Protein AF-A0A2P8WHC8-F1 (afdb_monomer_lite)

pLDDT: mean 81.76, std 17.65, range [22.22, 97.0]

Radius of gyration: 35.94 Å; chains: 1; bounding box: 85×83×105 Å

Foldseek 3Di:
DDDDDDDDDDDDDDPDDDDDDDDDDDPPDPCPVPDDPPPPPPPPDPPPPPPDDDPVLVVVLVQLCVVQPPDPLSNCCSVQQVVLLCQFQPPFWPWDDPLCVQQQPPPVQVVCVVVVHHGDDRVVIDTDTLSQLLLLLVQLLVVLLVVLLLAPFLSVVQDDPLLNLLLSLLLNCLPLLRTQCVSQPPRDVVSNVLSVDSVRDPLPDAVVVVLVSSVSVCVSSVSLCSNPVPHSVVCSLQSLLSVQLSQLLDDDPSHDPPCPVRVGDGPGDPSSSVLSSLSSVLSSCSSHQDQFQVSQPPPVNQVSSCRRNVNFKGKWKKFFQDQLPPLQVLLQVLVVVQQQVQQPDPSDRQWDWRFDDSGITMIIGTPPRDDGDLLCSLVSSLVSLLVQLLVLCLVPVFQWDADPQAIDGDPCVLLNDDLLSVLLSLLVSLCVHLPPVDWACLQVLLVVVVVLCVVVLAPPVDRSDFDRDSQLNSQLRSLCCSQCPSVVVVLVLQVVLQVVQVVVCVVPVPDDHQDHDDPCLHSLNLLCVLCVVLVNNVCVVVLVSVVCSQVSCVVVVHDDDPSNHRSSSSSSSRVSCVVVVPDPDCSVVSSVSSVSSCVVCVVVSVRGPRDSLSVLSSVSSSPGMDTPPPPPPVDVVNVVVVVVVLVVLVVQCPDPDDSHDAAAQQPRDPADKDWDDQSLAQEALQPSDPDDDDPDPDRIGIHGPVSSSSRNCCVSPVDPDSDTYPRNVVVVDDDDDDDPSGDRND

Sequence (746 aa):
MDRPNQSGNPEQLSLLDTQNEDSEFEELDDSWLEGDFGLDEESDRTVEPVARELLTLKLLREAIQAQNPGDAVMQDFAEIVLPNLLKYTVGVTAKGGKFFAEYLDRVVNPQRIAVGKDPIRRDNAADQSLNTHLLNGLFPANLIERRLQTLDTTVRRQVKERERRLLVSGFILHDFEKFDYDLIPRMPEEFRAIRRDPEGDIRKRSIEEHREIITVLVETLELDHFICPATPDDWQQYLDDLLFLAYNAQRRNDTNLNLSEDGLNPVLRDRTLRCLADLTCLADRLASIVKHPQDAENSGLNDIIHGLSDGQLRFTYHAISENRGVLTNVVNNALMDAYESLNIDPENPHYTTLLYLPTGAIYLASRDAPQISSDSLPNRVVDGIKALCAGQLSLRQTGFGRDGKGMKYADYYNLFFDDPGLMQVALDATLRIVNPNKGSVATKRSENLMAFQQRGVLSGDYDFSFSDDIRIDQLAEFGDLMNRKIWGERVNQLETVIKERAKERKKQKDLPELSEIKPEVLPENIIHKVAEFWQLSEYSPQIREIQRINEKLKELKLKGNTGGVPYEWYFLAAKFLEKNPGIEDLRETCSNVMAYVTQLTQPVVAQYPVADGWDDVREWVGKVVMLPGQTQETSTAEQVDVFLKELAYYKAAKKPGRGRQMICSISHSPYSVNEQMESAVLFTPQVYTNKQHLGGSNAKRNISSIAGIEMMLRQILMNQTQAVGKRFEDGKYRYLYFYPTYYFTP

Secondary structure (DSSP, 8-state):
--------PPP------------------SGGG---------------------HHHHHHHHHHHHHSTT-HHHHHIIIIIHHHHHHHHTT-EEESTHHIIIIIIIIIHHHHHHTTPPPPPSTT---EEHHHHHHHHHHHHHHHHHHHHHSSSHHHHH--HHHHHHHHHHHHTTTGGGS-GGG-TTS-HHHHHHHHSTT--GGGS-HHHHHHHHHHHHHHTTHHHHH-TT-GGGGGGGHHHHHHHHHTT-SSSS----TTTTT---SS-HHHHHHHHHHHHHHHHHHHH-SSGGGGG-HHHHHHHHHHTTT-EEEEEEEES---THHHHHHHHHHHHHHHTT---SSS-SEEEEEEETTEEEEEEETTPPPP-GGGHHHHHHHHHHHHHHHHHHHH-TT-EEETTEEE--GGGGGT--HHHHHHHHHHHHHHHT-TTSPP-HHHHHHHHHHHHHTTSS-TTS-------HHHHHHHHHHHIIIIIIIHHHHHHHHHHHHHHHHHHHH-TTSPPPPPPPGGGSHHHHHHHHHHHTT-GGGHHHHHHHHTHHHHHHHTT-S---TT--HHHHHHHHHHHHH-TT----HHHHHHHHHHHHHHHHHHHTTS----S-HHHHHHHHHHEE-TT------HHHHHHHHHHHHHHHHHHT--STTPPP--TTT--SS-EEEPPGGG-SS-TTS--S---TT------EEEHHHHHHHHHIIIII--SS--THHHHTTT--------SS----

Structure (mmCIF, N/CA/C/O backbone):
data_AF-A0A2P8WHC8-F1
#
_entry.id   AF-A0A2P8WHC8-F1
#
loop_
_atom_site.group_PDB
_atom_site.id
_atom_site.type_symbol
_atom_site.label_atom_id
_atom_site.label_alt_id
_atom_site.label_comp_id
_atom_site.label_asym_id
_atom_site.label_entity_id
_atom_site.label_seq_id
_atom_site.pdbx_PDB_ins_code
_atom_site.Cartn_x
_atom_site.Cartn_y
_atom_site.Cartn_z
_atom_site.occupancy
_atom_site.B_iso_or_equiv
_atom_site.auth_seq_id
_atom_site.auth_comp_id
_atom_site.auth_asym_id
_atom_site.auth_atom_id
_atom_site.pdbx_PDB_model_num
ATOM 1 N N . MET A 1 1 ? -38.580 59.812 -26.777 1.00 31.58 1 MET A N 1
ATOM 2 C CA . MET A 1 1 ? -38.584 60.113 -25.332 1.00 31.58 1 MET A CA 1
ATOM 3 C C . MET A 1 1 ? -37.296 59.574 -24.752 1.00 31.58 1 MET A C 1
ATOM 5 O O . MET A 1 1 ? -36.873 58.496 -25.149 1.00 31.58 1 MET A O 1
ATOM 9 N N . ASP A 1 2 ? -36.659 60.414 -23.955 1.00 26.58 2 ASP A N 1
ATOM 10 C CA . ASP A 1 2 ? -35.243 60.464 -23.593 1.00 26.58 2 ASP A CA 1
ATOM 11 C C . ASP A 1 2 ? -34.618 59.220 -22.946 1.00 26.58 2 ASP A C 1
ATOM 13 O O . ASP A 1 2 ? -35.272 58.435 -22.261 1.00 26.58 2 ASP A O 1
ATOM 17 N N . ARG A 1 3 ? -33.297 59.096 -23.141 1.00 22.22 3 ARG A N 1
ATOM 18 C CA . ARG A 1 3 ? -32.399 58.210 -22.387 1.00 22.22 3 ARG A CA 1
ATOM 19 C C . ARG A 1 3 ? -32.207 58.729 -20.954 1.00 22.22 3 ARG A C 1
ATOM 21 O O . ARG A 1 3 ? -31.956 59.923 -20.795 1.00 22.22 3 ARG A O 1
ATOM 28 N N . PRO A 1 4 ? -32.105 57.837 -19.957 1.00 27.88 4 PRO A N 1
ATOM 29 C CA . PRO A 1 4 ? -31.284 58.070 -18.780 1.00 27.88 4 PRO A CA 1
ATOM 30 C C . PRO A 1 4 ? -29.994 57.232 -18.824 1.00 27.88 4 PRO A C 1
ATOM 32 O O . PRO A 1 4 ? -29.999 56.048 -19.158 1.00 27.88 4 PRO A O 1
ATOM 35 N N . ASN A 1 5 ? -28.889 57.892 -18.476 1.00 29.89 5 ASN A N 1
ATOM 36 C CA . ASN A 1 5 ? -27.562 57.331 -18.227 1.00 29.89 5 ASN A CA 1
ATOM 37 C C . ASN A 1 5 ? -27.591 56.235 -17.152 1.00 29.89 5 ASN A C 1
ATOM 39 O O . ASN A 1 5 ? -28.041 56.496 -16.038 1.00 29.89 5 ASN A O 1
ATOM 43 N N . GLN A 1 6 ? -26.981 55.082 -17.436 1.00 29.30 6 GLN A N 1
ATOM 44 C CA . GLN A 1 6 ? -26.391 54.215 -16.414 1.00 29.30 6 GLN A CA 1
ATOM 45 C C . GLN A 1 6 ? -25.038 53.700 -16.913 1.00 29.30 6 GLN A C 1
ATOM 47 O O . GLN A 1 6 ? -24.946 52.783 -17.723 1.00 29.30 6 GLN A O 1
ATOM 52 N N . SER A 1 7 ? -23.985 54.358 -16.438 1.00 28.75 7 SER A N 1
ATOM 53 C CA . SER A 1 7 ? -22.627 53.832 -16.362 1.00 28.75 7 SER A CA 1
ATOM 54 C C . SER A 1 7 ? -22.546 52.851 -15.191 1.00 28.75 7 SER A C 1
ATOM 56 O O . SER A 1 7 ? -22.913 53.214 -14.073 1.00 28.75 7 SER A O 1
ATOM 58 N N . GLY A 1 8 ? -22.054 51.639 -15.432 1.00 27.14 8 GLY A N 1
ATOM 59 C CA . GLY A 1 8 ? -21.804 50.648 -14.385 1.00 27.14 8 GLY A CA 1
ATOM 60 C C . GLY A 1 8 ? -21.585 49.262 -14.976 1.00 27.14 8 GLY A C 1
ATOM 61 O O . GLY A 1 8 ? -22.505 48.451 -15.005 1.00 27.14 8 GLY A O 1
ATOM 62 N N . ASN A 1 9 ? -20.381 49.017 -15.492 1.00 26.45 9 ASN A N 1
ATOM 63 C CA . ASN A 1 9 ? -19.923 47.685 -15.885 1.00 26.45 9 ASN A CA 1
ATOM 64 C C . ASN A 1 9 ? -19.482 46.931 -14.609 1.00 26.45 9 ASN A C 1
ATOM 66 O O . ASN A 1 9 ? -18.840 47.553 -13.763 1.00 26.45 9 ASN A O 1
ATOM 70 N N . PRO A 1 10 ? -19.811 45.638 -14.432 1.00 27.33 10 PRO A N 1
ATOM 71 C CA . PRO A 1 10 ? -19.396 44.869 -13.261 1.00 27.33 10 PRO A CA 1
ATOM 72 C C . PRO A 1 10 ? -17.891 44.573 -13.320 1.00 27.33 10 PRO A C 1
ATOM 74 O O . PRO A 1 10 ? -17.422 43.878 -14.219 1.00 27.33 10 PRO A O 1
ATOM 77 N N . GLU A 1 11 ? -17.141 45.114 -12.359 1.00 26.19 11 GLU A N 1
ATOM 78 C CA . GLU A 1 11 ? -15.704 44.883 -12.207 1.00 26.19 11 GLU A CA 1
ATOM 79 C C . GLU A 1 11 ? -15.412 43.440 -11.778 1.00 26.19 11 GLU A C 1
ATOM 81 O O . GLU A 1 11 ? -15.830 42.957 -10.724 1.00 26.19 11 GLU A O 1
ATOM 86 N N . GLN A 1 12 ? -14.657 42.761 -12.633 1.00 25.56 12 GLN A N 1
ATOM 87 C CA . GLN A 1 12 ? -13.939 41.532 -12.354 1.00 25.56 12 GLN A CA 1
ATOM 88 C C . GLN A 1 12 ? -12.603 41.949 -11.715 1.00 25.56 12 GLN A C 1
ATOM 90 O O . GLN A 1 12 ? -11.813 42.641 -12.351 1.00 25.56 12 GLN A O 1
ATOM 95 N N . LEU A 1 13 ? -12.377 41.593 -10.447 1.00 25.06 13 LEU A N 1
ATOM 96 C CA . LEU A 1 13 ? -11.159 41.942 -9.702 1.00 25.06 13 LEU A CA 1
ATOM 97 C C . LEU A 1 13 ? -9.919 41.298 -10.355 1.00 25.06 13 LEU A C 1
ATOM 99 O O . LEU A 1 13 ? -9.639 40.117 -10.149 1.00 25.06 13 LEU A O 1
ATOM 103 N N . SER A 1 14 ? -9.199 42.095 -11.148 1.00 27.19 14 SER A N 1
ATOM 104 C CA . SER A 1 14 ? -7.822 41.859 -11.592 1.00 27.19 14 SER A CA 1
ATOM 105 C C . SER A 1 14 ? -6.886 42.116 -10.410 1.00 27.19 14 SER A C 1
ATOM 107 O O . SER A 1 14 ? -6.878 43.207 -9.849 1.00 27.19 14 SER A O 1
ATOM 109 N N . LEU A 1 15 ? -6.132 41.098 -9.999 1.00 27.14 15 LEU A N 1
ATOM 110 C CA . LEU A 1 15 ? -5.290 41.109 -8.798 1.00 27.14 15 LEU A CA 1
ATOM 111 C C . LEU A 1 15 ? -3.799 41.295 -9.136 1.00 27.14 15 LEU A C 1
ATOM 113 O O . LEU A 1 15 ? -2.951 40.793 -8.405 1.00 27.14 15 LEU A O 1
ATOM 117 N N . LEU A 1 16 ? -3.472 41.958 -10.257 1.00 29.47 16 LEU A N 1
ATOM 118 C CA . LEU A 1 16 ? -2.089 42.077 -10.752 1.00 29.47 16 LEU A CA 1
ATOM 119 C C . LEU A 1 16 ? -1.718 43.430 -11.404 1.00 29.47 16 LEU A C 1
ATOM 121 O O . LEU A 1 16 ? -0.785 43.463 -12.196 1.00 29.47 16 LEU A O 1
ATOM 125 N N . ASP A 1 17 ? -2.357 44.548 -11.042 1.00 26.02 17 ASP A N 1
ATOM 126 C CA . ASP A 1 17 ? -1.877 45.882 -11.451 1.00 26.02 17 ASP A CA 1
ATOM 127 C C . ASP A 1 17 ? -1.295 46.652 -10.254 1.00 26.02 17 ASP A C 1
ATOM 129 O O . ASP A 1 17 ? -1.992 47.374 -9.543 1.00 26.02 17 ASP A O 1
ATOM 133 N N . THR A 1 18 ? 0.009 46.490 -10.018 1.00 27.86 18 THR A N 1
ATOM 134 C CA . THR A 1 18 ? 0.802 47.361 -9.137 1.00 27.86 18 THR A CA 1
ATOM 135 C C . THR A 1 18 ? 1.371 48.524 -9.949 1.00 27.86 18 THR A C 1
ATOM 137 O O . THR A 1 18 ? 2.319 48.338 -10.713 1.00 27.86 18 THR A O 1
ATOM 140 N N . GLN A 1 19 ? 0.814 49.726 -9.771 1.00 24.41 19 GLN A N 1
ATOM 141 C CA . GLN A 1 19 ? 1.501 50.983 -10.084 1.00 24.41 19 GLN A CA 1
ATOM 142 C C . GLN A 1 19 ? 1.972 51.641 -8.783 1.00 24.41 19 GLN A C 1
ATOM 144 O O . GLN A 1 19 ? 1.237 51.705 -7.801 1.00 24.41 19 GLN A O 1
ATOM 149 N N . ASN A 1 20 ? 3.234 52.059 -8.828 1.00 26.52 20 ASN A N 1
ATOM 150 C CA . ASN A 1 20 ? 4.067 52.632 -7.776 1.00 26.52 20 ASN A CA 1
ATOM 151 C C . ASN A 1 20 ? 3.431 53.819 -7.046 1.00 26.52 20 ASN A C 1
ATOM 153 O O . ASN A 1 20 ? 3.036 54.768 -7.716 1.00 26.52 20 ASN A O 1
ATOM 157 N N . GLU A 1 21 ? 3.520 53.839 -5.714 1.00 23.52 21 GLU A N 1
ATOM 158 C CA . GLU A 1 21 ? 3.851 55.055 -4.959 1.00 23.52 21 GLU A CA 1
ATOM 159 C C . GLU A 1 21 ? 4.785 54.693 -3.791 1.00 23.52 21 GLU A C 1
ATOM 161 O O . GLU A 1 21 ? 4.626 53.666 -3.131 1.00 23.52 21 GLU A O 1
ATOM 166 N N . ASP A 1 22 ? 5.811 55.524 -3.634 1.00 25.78 22 ASP A N 1
ATOM 167 C CA . ASP A 1 22 ? 7.023 55.335 -2.844 1.00 25.78 22 ASP A CA 1
ATOM 168 C C . ASP A 1 22 ? 6.795 55.262 -1.324 1.00 25.78 22 ASP A C 1
ATOM 170 O O . ASP A 1 22 ? 6.164 56.141 -0.735 1.00 25.78 22 ASP A O 1
ATOM 174 N N . SER A 1 23 ? 7.439 54.297 -0.660 1.00 24.48 23 SER A N 1
ATOM 175 C CA . SER A 1 23 ? 7.864 54.448 0.738 1.00 24.48 23 SER A CA 1
ATOM 176 C C . SER A 1 23 ? 9.067 53.548 1.047 1.00 24.48 23 SER A C 1
ATOM 178 O O . SER A 1 23 ? 8.936 52.328 1.066 1.00 24.48 23 SER A O 1
ATOM 180 N N . GLU A 1 24 ? 10.219 54.192 1.249 1.00 24.94 24 GLU A N 1
ATOM 181 C CA . GLU A 1 24 ? 11.387 53.780 2.049 1.00 24.94 24 GLU A CA 1
ATOM 182 C C . GLU A 1 24 ? 11.770 52.284 2.039 1.00 24.94 24 GLU A C 1
ATOM 184 O O . GLU A 1 24 ? 11.311 51.483 2.848 1.00 24.94 24 GLU A O 1
ATOM 189 N N . PHE A 1 25 ? 12.705 51.934 1.148 1.00 23.25 25 PHE A N 1
ATOM 190 C CA . PHE A 1 25 ? 13.502 50.711 1.248 1.00 23.25 25 PHE A CA 1
ATOM 191 C C . PHE A 1 25 ? 14.500 50.838 2.413 1.00 23.25 25 PHE A C 1
ATOM 193 O O . PHE A 1 25 ? 15.525 51.506 2.279 1.00 23.25 25 PHE A O 1
ATOM 200 N N . GLU A 1 26 ? 14.220 50.179 3.537 1.00 27.08 26 GLU A N 1
ATOM 201 C CA . GLU A 1 26 ? 15.273 49.710 4.442 1.00 27.08 26 GLU A CA 1
ATOM 202 C C . GLU A 1 26 ? 15.925 48.468 3.812 1.00 27.08 26 GLU A C 1
ATOM 204 O O . GLU A 1 26 ? 15.243 47.514 3.432 1.00 27.08 26 GLU A O 1
ATOM 209 N N . GLU A 1 27 ? 17.250 48.509 3.654 1.00 26.69 27 GLU A N 1
ATOM 210 C CA . GLU A 1 27 ? 18.075 47.369 3.248 1.00 26.69 27 GLU A CA 1
ATOM 211 C C . GLU A 1 27 ? 17.829 46.195 4.210 1.00 26.69 27 GLU A C 1
ATOM 213 O O . GLU A 1 27 ? 18.159 46.260 5.394 1.00 26.69 27 GLU A O 1
ATOM 218 N N . LEU A 1 28 ? 17.214 45.124 3.702 1.00 27.25 28 LEU A N 1
ATOM 219 C CA . LEU A 1 28 ? 17.053 43.868 4.428 1.00 27.25 28 LEU A CA 1
ATOM 220 C C . LEU A 1 28 ? 18.423 43.200 4.574 1.00 27.25 28 LEU A C 1
ATOM 222 O O . LEU A 1 28 ? 18.990 42.684 3.617 1.00 27.25 28 LEU A O 1
ATOM 226 N N . ASP A 1 29 ? 18.919 43.258 5.803 1.00 28.95 29 ASP A N 1
ATOM 227 C CA . ASP A 1 29 ? 20.081 42.566 6.344 1.00 28.95 29 ASP A CA 1
ATOM 228 C C . ASP A 1 29 ? 19.960 41.036 6.164 1.00 28.95 29 ASP A C 1
ATOM 230 O O . ASP A 1 29 ? 19.059 40.395 6.714 1.00 28.95 29 ASP A O 1
ATOM 234 N N . ASP A 1 30 ? 20.892 40.451 5.403 1.00 31.91 30 ASP A N 1
ATOM 235 C CA . ASP A 1 30 ? 21.039 39.014 5.104 1.00 31.91 30 ASP A CA 1
ATOM 236 C C . ASP A 1 30 ? 21.484 38.166 6.328 1.00 31.91 30 ASP A C 1
ATOM 238 O O . ASP A 1 30 ? 21.956 37.035 6.195 1.00 31.91 30 ASP A O 1
ATOM 242 N N . SER A 1 31 ? 21.291 38.663 7.554 1.00 29.62 31 SER A N 1
ATOM 243 C CA . SER A 1 31 ? 21.704 38.007 8.806 1.00 29.62 31 SER A CA 1
ATOM 244 C C . SER A 1 31 ? 20.845 36.802 9.230 1.00 29.62 31 SER A C 1
ATOM 246 O O . SER A 1 31 ? 21.176 36.111 10.191 1.00 29.62 31 SER A O 1
ATOM 248 N N . TRP A 1 32 ? 19.774 36.462 8.500 1.00 31.55 32 TRP A N 1
ATOM 249 C CA . TRP A 1 32 ? 18.924 35.292 8.800 1.00 31.55 32 TRP A CA 1
ATOM 250 C C . TRP A 1 32 ? 19.459 33.949 8.272 1.00 31.55 32 TRP A C 1
ATOM 252 O O . TRP A 1 32 ? 18.872 32.904 8.565 1.00 31.55 32 TRP A O 1
ATOM 262 N N . LEU A 1 33 ? 20.569 33.949 7.524 1.00 30.17 33 LEU A N 1
ATOM 263 C CA . LEU A 1 33 ? 21.291 32.727 7.138 1.00 30.17 33 LEU A CA 1
ATOM 264 C C . LEU A 1 33 ? 22.334 32.280 8.181 1.00 30.17 33 LEU A C 1
ATOM 266 O O . LEU A 1 33 ? 22.864 31.177 8.063 1.00 30.17 33 LEU A O 1
ATOM 270 N N . GLU A 1 34 ? 22.567 33.071 9.232 1.00 32.25 34 GLU A N 1
ATOM 271 C CA . GLU A 1 34 ? 23.481 32.750 10.336 1.00 32.25 34 GLU A CA 1
ATOM 272 C C . GLU A 1 34 ? 22.714 32.633 11.665 1.00 32.25 34 GLU A C 1
ATOM 274 O O . GLU A 1 34 ? 22.866 33.417 12.596 1.00 32.25 34 GLU A O 1
ATOM 279 N N . GLY A 1 35 ? 21.834 31.633 11.743 1.00 27.14 35 GLY A N 1
ATOM 280 C CA . GLY A 1 35 ? 21.147 31.237 12.973 1.00 27.14 35 GLY A CA 1
ATOM 281 C C . GLY A 1 35 ? 21.731 29.945 13.536 1.00 27.14 35 GLY A C 1
ATOM 282 O O . GLY A 1 35 ? 21.333 28.857 13.125 1.00 27.14 35 GLY A O 1
ATOM 283 N N . ASP A 1 36 ? 22.663 30.102 14.468 1.00 25.69 36 ASP A N 1
ATOM 284 C CA . ASP A 1 36 ? 23.305 29.089 15.307 1.00 25.69 36 ASP A CA 1
ATOM 285 C C . ASP A 1 36 ? 22.309 28.044 15.869 1.00 25.69 36 ASP A C 1
ATOM 287 O O . ASP A 1 36 ? 21.447 28.333 16.707 1.00 25.69 36 ASP A O 1
ATOM 291 N N . PHE A 1 37 ? 22.398 26.807 15.370 1.00 31.28 37 PHE A N 1
ATOM 292 C CA . PHE A 1 37 ? 21.719 25.653 15.954 1.00 31.28 37 PHE A CA 1
ATOM 293 C C . PHE A 1 37 ? 22.510 25.235 17.190 1.00 31.28 37 PHE A C 1
ATOM 295 O O . PHE A 1 37 ? 23.487 24.509 17.051 1.00 31.28 37 PHE A O 1
ATOM 302 N N . GLY A 1 38 ? 22.059 25.655 18.375 1.00 33.44 38 GLY A N 1
ATOM 303 C CA . GLY A 1 38 ? 22.654 25.305 19.668 1.00 33.44 38 GLY A CA 1
ATOM 304 C C . GLY A 1 38 ? 22.844 23.797 19.884 1.00 33.44 38 GLY A C 1
ATOM 305 O O . GLY A 1 38 ? 22.011 23.126 20.496 1.00 33.44 38 GLY A O 1
ATOM 306 N N . LEU A 1 39 ? 23.974 23.295 19.394 1.00 32.28 39 LEU A N 1
ATOM 307 C CA . LEU A 1 39 ? 24.562 21.981 19.617 1.00 32.28 39 LEU A CA 1
ATOM 308 C C . LEU A 1 39 ? 26.000 22.178 20.116 1.00 32.28 39 LEU A C 1
ATOM 310 O O . LEU A 1 39 ? 26.928 21.557 19.613 1.00 32.28 39 LEU A O 1
ATOM 314 N N . ASP A 1 40 ? 26.177 23.027 21.126 1.00 29.67 40 ASP A N 1
ATOM 315 C CA . ASP A 1 40 ? 27.429 23.110 21.877 1.00 29.67 40 ASP A CA 1
ATOM 316 C C . ASP A 1 40 ? 27.386 22.135 23.061 1.00 29.67 40 ASP A C 1
ATOM 318 O O . ASP A 1 40 ? 27.203 22.505 24.220 1.00 29.67 40 ASP A O 1
ATOM 322 N N . GLU A 1 41 ? 27.568 20.852 22.756 1.00 31.59 41 GLU A N 1
ATOM 323 C CA . GLU A 1 41 ? 28.388 19.997 23.613 1.00 31.59 41 GLU A CA 1
ATOM 324 C C . GLU A 1 41 ? 29.622 19.617 22.788 1.00 31.59 41 GLU A C 1
ATOM 326 O O . GLU A 1 41 ? 29.527 18.860 21.821 1.00 31.59 41 GLU A O 1
ATOM 331 N N . GLU A 1 42 ? 30.778 20.181 23.155 1.00 32.69 42 GLU A N 1
ATOM 332 C CA . GLU A 1 42 ? 32.091 19.867 22.584 1.00 32.69 42 GLU A CA 1
ATOM 333 C C . GLU A 1 42 ? 32.420 18.376 22.780 1.00 32.69 42 GLU A C 1
ATOM 335 O O . GLU A 1 42 ? 33.065 17.951 23.739 1.00 32.69 42 GLU A O 1
ATOM 340 N N . SER A 1 43 ? 31.963 17.550 21.845 1.00 32.78 43 SER A N 1
ATOM 341 C CA . SER A 1 43 ? 32.468 16.201 21.636 1.00 32.78 43 SER A CA 1
ATOM 342 C C . SER A 1 43 ? 33.675 16.302 20.706 1.00 32.78 43 SER A C 1
ATOM 344 O O . SER A 1 43 ? 33.517 16.395 19.488 1.00 32.78 43 SER A O 1
ATOM 346 N N . ASP A 1 44 ? 34.875 16.228 21.283 1.00 35.22 44 ASP A N 1
ATOM 347 C CA . ASP A 1 44 ? 36.170 16.129 20.597 1.00 35.22 44 ASP A CA 1
ATOM 348 C C . ASP A 1 44 ? 36.317 14.782 19.855 1.00 35.22 44 ASP A C 1
ATOM 350 O O . ASP A 1 44 ? 37.060 13.870 20.226 1.00 35.22 44 ASP A O 1
ATOM 354 N N . ARG A 1 45 ? 35.505 14.612 18.811 1.00 34.31 45 ARG A N 1
ATOM 355 C CA . ARG A 1 45 ? 35.597 13.532 17.836 1.00 34.31 45 ARG A CA 1
ATOM 356 C C . ARG A 1 45 ? 35.607 14.166 16.461 1.00 34.31 45 ARG A C 1
ATOM 358 O O . ARG A 1 45 ? 34.561 14.407 15.865 1.00 34.31 45 ARG A O 1
ATOM 365 N N . THR A 1 46 ? 36.808 14.383 15.943 1.00 39.81 46 THR A N 1
ATOM 366 C CA . THR A 1 46 ? 37.079 14.456 14.509 1.00 39.81 46 THR A CA 1
ATOM 367 C C . THR A 1 46 ? 36.596 13.161 13.853 1.00 39.81 46 THR A C 1
ATOM 369 O O . THR A 1 46 ? 37.338 12.200 13.667 1.00 39.81 46 THR A O 1
ATOM 372 N N . VAL A 1 47 ? 35.301 13.100 13.546 1.00 42.50 47 VAL A N 1
ATOM 373 C CA . VAL A 1 47 ? 34.754 12.100 12.636 1.00 42.50 47 VAL A CA 1
ATOM 374 C C . VAL A 1 47 ? 35.223 12.531 11.255 1.00 42.50 47 VAL A C 1
ATOM 376 O O . VAL A 1 47 ? 34.763 13.550 10.738 1.00 42.50 47 VAL A O 1
ATOM 379 N N . GLU A 1 48 ? 36.180 11.797 10.681 1.00 37.44 48 GLU A N 1
ATOM 380 C CA . GLU A 1 48 ? 36.508 11.949 9.265 1.00 37.44 48 GLU A CA 1
ATOM 381 C C . GLU A 1 48 ? 35.205 11.952 8.454 1.00 37.44 48 GLU A C 1
ATOM 383 O O . GLU A 1 48 ? 34.315 11.144 8.748 1.00 37.44 48 GLU A O 1
ATOM 388 N N . PRO A 1 49 ? 35.038 12.850 7.467 1.00 44.06 49 PRO A N 1
ATOM 389 C CA . PRO A 1 49 ? 33.829 12.880 6.666 1.00 44.06 49 PRO A CA 1
ATOM 390 C C . PRO A 1 49 ? 33.762 11.581 5.863 1.00 44.06 49 PRO A C 1
ATOM 392 O O . PRO A 1 49 ? 34.336 11.469 4.784 1.00 44.06 49 PRO A O 1
ATOM 395 N N . VAL A 1 50 ? 33.058 10.585 6.409 1.00 51.09 50 VAL A N 1
ATOM 396 C CA . VAL A 1 50 ? 32.661 9.377 5.689 1.00 51.09 50 VAL A CA 1
ATOM 397 C C . VAL A 1 50 ? 32.029 9.865 4.395 1.00 51.09 50 VAL A C 1
ATOM 399 O O . VAL A 1 50 ? 31.090 10.665 4.451 1.00 51.09 50 VAL A O 1
ATOM 402 N N . ALA A 1 51 ? 32.584 9.454 3.250 1.00 54.06 51 ALA A N 1
ATOM 403 C CA . ALA A 1 51 ? 32.081 9.827 1.936 1.00 54.06 51 ALA A CA 1
ATOM 404 C C . ALA A 1 51 ? 30.560 9.625 1.927 1.00 54.06 51 ALA A C 1
ATOM 406 O O . ALA A 1 51 ? 30.071 8.500 2.031 1.00 54.06 51 ALA A O 1
ATOM 407 N N . ARG A 1 52 ? 29.806 10.730 1.927 1.00 67.44 52 ARG A N 1
ATOM 408 C CA . ARG A 1 52 ? 28.349 10.679 2.042 1.00 67.44 52 ARG A CA 1
ATOM 409 C C . ARG A 1 52 ? 27.809 10.159 0.714 1.00 67.44 52 ARG A C 1
ATOM 411 O O . ARG A 1 52 ? 27.733 10.908 -0.254 1.00 67.44 52 ARG A O 1
ATOM 418 N N . GLU A 1 53 ? 27.481 8.871 0.663 1.00 76.69 53 GLU A N 1
ATOM 419 C CA . GLU A 1 53 ? 26.783 8.274 -0.474 1.00 76.69 53 GLU A CA 1
ATOM 420 C C . GLU A 1 53 ? 25.412 8.945 -0.641 1.00 76.69 53 GLU A C 1
ATOM 422 O O . GLU A 1 53 ? 24.714 9.235 0.337 1.00 76.69 53 GLU A O 1
ATOM 427 N N . LEU A 1 54 ? 25.019 9.212 -1.889 1.00 81.25 54 LEU A N 1
ATOM 428 C CA . LEU A 1 54 ? 23.696 9.749 -2.189 1.00 81.25 54 LEU A CA 1
ATOM 429 C C . LEU A 1 54 ? 22.628 8.752 -1.725 1.00 81.25 54 LEU A C 1
ATOM 431 O O . LEU A 1 54 ? 22.617 7.606 -2.171 1.00 81.25 54 LEU A O 1
ATOM 435 N N . LEU A 1 55 ? 21.683 9.204 -0.892 1.00 82.12 55 LEU A N 1
ATOM 436 C CA . LEU A 1 55 ? 20.600 8.357 -0.375 1.00 82.12 55 LEU A CA 1
ATOM 437 C C . LEU A 1 55 ? 19.848 7.628 -1.502 1.00 82.12 55 LEU A C 1
ATOM 439 O O . LEU A 1 55 ? 19.540 6.450 -1.370 1.00 82.12 55 LEU A O 1
ATOM 443 N N . THR A 1 56 ? 19.605 8.302 -2.628 1.00 81.19 56 THR A N 1
ATOM 444 C CA . THR A 1 56 ? 18.956 7.709 -3.807 1.00 81.19 56 THR A CA 1
ATOM 445 C C . THR A 1 56 ? 19.756 6.551 -4.402 1.00 81.19 56 THR A C 1
ATOM 447 O O . THR A 1 56 ? 19.162 5.548 -4.778 1.00 81.19 56 THR A O 1
ATOM 450 N N . LEU A 1 57 ? 21.088 6.666 -4.471 1.00 87.56 57 LEU A N 1
ATOM 451 C CA . LEU A 1 57 ? 21.948 5.594 -4.978 1.00 87.56 57 LEU A CA 1
ATOM 452 C C . LEU A 1 57 ? 21.880 4.378 -4.052 1.00 87.56 57 LEU A C 1
ATOM 454 O O . LEU A 1 57 ? 21.642 3.269 -4.522 1.00 87.56 57 LEU A O 1
ATOM 458 N N . LYS A 1 58 ? 21.998 4.607 -2.739 1.00 88.44 58 LYS A N 1
ATOM 459 C CA . LYS A 1 58 ? 21.885 3.552 -1.730 1.00 88.44 58 LYS A CA 1
ATOM 460 C C . LYS A 1 58 ? 20.542 2.820 -1.814 1.00 88.44 58 LYS A C 1
ATOM 462 O O . LYS A 1 58 ? 20.515 1.598 -1.911 1.00 88.44 58 LYS A O 1
ATOM 467 N N . LEU A 1 59 ? 19.433 3.563 -1.828 1.00 86.94 59 LEU A N 1
ATOM 468 C CA . LEU A 1 59 ? 18.087 2.984 -1.895 1.00 86.94 59 LEU A CA 1
ATOM 469 C C . LEU A 1 59 ? 17.847 2.215 -3.202 1.00 86.94 59 LEU A C 1
ATOM 471 O O . LEU A 1 59 ? 17.237 1.151 -3.171 1.00 86.94 59 LEU A O 1
ATOM 475 N N . LEU A 1 60 ? 18.334 2.720 -4.343 1.00 88.12 60 LEU A N 1
ATOM 476 C CA . LEU A 1 60 ? 18.223 2.009 -5.620 1.00 88.12 60 LEU A CA 1
ATOM 477 C C . LEU A 1 60 ? 19.055 0.724 -5.629 1.00 88.12 60 LEU A C 1
ATOM 479 O O . LEU A 1 60 ? 18.554 -0.298 -6.081 1.00 88.12 60 LEU A O 1
ATOM 483 N N . ARG A 1 61 ? 20.287 0.744 -5.105 1.00 90.88 61 ARG A N 1
ATOM 484 C CA . ARG A 1 61 ? 21.125 -0.460 -4.983 1.00 90.88 61 ARG A CA 1
ATOM 485 C C . ARG A 1 61 ? 20.453 -1.526 -4.124 1.00 90.88 61 ARG A C 1
ATOM 487 O O . ARG A 1 61 ? 20.324 -2.664 -4.568 1.00 90.88 61 ARG A O 1
ATOM 494 N N . GLU A 1 62 ? 19.967 -1.145 -2.943 1.00 90.25 62 GLU A N 1
ATOM 495 C CA . GLU A 1 62 ? 19.241 -2.050 -2.044 1.00 90.25 62 GLU A CA 1
ATOM 496 C C . GLU A 1 62 ? 17.996 -2.640 -2.727 1.00 90.25 62 GLU A C 1
ATOM 498 O O . GLU A 1 62 ? 17.761 -3.846 -2.650 1.00 90.25 62 GLU A O 1
ATOM 503 N N . ALA A 1 63 ? 17.231 -1.819 -3.451 1.00 89.38 63 ALA A N 1
ATOM 504 C CA . ALA A 1 63 ? 16.031 -2.271 -4.146 1.00 89.38 63 ALA A CA 1
ATOM 505 C C . ALA A 1 63 ? 16.339 -3.212 -5.328 1.00 89.38 63 ALA A C 1
ATOM 507 O O . ALA A 1 63 ? 15.714 -4.266 -5.438 1.00 89.38 63 ALA A O 1
ATOM 508 N N . ILE A 1 64 ? 17.342 -2.894 -6.160 1.00 90.88 64 ILE A N 1
ATOM 509 C CA . ILE A 1 64 ? 17.775 -3.754 -7.276 1.00 90.88 64 ILE A CA 1
ATOM 510 C C . ILE A 1 64 ? 18.234 -5.117 -6.751 1.00 90.88 64 ILE A C 1
ATOM 512 O O . ILE A 1 64 ? 17.846 -6.149 -7.303 1.00 90.88 64 ILE A O 1
ATOM 516 N N . GLN A 1 65 ? 19.035 -5.134 -5.681 1.00 90.50 65 GLN A N 1
ATOM 517 C CA . GLN A 1 65 ? 19.528 -6.369 -5.069 1.00 90.50 65 GLN A CA 1
ATOM 518 C C . GLN A 1 65 ? 18.387 -7.209 -4.478 1.00 90.50 65 GLN A C 1
ATOM 520 O O . GLN A 1 65 ? 18.372 -8.427 -4.657 1.00 90.50 65 GLN A O 1
ATOM 525 N N . ALA A 1 66 ? 17.420 -6.572 -3.809 1.00 90.12 66 ALA A N 1
ATOM 526 C CA . ALA A 1 66 ? 16.270 -7.255 -3.224 1.00 90.12 66 ALA A CA 1
ATOM 527 C C . ALA A 1 66 ? 15.350 -7.882 -4.287 1.00 90.12 66 ALA A C 1
ATOM 529 O O . ALA A 1 66 ? 14.909 -9.018 -4.113 1.00 90.12 66 ALA A O 1
ATOM 530 N N . GLN A 1 67 ? 15.091 -7.179 -5.396 1.00 87.38 67 GLN A N 1
ATOM 531 C CA . GLN A 1 67 ? 14.216 -7.667 -6.469 1.00 87.38 67 GLN A CA 1
ATOM 532 C C . GLN A 1 67 ? 14.903 -8.693 -7.390 1.00 87.38 67 GLN A C 1
ATOM 534 O O . GLN A 1 67 ? 14.251 -9.549 -8.004 1.00 87.38 67 GLN A O 1
ATOM 539 N N . ASN A 1 68 ? 16.234 -8.647 -7.489 1.00 89.00 68 ASN A N 1
ATOM 540 C CA . ASN A 1 68 ? 17.014 -9.490 -8.394 1.00 89.00 68 ASN A CA 1
ATOM 541 C C . ASN A 1 68 ? 18.023 -10.375 -7.632 1.00 89.00 68 ASN A C 1
ATOM 543 O O . ASN A 1 68 ? 19.233 -10.285 -7.862 1.00 89.00 68 ASN A O 1
ATOM 547 N N . PRO A 1 69 ? 17.554 -11.265 -6.731 1.00 88.62 69 PRO A N 1
ATOM 548 C CA . PRO A 1 69 ? 18.445 -12.109 -5.947 1.00 88.62 69 PRO A CA 1
ATOM 549 C C . PRO A 1 69 ? 19.194 -13.096 -6.852 1.00 88.62 69 PRO A C 1
ATOM 551 O O . PRO A 1 69 ? 18.586 -13.831 -7.631 1.00 88.62 69 PRO A O 1
ATOM 554 N N . GLY A 1 70 ? 20.525 -13.120 -6.731 1.00 87.12 70 GLY A N 1
ATOM 555 C CA . GLY A 1 70 ? 21.399 -14.005 -7.511 1.00 87.12 70 GLY A CA 1
ATOM 556 C C . GLY A 1 70 ? 21.614 -13.585 -8.970 1.00 87.12 70 GLY A C 1
ATOM 557 O O . GLY A 1 70 ? 22.152 -14.367 -9.750 1.00 87.12 70 GLY A O 1
ATOM 558 N N . ASP A 1 71 ? 21.204 -12.375 -9.351 1.00 92.38 71 ASP A N 1
ATOM 559 C CA . ASP A 1 71 ? 21.360 -11.853 -10.704 1.00 92.38 71 ASP A CA 1
ATOM 560 C C . ASP A 1 71 ? 22.654 -11.040 -10.855 1.00 92.38 71 ASP A C 1
ATOM 562 O O . ASP A 1 71 ? 22.699 -9.851 -10.537 1.00 92.38 71 ASP A O 1
ATOM 566 N N . ALA A 1 72 ? 23.704 -11.680 -11.375 1.00 93.19 72 ALA A N 1
ATOM 567 C CA . ALA A 1 72 ? 25.013 -11.048 -11.544 1.00 93.19 72 ALA A CA 1
ATOM 568 C C . ALA A 1 72 ? 24.977 -9.803 -12.451 1.00 93.19 72 ALA A C 1
ATOM 570 O O . ALA A 1 72 ? 25.679 -8.833 -12.186 1.00 93.19 72 ALA A O 1
ATOM 571 N N . VAL A 1 73 ? 24.133 -9.785 -13.491 1.00 95.56 73 VAL A N 1
ATOM 572 C CA . VAL A 1 73 ? 24.060 -8.638 -14.414 1.00 95.56 73 VAL A CA 1
ATOM 573 C C . VAL A 1 73 ? 23.455 -7.428 -13.709 1.00 95.56 73 VAL A C 1
ATOM 575 O O . VAL A 1 73 ? 23.971 -6.323 -13.836 1.00 95.56 73 VAL A O 1
ATOM 578 N N . MET A 1 74 ? 22.381 -7.614 -12.938 1.00 95.81 74 MET A N 1
ATOM 579 C CA . MET A 1 74 ? 21.761 -6.497 -12.217 1.00 95.81 74 MET A CA 1
ATOM 580 C C . MET A 1 74 ? 22.597 -6.025 -11.024 1.00 95.81 74 MET A C 1
ATOM 582 O O . MET A 1 74 ? 22.585 -4.833 -10.715 1.00 95.81 74 MET A O 1
ATOM 586 N N . GLN A 1 75 ? 23.351 -6.926 -10.388 1.00 94.62 75 GLN A N 1
ATOM 587 C CA . GLN A 1 75 ? 24.338 -6.568 -9.366 1.00 94.62 75 GLN A CA 1
ATOM 588 C C . GLN A 1 75 ? 25.449 -5.694 -9.955 1.00 94.62 75 GLN A C 1
ATOM 590 O O . GLN A 1 75 ? 25.677 -4.591 -9.462 1.00 94.62 75 GLN A O 1
ATOM 595 N N . ASP A 1 76 ? 26.064 -6.128 -11.057 1.00 95.94 76 ASP A N 1
ATOM 596 C CA . ASP A 1 76 ? 27.106 -5.354 -11.734 1.00 95.94 76 ASP A CA 1
ATOM 597 C C . ASP A 1 76 ? 26.566 -4.014 -12.246 1.00 95.94 76 ASP A C 1
ATOM 599 O O . ASP A 1 76 ? 27.232 -2.990 -12.120 1.00 95.94 76 ASP A O 1
ATOM 603 N N . PHE A 1 77 ? 25.333 -3.976 -12.763 1.00 96.38 77 PHE A N 1
ATOM 604 C CA . PHE A 1 77 ? 24.694 -2.722 -13.164 1.00 96.38 77 PHE A CA 1
ATOM 605 C C . PHE A 1 77 ? 24.567 -1.751 -11.979 1.00 96.38 77 PHE A C 1
ATOM 607 O O . PHE A 1 77 ? 24.904 -0.575 -12.111 1.00 96.38 77 PHE A O 1
ATOM 614 N N . ALA A 1 78 ? 24.102 -2.228 -10.821 1.00 94.81 78 ALA A N 1
ATOM 615 C CA . ALA A 1 78 ? 23.908 -1.406 -9.628 1.00 94.81 78 ALA A CA 1
ATOM 616 C C . ALA A 1 78 ? 25.234 -0.893 -9.035 1.00 94.81 78 ALA A C 1
ATOM 618 O O . ALA A 1 78 ? 25.285 0.218 -8.492 1.00 94.81 78 ALA A O 1
ATOM 619 N N . GLU A 1 79 ? 26.303 -1.683 -9.138 1.00 94.44 79 GLU A N 1
ATOM 620 C CA . GLU A 1 79 ? 27.610 -1.327 -8.589 1.00 94.44 79 GLU A CA 1
ATOM 621 C C . GLU A 1 79 ? 28.443 -0.457 -9.534 1.00 94.44 79 GLU A C 1
ATOM 623 O O . GLU A 1 79 ? 28.977 0.556 -9.084 1.00 94.44 79 GLU A O 1
ATOM 628 N N . ILE A 1 80 ? 28.504 -0.811 -10.820 1.00 95.06 80 ILE A N 1
ATOM 629 C CA . ILE A 1 80 ? 29.409 -0.221 -11.820 1.00 95.06 80 ILE A CA 1
ATOM 630 C C . ILE A 1 80 ? 28.723 0.925 -12.577 1.00 95.06 80 ILE A C 1
ATOM 632 O O . ILE A 1 80 ? 29.195 2.062 -12.610 1.00 95.06 80 ILE A O 1
ATOM 636 N N . VAL A 1 81 ? 27.561 0.643 -13.169 1.00 96.06 81 VAL A N 1
ATOM 637 C CA . VAL A 1 81 ? 26.940 1.536 -14.160 1.00 96.06 81 VAL A CA 1
ATOM 638 C C . VAL A 1 81 ? 26.069 2.599 -13.499 1.00 96.06 81 VAL A C 1
ATOM 640 O O . VAL A 1 81 ? 26.143 3.778 -13.846 1.00 96.06 81 VAL A O 1
ATOM 643 N N . LEU A 1 82 ? 25.239 2.210 -12.529 1.00 94.50 82 LEU A N 1
ATOM 644 C CA . LEU A 1 82 ? 24.252 3.085 -11.900 1.00 94.50 82 LEU A CA 1
ATOM 645 C C . LEU A 1 82 ? 24.862 4.360 -11.278 1.00 94.50 82 LEU A C 1
ATOM 647 O O . LEU A 1 82 ? 24.302 5.431 -11.520 1.00 94.50 82 LEU A O 1
ATOM 651 N N . PRO A 1 83 ? 25.987 4.330 -10.531 1.00 93.81 83 PRO A N 1
ATOM 652 C CA . PRO A 1 83 ? 26.569 5.549 -9.961 1.00 93.81 83 PRO A CA 1
ATOM 653 C C . PRO A 1 83 ? 26.970 6.566 -11.033 1.00 93.81 83 PRO A C 1
ATOM 655 O O . PRO A 1 83 ? 26.675 7.759 -10.906 1.00 93.81 83 PRO A O 1
ATOM 658 N N . ASN A 1 84 ? 27.599 6.084 -12.107 1.00 93.88 84 ASN A N 1
ATOM 659 C CA . ASN A 1 84 ? 28.039 6.910 -13.224 1.00 93.88 84 ASN A CA 1
ATOM 660 C C . ASN A 1 84 ? 26.842 7.409 -14.042 1.00 93.88 84 ASN A C 1
ATOM 662 O O . ASN A 1 84 ? 26.758 8.596 -14.360 1.00 93.88 84 ASN A O 1
ATOM 666 N N . LEU A 1 85 ? 25.849 6.551 -14.284 1.00 93.12 85 LEU A N 1
ATOM 667 C CA . LEU A 1 85 ? 24.605 6.930 -14.944 1.00 93.12 85 LEU A CA 1
ATOM 668 C C . LEU A 1 85 ? 23.899 8.068 -14.200 1.00 93.12 85 LEU A C 1
ATOM 670 O O . LEU A 1 85 ? 23.554 9.076 -14.817 1.00 93.12 85 LEU A O 1
ATOM 674 N N . LEU A 1 86 ? 23.721 7.949 -12.879 1.00 90.81 86 LEU A N 1
ATOM 675 C CA . LEU A 1 86 ? 23.109 9.004 -12.067 1.00 90.81 86 LEU A CA 1
ATOM 676 C C . LEU A 1 86 ? 23.921 10.299 -12.156 1.00 90.81 86 LEU A C 1
ATOM 678 O O . LEU A 1 86 ? 23.350 11.360 -12.387 1.00 90.81 86 LEU A O 1
ATOM 682 N N . LYS A 1 87 ? 25.248 10.221 -12.036 1.00 89.88 87 LYS A N 1
ATOM 683 C CA . LYS A 1 87 ? 26.140 11.385 -12.105 1.00 89.88 87 LYS A CA 1
ATOM 684 C C . LYS A 1 87 ? 26.010 12.161 -13.421 1.00 89.88 87 LYS A C 1
ATOM 686 O O . LYS A 1 87 ? 25.944 13.387 -13.383 1.00 89.88 87 LYS A O 1
ATOM 691 N N . TYR A 1 88 ? 25.959 11.469 -14.560 1.00 90.75 88 TYR A N 1
ATOM 692 C CA . TYR A 1 88 ? 26.003 12.094 -15.891 1.00 90.75 88 TYR A CA 1
ATOM 693 C C . TYR A 1 88 ? 24.626 12.368 -16.519 1.00 90.75 88 TYR A C 1
ATOM 695 O O . TYR A 1 88 ? 24.552 12.968 -17.589 1.00 90.75 88 TYR A O 1
ATOM 703 N N . THR A 1 89 ? 23.528 11.973 -15.865 1.00 87.69 89 THR A N 1
ATOM 704 C CA . THR A 1 89 ? 22.156 12.224 -16.356 1.00 87.69 89 THR A CA 1
ATOM 705 C C . THR A 1 89 ? 21.330 13.154 -15.458 1.00 87.69 89 THR A C 1
ATOM 707 O O . THR A 1 89 ? 20.182 13.477 -15.784 1.00 87.69 89 THR A O 1
ATOM 710 N N . VAL A 1 90 ? 21.891 13.633 -14.341 1.00 82.44 90 VAL A N 1
ATOM 711 C CA . VAL A 1 90 ? 21.242 14.623 -13.464 1.00 82.44 90 VAL A CA 1
ATOM 712 C C . VAL A 1 90 ? 20.968 15.921 -14.226 1.00 82.44 90 VAL A C 1
ATOM 714 O O . VAL A 1 90 ? 21.852 16.498 -14.846 1.00 82.44 90 VAL A O 1
ATOM 717 N N . GLY A 1 91 ? 19.721 16.397 -14.165 1.00 78.69 91 GLY A N 1
ATOM 718 C CA . GLY A 1 91 ? 19.305 17.646 -14.818 1.00 78.69 91 GLY A CA 1
ATOM 719 C C . GLY A 1 91 ? 19.131 17.554 -16.340 1.00 78.69 91 GLY A C 1
ATOM 720 O O . GLY A 1 91 ? 18.793 18.558 -16.970 1.00 78.69 91 GLY A O 1
ATOM 721 N N . VAL A 1 92 ? 19.311 16.366 -16.926 1.00 84.94 92 VAL A N 1
ATOM 722 C CA . VAL A 1 92 ? 19.141 16.113 -18.361 1.00 84.94 92 VAL A CA 1
ATOM 723 C C . VAL A 1 92 ? 17.699 15.695 -18.654 1.00 84.94 92 VAL A C 1
ATOM 725 O O . VAL A 1 92 ? 17.127 14.848 -17.964 1.00 84.94 92 VAL A O 1
ATOM 728 N N . THR A 1 93 ? 17.086 16.279 -19.683 1.00 83.31 93 THR A N 1
ATOM 729 C CA . THR A 1 93 ? 15.700 15.995 -20.087 1.00 83.31 93 THR A CA 1
ATOM 730 C C . THR A 1 93 ? 15.668 14.976 -21.225 1.00 83.31 93 THR A C 1
ATOM 732 O O . THR A 1 93 ? 16.232 15.239 -22.284 1.00 83.31 93 THR A O 1
ATOM 735 N N . ALA A 1 94 ? 14.969 13.849 -21.051 1.00 80.56 94 ALA A N 1
ATOM 736 C CA . ALA A 1 94 ? 14.690 12.910 -22.146 1.00 80.56 94 ALA A CA 1
ATOM 737 C C . ALA A 1 94 ? 13.481 13.335 -22.981 1.00 80.56 94 ALA A C 1
ATOM 739 O O . ALA A 1 94 ? 13.459 13.143 -24.201 1.00 80.56 94 ALA A O 1
ATOM 740 N N . LYS A 1 95 ? 12.461 13.881 -22.311 1.00 76.62 95 LYS A N 1
ATOM 741 C CA . LYS A 1 95 ? 11.249 14.419 -22.925 1.00 76.62 95 LYS A CA 1
ATOM 742 C C . LYS A 1 95 ? 10.870 15.723 -22.250 1.00 76.62 95 LYS A C 1
ATOM 744 O O . LYS A 1 95 ? 10.977 15.861 -21.035 1.00 76.62 95 LYS A O 1
ATOM 749 N N . GLY A 1 96 ? 10.413 16.661 -23.063 1.00 74.12 96 GLY A N 1
ATOM 750 C CA . GLY A 1 96 ? 10.017 17.982 -22.613 1.00 74.12 96 GLY A CA 1
ATOM 751 C C . GLY A 1 96 ? 11.127 18.812 -21.968 1.00 74.12 96 GLY A C 1
ATOM 752 O O . GLY A 1 96 ? 12.300 18.663 -22.302 1.00 74.12 96 GLY A O 1
ATOM 753 N N . GLY A 1 97 ? 10.747 19.760 -21.116 1.00 75.38 97 GLY A N 1
ATOM 754 C CA . GLY A 1 97 ? 11.660 20.672 -20.430 1.00 75.38 97 GLY A CA 1
ATOM 755 C C . GLY A 1 97 ? 12.485 21.546 -21.381 1.00 75.38 97 GLY A C 1
ATOM 756 O O . GLY A 1 97 ? 11.921 22.326 -22.155 1.00 75.38 97 GLY A O 1
ATOM 757 N N . LYS A 1 98 ? 13.822 21.422 -21.315 1.00 70.38 98 LYS A N 1
ATOM 758 C CA . LYS A 1 98 ? 14.782 22.240 -22.083 1.00 70.38 98 LYS A CA 1
ATOM 759 C C . LYS A 1 98 ? 14.550 22.160 -23.590 1.00 70.38 98 LYS A C 1
ATOM 761 O O . LYS A 1 98 ? 14.641 23.180 -24.257 1.00 70.38 98 LYS A O 1
ATOM 766 N N . PHE A 1 99 ? 14.142 21.003 -24.115 1.00 72.62 99 PHE A N 1
ATOM 767 C CA . PHE A 1 99 ? 13.825 20.858 -25.540 1.00 72.62 99 PHE A CA 1
ATOM 768 C C . PHE A 1 99 ? 12.730 21.832 -26.010 1.00 72.62 99 PHE A C 1
ATOM 770 O O . PHE A 1 99 ? 12.850 22.427 -27.081 1.00 72.62 99 PHE A O 1
ATOM 777 N N . PHE A 1 100 ? 11.681 22.045 -25.203 1.00 74.25 100 PHE A N 1
ATOM 778 C CA . PHE A 1 100 ? 10.651 23.032 -25.539 1.00 74.25 100 PHE A CA 1
ATOM 779 C C . PHE A 1 100 ? 11.220 24.449 -25.522 1.00 74.25 100 PHE A C 1
ATOM 781 O O . PHE A 1 100 ? 11.061 25.187 -26.490 1.00 74.25 100 PHE A O 1
ATOM 788 N N . ALA A 1 101 ? 11.922 24.793 -24.442 1.00 73.25 101 ALA A N 1
ATOM 789 C CA . ALA A 1 101 ? 12.429 26.141 -24.219 1.00 73.25 101 ALA A CA 1
ATOM 790 C C . ALA A 1 101 ? 13.548 26.553 -25.194 1.00 73.25 101 ALA A C 1
ATOM 792 O O . ALA A 1 101 ? 13.666 27.731 -25.527 1.00 73.25 101 ALA A O 1
ATOM 793 N N . GLU A 1 102 ? 14.389 25.612 -25.628 1.00 74.75 102 GLU A N 1
ATOM 794 C CA . GLU A 1 102 ? 15.587 25.894 -26.425 1.00 74.75 102 GLU A CA 1
ATOM 795 C C . GLU A 1 102 ? 15.382 25.623 -27.913 1.00 74.75 102 GLU A C 1
ATOM 797 O O . GLU A 1 102 ? 15.786 26.450 -28.723 1.00 74.75 102 GLU A O 1
ATOM 802 N N . TYR A 1 103 ? 14.718 24.528 -28.293 1.00 74.38 103 TYR A N 1
ATOM 803 C CA . TYR A 1 103 ? 14.522 24.190 -29.704 1.00 74.38 103 TYR A CA 1
ATOM 804 C C . TYR A 1 103 ? 13.167 24.658 -30.233 1.00 74.38 103 TYR A C 1
ATOM 806 O O . TYR A 1 103 ? 13.092 25.406 -31.210 1.00 74.38 103 TYR A O 1
ATOM 814 N N . LEU A 1 104 ? 12.068 24.260 -29.585 1.00 75.62 104 LEU A N 1
ATOM 815 C CA . LEU A 1 104 ? 10.739 24.613 -30.090 1.00 75.62 104 LEU A CA 1
ATOM 816 C C . LEU A 1 104 ? 10.479 26.119 -30.011 1.00 75.62 104 LEU A C 1
ATOM 818 O O . LEU A 1 104 ? 10.039 26.692 -31.001 1.00 75.62 104 LEU A O 1
ATOM 822 N N . ASP A 1 105 ? 10.790 26.771 -28.893 1.00 80.62 105 ASP A N 1
ATOM 823 C CA . ASP A 1 105 ? 10.477 28.190 -28.699 1.00 80.62 105 ASP A CA 1
ATOM 824 C C . ASP A 1 105 ? 11.457 29.144 -29.393 1.00 80.62 105 ASP A C 1
ATOM 826 O O . ASP A 1 105 ? 11.040 30.216 -29.832 1.00 80.62 105 ASP A O 1
ATOM 830 N N . ARG A 1 106 ? 12.738 28.774 -29.538 1.00 80.81 106 ARG A N 1
ATOM 831 C CA . ARG A 1 106 ? 13.748 29.656 -30.162 1.00 80.81 106 ARG A CA 1
ATOM 832 C C . ARG A 1 106 ? 13.988 29.383 -31.642 1.00 80.81 106 ARG A C 1
ATOM 834 O O . ARG A 1 106 ? 14.398 30.303 -32.341 1.00 80.81 106 ARG A O 1
ATOM 841 N N . VAL A 1 107 ? 13.717 28.168 -32.124 1.00 78.50 107 VAL A N 1
ATOM 842 C CA . VAL A 1 107 ? 13.966 27.781 -33.523 1.00 78.50 107 VAL A CA 1
ATOM 843 C C . VAL A 1 107 ? 12.650 27.540 -34.259 1.00 78.50 107 VAL A C 1
ATOM 845 O O . VAL A 1 107 ? 12.298 28.274 -35.184 1.00 78.50 107 VAL A O 1
ATOM 848 N N . VAL A 1 108 ? 11.874 26.541 -33.834 1.00 80.19 108 VAL A N 1
ATOM 849 C CA . VAL A 1 108 ? 10.741 26.032 -34.627 1.00 80.19 108 VAL A CA 1
ATOM 850 C C . VAL A 1 108 ? 9.548 26.990 -34.633 1.00 80.19 108 VAL A C 1
ATOM 852 O O . VAL A 1 108 ? 8.974 27.260 -35.688 1.00 80.19 108 VAL A O 1
ATOM 855 N N . ASN A 1 109 ? 9.143 27.513 -33.477 1.00 83.88 109 ASN A N 1
ATOM 856 C CA . ASN A 1 109 ? 7.988 28.399 -33.347 1.00 83.88 109 ASN A CA 1
ATOM 857 C C . ASN A 1 109 ? 8.198 29.729 -34.094 1.00 83.88 109 ASN A C 1
ATOM 859 O O . ASN A 1 109 ? 7.303 30.097 -34.859 1.00 83.88 109 ASN A O 1
ATOM 863 N N . PRO A 1 110 ? 9.364 30.401 -34.006 1.00 84.38 110 PRO A N 1
ATOM 864 C CA . PRO A 1 110 ? 9.661 31.569 -34.834 1.00 84.38 110 PRO A CA 1
ATOM 865 C C . PRO A 1 110 ? 9.572 31.283 -36.338 1.00 84.38 110 PRO A C 1
ATOM 867 O O . PRO A 1 110 ? 8.943 32.049 -37.070 1.00 84.38 110 PRO A O 1
ATOM 870 N N . GLN A 1 111 ? 10.114 30.150 -36.804 1.00 85.69 111 GLN A N 1
ATOM 871 C CA . GLN A 1 111 ? 10.019 29.743 -38.212 1.00 85.69 111 GLN A CA 1
ATOM 872 C C . GLN A 1 111 ? 8.568 29.476 -38.638 1.00 85.69 111 GLN A C 1
ATOM 874 O O . GLN A 1 111 ? 8.146 29.884 -39.717 1.00 85.69 111 GLN A O 1
ATOM 879 N N . ARG A 1 112 ? 7.765 28.823 -37.792 1.00 85.25 112 ARG A N 1
ATOM 880 C CA . ARG A 1 112 ? 6.346 28.559 -38.078 1.00 85.25 112 ARG A CA 1
ATOM 881 C C . ARG A 1 112 ? 5.530 29.843 -38.162 1.00 85.25 112 ARG A C 1
ATOM 883 O O . ARG A 1 112 ? 4.775 29.996 -39.120 1.00 85.25 112 ARG A O 1
ATOM 890 N N . ILE A 1 113 ? 5.740 30.767 -37.224 1.00 87.38 113 ILE A N 1
ATOM 891 C CA . ILE A 1 113 ? 5.092 32.084 -37.207 1.00 87.38 113 ILE A CA 1
ATOM 892 C C . ILE A 1 113 ? 5.460 32.869 -38.473 1.00 87.38 113 ILE A C 1
ATOM 894 O O . ILE A 1 113 ? 4.581 33.446 -39.110 1.00 87.38 113 ILE A O 1
ATOM 898 N N . ALA A 1 114 ? 6.727 32.821 -38.898 1.00 86.94 114 ALA A N 1
ATOM 899 C CA . ALA A 1 114 ? 7.184 33.477 -40.125 1.00 86.94 114 ALA A CA 1
ATOM 900 C C . ALA A 1 114 ? 6.500 32.937 -41.399 1.00 86.94 114 ALA A C 1
ATOM 902 O O . ALA A 1 114 ? 6.302 33.688 -42.352 1.00 86.94 114 ALA A O 1
ATOM 903 N N . VAL A 1 115 ? 6.092 31.661 -41.415 1.00 89.31 115 VAL A N 1
ATOM 904 C CA . VAL A 1 115 ? 5.350 31.029 -42.528 1.00 89.31 115 VAL A CA 1
ATOM 905 C C . VAL A 1 115 ? 3.827 31.033 -42.276 1.00 89.31 115 VAL A C 1
ATOM 907 O O . VAL A 1 115 ? 3.074 30.321 -42.937 1.00 89.31 115 VAL A O 1
ATOM 910 N N . GLY A 1 116 ? 3.346 31.834 -41.316 1.00 85.44 116 GLY A N 1
ATOM 911 C CA . GLY A 1 116 ? 1.919 32.005 -41.019 1.00 85.44 116 GLY A CA 1
ATOM 912 C C . GLY A 1 116 ? 1.238 30.776 -40.407 1.00 85.44 116 GLY A C 1
ATOM 913 O O . GLY A 1 116 ? 0.024 30.628 -40.529 1.00 85.44 116 GLY A O 1
ATOM 914 N N . LYS A 1 117 ? 2.002 29.870 -39.788 1.00 88.62 117 LYS A N 1
ATOM 915 C CA . LYS A 1 117 ? 1.487 28.692 -39.077 1.00 88.62 117 LYS A CA 1
ATOM 916 C C . LYS A 1 117 ? 1.458 28.946 -37.574 1.00 88.62 117 LYS A C 1
ATOM 918 O O . LYS A 1 117 ? 2.377 29.552 -37.029 1.00 88.62 117 LYS A O 1
ATOM 923 N N . ASP A 1 118 ? 0.461 28.378 -36.901 1.00 84.94 118 ASP A N 1
ATOM 924 C CA . ASP A 1 118 ? 0.375 28.440 -35.443 1.00 84.94 118 ASP A CA 1
ATOM 925 C C . ASP A 1 118 ? 1.582 27.753 -34.770 1.00 84.94 118 ASP A C 1
ATOM 927 O O . ASP A 1 118 ? 2.070 26.715 -35.268 1.00 84.94 118 ASP A O 1
ATOM 931 N N . PRO A 1 119 ? 2.063 28.308 -33.639 1.00 81.50 119 PRO A N 1
ATOM 932 C CA . PRO A 1 119 ? 3.131 27.714 -32.849 1.00 81.50 119 PRO A CA 1
ATOM 933 C C . PRO A 1 119 ? 2.698 26.360 -32.279 1.00 81.50 119 PRO A C 1
ATOM 935 O O . PRO A 1 119 ? 1.519 26.100 -32.025 1.00 81.50 119 PRO A O 1
ATOM 938 N N . ILE A 1 120 ? 3.666 25.470 -32.089 1.00 79.25 120 ILE A N 1
ATOM 939 C CA . ILE A 1 120 ? 3.433 24.159 -31.486 1.00 79.25 120 ILE A CA 1
ATOM 940 C C . ILE A 1 120 ? 3.196 24.363 -29.988 1.00 79.25 120 ILE A C 1
ATOM 942 O O . ILE A 1 120 ? 4.010 24.980 -29.301 1.00 79.25 120 ILE A O 1
ATOM 946 N N . ARG A 1 121 ? 2.071 23.847 -29.483 1.00 70.25 121 ARG A N 1
ATOM 947 C CA . ARG A 1 121 ? 1.701 23.961 -28.069 1.00 70.25 121 ARG A CA 1
ATOM 948 C C . ARG A 1 121 ? 2.485 22.974 -27.196 1.00 70.25 121 ARG A C 1
ATOM 950 O O . ARG A 1 121 ? 2.770 21.853 -27.612 1.00 70.25 121 ARG A O 1
ATOM 957 N N . ARG A 1 122 ? 2.786 23.399 -25.964 1.00 68.44 122 ARG A N 1
ATOM 958 C CA . ARG A 1 122 ? 3.553 22.649 -24.949 1.00 68.44 122 ARG A CA 1
ATOM 959 C C . ARG A 1 122 ? 2.712 21.659 -24.129 1.00 68.44 122 ARG A C 1
ATOM 961 O O . ARG A 1 122 ? 3.256 20.753 -23.512 1.00 68.44 122 ARG A O 1
ATOM 968 N N . ASP A 1 123 ? 1.395 21.817 -24.113 1.00 58.69 123 ASP A N 1
ATOM 969 C CA . ASP A 1 123 ? 0.470 21.129 -23.201 1.00 58.69 123 ASP A CA 1
ATOM 970 C C . ASP A 1 123 ? 0.337 19.614 -23.415 1.00 58.69 123 ASP A C 1
ATOM 972 O O . ASP A 1 123 ? -0.168 18.921 -22.538 1.00 58.69 123 ASP A O 1
ATOM 976 N N . ASN A 1 124 ? 0.831 19.088 -24.538 1.00 53.94 124 ASN A N 1
ATOM 977 C CA . ASN A 1 124 ? 0.738 17.665 -24.874 1.00 53.94 124 ASN A CA 1
ATOM 978 C C . ASN A 1 124 ? 1.956 16.828 -24.451 1.00 53.94 124 ASN A C 1
ATOM 980 O O . ASN A 1 124 ? 1.964 15.620 -24.688 1.00 53.94 124 ASN A O 1
ATOM 984 N N . ALA A 1 125 ? 2.998 17.430 -23.874 1.00 59.12 125 ALA A N 1
ATOM 985 C CA . ALA A 1 125 ? 4.225 16.714 -23.547 1.00 59.12 125 ALA A CA 1
ATOM 986 C C . ALA A 1 125 ? 4.506 16.712 -22.046 1.00 59.12 125 ALA A C 1
ATOM 988 O O . ALA A 1 125 ? 4.711 17.753 -21.428 1.00 59.12 125 ALA A O 1
ATOM 989 N N . ALA A 1 126 ? 4.541 15.509 -21.478 1.00 66.06 126 ALA A N 1
ATOM 990 C CA . ALA A 1 126 ? 4.984 15.288 -20.112 1.00 66.06 126 ALA A CA 1
ATOM 991 C C . ALA A 1 126 ? 6.512 15.436 -20.022 1.00 66.06 126 ALA A C 1
ATOM 993 O O . ALA A 1 126 ? 7.247 14.818 -20.800 1.00 66.06 126 ALA A O 1
ATOM 994 N N . ASP A 1 127 ? 6.979 16.236 -19.064 1.00 75.44 127 ASP A N 1
ATOM 995 C CA . ASP A 1 127 ? 8.404 16.407 -18.778 1.00 75.44 127 ASP A CA 1
ATOM 996 C C . ASP A 1 127 ? 8.960 15.140 -18.099 1.00 75.44 127 ASP A C 1
ATOM 998 O O . ASP A 1 127 ? 8.413 14.674 -17.100 1.00 75.44 127 ASP A O 1
ATOM 1002 N N . GLN A 1 128 ? 10.057 14.587 -18.622 1.00 80.38 128 GLN A N 1
ATOM 1003 C CA . GLN A 1 128 ? 10.713 13.384 -18.096 1.00 80.38 128 GLN A CA 1
ATOM 1004 C C . GLN A 1 128 ? 12.235 13.538 -18.163 1.00 80.38 128 GLN A C 1
ATOM 1006 O O . GLN A 1 128 ? 12.794 13.859 -19.216 1.00 80.38 128 GLN A O 1
ATOM 1011 N N . SER A 1 129 ? 12.917 13.290 -17.041 1.00 86.00 129 SER A N 1
ATOM 1012 C CA . SER A 1 129 ? 14.386 13.283 -17.004 1.00 86.00 129 SER A CA 1
ATOM 1013 C C . SER A 1 129 ? 14.957 12.080 -17.762 1.00 86.00 129 SER A C 1
ATOM 1015 O O . SER A 1 129 ? 14.292 11.047 -17.871 1.00 86.00 129 SER A O 1
ATOM 1017 N N . LEU A 1 130 ? 16.187 12.194 -18.267 1.00 88.75 130 LEU A N 1
ATOM 1018 C CA . LEU A 1 130 ? 16.872 11.096 -18.952 1.00 88.75 130 LEU A CA 1
ATOM 1019 C C . LEU A 1 130 ? 17.096 9.905 -18.024 1.00 88.75 130 LEU A C 1
ATOM 1021 O O . LEU A 1 130 ? 16.782 8.780 -18.396 1.00 88.75 130 LEU A O 1
ATOM 1025 N N . ASN A 1 131 ? 17.507 10.161 -16.783 1.00 88.81 131 ASN A N 1
ATOM 1026 C CA . ASN A 1 131 ? 17.624 9.130 -15.757 1.00 88.81 131 ASN A CA 1
ATOM 1027 C C . ASN A 1 131 ? 16.307 8.349 -15.572 1.00 88.81 131 ASN A C 1
ATOM 1029 O O . ASN A 1 131 ? 16.267 7.121 -15.619 1.00 88.81 131 ASN A O 1
ATOM 1033 N N . THR A 1 132 ? 15.196 9.080 -15.437 1.00 86.38 132 THR A N 1
ATOM 1034 C CA . THR A 1 132 ? 13.855 8.499 -15.315 1.00 86.38 132 THR A CA 1
ATOM 1035 C C . THR A 1 132 ? 13.436 7.725 -16.549 1.00 86.38 132 THR A C 1
ATOM 1037 O O . THR A 1 132 ? 12.808 6.687 -16.416 1.00 86.38 132 THR A O 1
ATOM 1040 N N . HIS A 1 133 ? 13.749 8.204 -17.749 1.00 89.44 133 HIS A N 1
ATOM 1041 C CA . HIS A 1 133 ? 13.462 7.477 -18.987 1.00 89.44 133 HIS A CA 1
ATOM 1042 C C . HIS A 1 133 ? 14.211 6.145 -19.046 1.00 89.44 133 HIS A C 1
ATOM 1044 O O . HIS A 1 133 ? 13.591 5.101 -19.232 1.00 89.44 133 HIS A O 1
ATOM 1050 N N . LEU A 1 134 ? 15.519 6.175 -18.789 1.00 92.44 134 LEU A N 1
ATOM 1051 C CA . LEU A 1 134 ? 16.370 4.995 -18.873 1.00 92.44 134 LEU A CA 1
ATOM 1052 C C . LEU A 1 134 ? 15.991 3.942 -17.835 1.00 92.44 134 LEU A C 1
ATOM 1054 O O . LEU A 1 134 ? 15.680 2.816 -18.199 1.00 92.44 134 LEU A O 1
ATOM 1058 N N . LEU A 1 135 ? 15.924 4.256 -16.545 1.00 91.31 135 LEU A N 1
ATOM 1059 C CA . LEU A 1 135 ? 15.629 3.180 -15.592 1.00 91.31 135 LEU A CA 1
ATOM 1060 C C . LEU A 1 135 ? 14.166 2.682 -15.699 1.00 91.31 135 LEU A C 1
ATOM 1062 O O . LEU A 1 135 ? 13.907 1.512 -15.421 1.00 91.31 135 LEU A O 1
ATOM 1066 N N . ASN A 1 136 ? 13.219 3.517 -16.159 1.00 88.19 136 ASN A N 1
ATOM 1067 C CA . ASN A 1 136 ? 11.829 3.088 -16.391 1.00 88.19 136 ASN A CA 1
ATOM 1068 C C . ASN A 1 136 ? 11.636 2.201 -17.600 1.00 88.19 136 ASN A C 1
ATOM 1070 O O . ASN A 1 136 ? 10.633 1.499 -17.662 1.00 88.19 136 ASN A O 1
ATOM 1074 N N . GLY A 1 137 ? 12.554 2.231 -18.558 1.00 91.25 137 GLY A N 1
ATOM 1075 C CA . GLY A 1 137 ? 12.583 1.210 -19.591 1.00 91.25 137 GLY A CA 1
ATOM 1076 C C . GLY A 1 137 ? 13.315 -0.030 -19.102 1.00 91.25 137 GLY A C 1
ATOM 1077 O O . GLY A 1 137 ? 12.823 -1.144 -19.269 1.00 91.25 137 GLY A O 1
ATOM 1078 N N . LEU A 1 138 ? 14.464 0.168 -18.448 1.00 93.81 138 LEU A N 1
ATOM 1079 C CA . LEU A 1 138 ? 15.401 -0.896 -18.107 1.00 93.81 138 LEU A CA 1
ATOM 1080 C C . LEU A 1 138 ? 14.801 -1.908 -17.131 1.00 93.81 138 LEU A C 1
ATOM 1082 O O . LEU A 1 138 ? 14.807 -3.101 -17.420 1.00 93.81 138 LEU A O 1
ATOM 1086 N N . PHE A 1 139 ? 14.279 -1.458 -15.988 1.00 92.25 139 PHE A N 1
ATOM 1087 C CA . PHE A 1 139 ? 13.800 -2.371 -14.949 1.00 92.25 139 PHE A CA 1
ATOM 1088 C C . PHE A 1 139 ? 12.614 -3.244 -15.381 1.00 92.25 139 PHE A C 1
ATOM 1090 O O . PHE A 1 139 ? 12.697 -4.465 -15.228 1.00 92.25 139 PHE A O 1
ATOM 1097 N N . PRO A 1 140 ? 11.532 -2.714 -15.981 1.00 91.62 140 PRO A N 1
ATOM 1098 C CA . PRO A 1 140 ? 10.461 -3.587 -16.442 1.00 91.62 140 PRO A CA 1
ATOM 1099 C C . PRO A 1 140 ? 10.894 -4.460 -17.626 1.00 91.62 140 PRO A C 1
ATOM 1101 O O . PRO A 1 140 ? 10.496 -5.622 -17.683 1.00 91.62 140 PRO A O 1
ATOM 1104 N N . ALA A 1 141 ? 11.741 -3.971 -18.542 1.00 93.19 141 ALA A N 1
ATOM 1105 C CA . ALA A 1 141 ? 12.277 -4.816 -19.610 1.00 93.19 141 ALA A CA 1
ATOM 1106 C C . ALA A 1 141 ? 13.117 -5.972 -19.050 1.00 93.19 141 ALA A C 1
ATOM 1108 O O . ALA A 1 141 ? 13.001 -7.097 -19.529 1.00 93.19 141 ALA A O 1
ATOM 1109 N N . ASN A 1 142 ? 13.885 -5.721 -17.989 1.00 93.00 142 ASN A N 1
ATOM 1110 C CA . ASN A 1 142 ? 14.633 -6.731 -17.255 1.00 93.00 142 ASN A CA 1
ATOM 1111 C C . ASN A 1 142 ? 13.71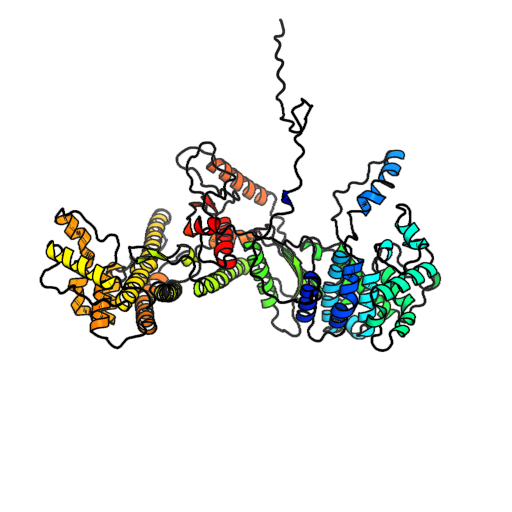8 -7.794 -16.620 1.00 93.00 142 ASN A C 1
ATOM 1113 O O . ASN A 1 142 ? 13.960 -8.990 -16.770 1.00 93.00 142 ASN A O 1
ATOM 1117 N N . LEU A 1 143 ? 12.634 -7.380 -15.955 1.00 92.19 143 LEU A N 1
ATOM 1118 C CA . LEU A 1 143 ? 11.653 -8.308 -15.375 1.00 92.19 143 LEU A CA 1
ATOM 1119 C C . LEU A 1 143 ? 10.956 -9.157 -16.451 1.00 92.19 143 LEU A C 1
ATOM 1121 O O . LEU A 1 143 ? 10.765 -10.362 -16.269 1.00 92.19 143 LEU A O 1
ATOM 1125 N N . ILE A 1 144 ? 10.613 -8.549 -17.590 1.00 94.50 144 ILE A N 1
ATOM 1126 C CA . ILE A 1 144 ? 10.042 -9.257 -18.742 1.00 94.50 144 ILE A CA 1
ATOM 1127 C C . ILE A 1 144 ? 11.050 -10.258 -19.305 1.00 94.50 144 ILE A C 1
ATOM 1129 O O . ILE A 1 144 ? 10.697 -11.412 -19.524 1.00 94.50 144 ILE A O 1
ATOM 1133 N N . GLU A 1 145 ? 12.299 -9.848 -19.517 1.00 94.12 145 GLU A N 1
ATOM 1134 C CA . GLU A 1 145 ? 13.365 -10.706 -20.035 1.00 94.12 145 GLU A CA 1
ATOM 1135 C C . GLU A 1 145 ? 13.579 -11.932 -19.137 1.00 94.12 145 GLU A C 1
ATOM 11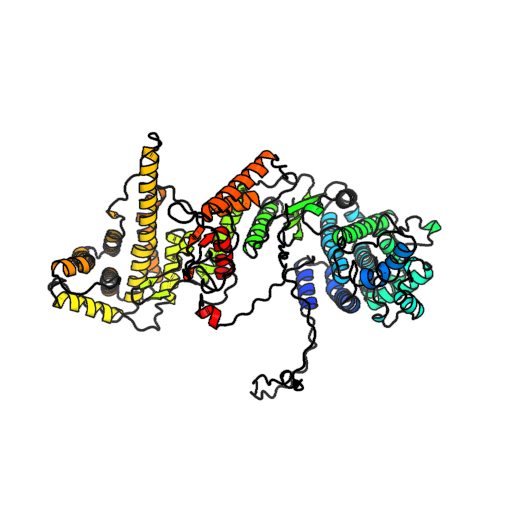37 O O . GLU A 1 145 ? 13.528 -13.061 -19.631 1.00 94.12 145 GLU A O 1
ATOM 1142 N N . ARG A 1 146 ? 13.655 -11.740 -17.813 1.00 91.44 146 ARG A N 1
ATOM 1143 C CA . ARG A 1 146 ? 13.712 -12.841 -16.837 1.00 91.44 146 ARG A CA 1
ATOM 1144 C C . ARG A 1 146 ? 12.509 -13.773 -16.952 1.00 91.44 146 ARG A C 1
ATOM 1146 O O . ARG A 1 146 ? 12.679 -14.991 -16.962 1.00 91.44 146 ARG A O 1
ATOM 1153 N N . ARG A 1 147 ? 11.292 -13.236 -17.098 1.00 92.00 147 ARG A N 1
ATOM 1154 C CA . ARG A 1 147 ? 10.094 -14.067 -17.306 1.00 92.00 147 ARG A CA 1
ATOM 1155 C C . ARG A 1 147 ? 10.160 -14.842 -18.622 1.00 92.00 147 ARG A C 1
ATOM 1157 O O . ARG A 1 147 ? 9.769 -16.003 -18.672 1.00 92.00 147 ARG A O 1
ATOM 1164 N N . LEU A 1 148 ? 10.679 -14.245 -19.689 1.00 93.94 148 LEU A N 1
ATOM 1165 C CA . LEU A 1 148 ? 10.843 -14.920 -20.975 1.00 93.94 148 LEU A CA 1
ATOM 1166 C C . LEU A 1 148 ? 11.868 -16.062 -20.902 1.00 93.94 148 LEU A C 1
ATOM 1168 O O . LEU A 1 148 ? 11.685 -17.067 -21.591 1.00 93.94 148 LEU A O 1
ATOM 1172 N N . GLN A 1 149 ? 12.893 -15.954 -20.046 1.00 91.00 149 GLN A N 1
ATOM 1173 C CA . GLN A 1 149 ? 13.861 -17.030 -19.800 1.00 91.00 149 GLN A CA 1
ATOM 1174 C C . GLN A 1 149 ? 13.244 -18.266 -19.126 1.00 91.00 149 GLN A C 1
ATOM 1176 O O . GLN A 1 149 ? 13.745 -19.374 -19.337 1.00 91.00 149 GLN A O 1
ATOM 1181 N N . THR A 1 150 ? 12.163 -18.113 -18.348 1.00 90.19 150 THR A N 1
ATOM 1182 C CA . THR A 1 150 ? 11.475 -19.257 -17.716 1.00 90.19 150 THR A CA 1
ATOM 1183 C C . THR A 1 150 ? 10.561 -20.003 -18.690 1.00 90.19 150 THR A C 1
ATOM 1185 O O . THR A 1 150 ? 10.227 -21.162 -18.463 1.00 90.19 150 THR A O 1
ATOM 1188 N N . LEU A 1 151 ? 10.165 -19.361 -19.790 1.00 90.81 151 LEU A N 1
ATOM 1189 C CA . LEU A 1 151 ? 9.254 -19.908 -20.795 1.00 90.81 151 LEU A CA 1
ATOM 1190 C C . LEU A 1 151 ? 10.019 -20.543 -21.966 1.00 90.81 151 LEU A C 1
ATOM 1192 O O . LEU A 1 151 ? 11.196 -20.262 -22.195 1.00 90.81 151 LEU A O 1
ATOM 1196 N N . ASP A 1 152 ? 9.367 -21.402 -22.751 1.00 90.69 152 ASP A N 1
ATOM 1197 C CA . ASP A 1 152 ? 9.955 -21.899 -24.004 1.00 90.69 152 ASP A CA 1
ATOM 1198 C C . ASP A 1 152 ? 9.824 -20.845 -25.113 1.00 90.69 152 ASP A C 1
ATOM 1200 O O . ASP A 1 152 ? 8.939 -20.912 -25.963 1.00 90.69 152 ASP A O 1
ATOM 1204 N N . THR A 1 153 ? 10.690 -19.831 -25.062 1.00 90.88 153 THR A N 1
ATOM 1205 C CA . THR A 1 153 ? 10.677 -18.691 -25.987 1.00 90.88 153 THR A CA 1
ATOM 1206 C C . THR A 1 153 ? 11.950 -18.600 -26.814 1.00 90.88 153 THR A C 1
ATOM 1208 O O . THR A 1 153 ? 12.996 -19.187 -26.507 1.00 90.88 153 THR A O 1
ATOM 1211 N N . THR A 1 154 ? 11.901 -17.810 -27.886 1.00 87.56 154 THR A N 1
ATOM 1212 C CA . THR A 1 154 ? 13.112 -17.461 -28.639 1.00 87.56 154 THR A CA 1
ATOM 1213 C C . THR A 1 154 ? 14.132 -16.714 -27.775 1.00 87.56 154 THR A C 1
ATOM 1215 O O . THR A 1 154 ? 15.324 -17.010 -27.889 1.00 87.56 154 THR A O 1
ATOM 1218 N N . VAL A 1 155 ? 13.687 -15.848 -26.861 1.00 89.56 155 VAL A N 1
ATOM 1219 C CA . VAL A 1 155 ? 14.566 -15.114 -25.937 1.00 89.56 155 VAL A CA 1
ATOM 1220 C C . VAL A 1 155 ? 15.368 -16.071 -25.056 1.00 89.56 155 VAL A C 1
ATOM 1222 O O . VAL A 1 155 ? 16.592 -15.989 -25.064 1.00 89.56 155 VAL A O 1
ATOM 1225 N N . ARG A 1 156 ? 14.740 -17.081 -24.431 1.00 92.69 156 ARG A N 1
ATOM 1226 C CA . ARG A 1 156 ? 15.451 -18.110 -23.640 1.00 92.69 156 ARG A CA 1
ATOM 1227 C C . ARG A 1 156 ? 16.596 -18.784 -24.409 1.00 92.69 156 ARG A C 1
ATOM 1229 O O . ARG A 1 156 ? 17.626 -19.153 -23.833 1.00 92.69 156 ARG A O 1
ATOM 1236 N N . ARG A 1 157 ? 16.407 -19.006 -25.713 1.00 90.50 157 ARG A N 1
ATOM 1237 C CA . ARG A 1 157 ? 17.381 -19.685 -26.582 1.00 90.50 157 ARG A CA 1
ATOM 1238 C C . ARG A 1 157 ? 18.533 -18.770 -27.002 1.00 90.50 157 ARG A C 1
ATOM 1240 O O . ARG A 1 157 ? 19.647 -19.270 -27.121 1.00 90.50 157 ARG A O 1
ATOM 1247 N N . GLN A 1 158 ? 18.265 -17.486 -27.246 1.00 90.69 158 GLN A N 1
ATOM 1248 C CA . GLN A 1 158 ? 19.229 -16.550 -27.844 1.00 90.69 158 GLN A CA 1
ATOM 1249 C C . GLN A 1 158 ? 19.905 -15.610 -26.840 1.00 90.69 158 GLN A C 1
ATOM 1251 O O . GLN A 1 158 ? 21.052 -15.244 -27.062 1.00 90.69 158 GLN A O 1
ATOM 1256 N N . VAL A 1 159 ? 19.221 -15.216 -25.766 1.00 92.19 159 VAL A N 1
ATOM 1257 C CA . VAL A 1 159 ? 19.722 -14.235 -24.796 1.00 92.19 159 VAL A CA 1
ATOM 1258 C C . VAL A 1 159 ? 20.345 -14.978 -23.619 1.00 92.19 159 VAL A C 1
ATOM 1260 O O . VAL A 1 159 ? 19.655 -15.697 -22.893 1.00 92.19 159 VAL A O 1
ATOM 1263 N N . LYS A 1 160 ? 21.668 -14.862 -23.471 1.00 92.31 160 LYS A N 1
ATOM 1264 C CA . LYS A 1 160 ? 22.430 -15.313 -22.300 1.00 92.31 160 LYS A CA 1
ATOM 1265 C C . LYS A 1 160 ? 23.024 -14.094 -21.597 1.00 92.31 160 LYS A C 1
ATOM 1267 O O . LYS A 1 160 ? 22.690 -12.956 -21.913 1.00 92.31 160 LYS A O 1
ATOM 1272 N N . GLU A 1 161 ? 23.890 -14.331 -20.617 1.00 93.62 161 GLU A N 1
ATOM 1273 C CA . GLU A 1 161 ? 24.458 -13.269 -19.784 1.00 93.62 161 GLU A CA 1
ATOM 1274 C C . GLU A 1 161 ? 25.122 -12.152 -20.607 1.00 93.62 161 GLU A C 1
ATOM 1276 O O . GLU A 1 161 ? 24.870 -10.975 -20.360 1.00 93.62 161 GLU A O 1
ATOM 1281 N N . ARG A 1 162 ? 25.917 -12.507 -21.625 1.00 93.88 162 ARG A N 1
ATOM 1282 C CA . ARG A 1 162 ? 26.617 -11.529 -22.471 1.00 93.88 162 ARG A CA 1
ATOM 1283 C C . ARG A 1 162 ? 25.650 -10.689 -23.295 1.00 93.88 162 ARG A C 1
ATOM 1285 O O . ARG A 1 162 ? 25.755 -9.469 -23.308 1.00 93.88 162 ARG A O 1
ATOM 1292 N N . GLU A 1 163 ? 24.695 -11.333 -23.956 1.00 95.00 163 GLU A N 1
ATOM 1293 C CA . GLU A 1 163 ? 23.669 -10.655 -24.749 1.00 95.00 163 GLU A CA 1
ATOM 1294 C C . GLU A 1 163 ? 22.809 -9.741 -23.873 1.00 95.00 163 GLU A C 1
ATOM 1296 O O . GLU A 1 163 ? 22.410 -8.666 -24.309 1.00 95.00 163 GLU A O 1
ATOM 1301 N N . ARG A 1 164 ? 22.566 -10.132 -22.619 1.00 95.12 164 ARG A N 1
ATOM 1302 C CA . ARG A 1 164 ? 21.849 -9.316 -21.641 1.00 95.12 164 ARG A CA 1
ATOM 1303 C C . ARG A 1 164 ? 22.662 -8.103 -21.188 1.00 95.12 164 ARG A C 1
ATOM 1305 O O . ARG A 1 164 ? 22.106 -7.016 -21.108 1.00 95.12 164 ARG A O 1
ATOM 1312 N N . ARG A 1 165 ? 23.975 -8.237 -20.966 1.00 96.56 165 ARG A N 1
ATOM 1313 C CA . ARG A 1 165 ? 24.858 -7.080 -20.715 1.00 96.56 165 ARG A CA 1
ATOM 1314 C C . ARG A 1 165 ? 24.848 -6.114 -21.907 1.00 96.56 165 ARG A C 1
ATOM 1316 O O . ARG A 1 165 ? 24.677 -4.915 -21.721 1.00 96.56 165 ARG A O 1
ATOM 1323 N N . LEU A 1 166 ? 24.919 -6.632 -23.136 1.00 96.38 166 LEU A N 1
ATOM 1324 C CA . LEU A 1 166 ? 24.811 -5.818 -24.354 1.00 96.38 166 LEU A CA 1
ATOM 1325 C C . LEU A 1 166 ? 23.441 -5.142 -24.499 1.00 96.38 166 LEU A C 1
ATOM 1327 O O . LEU A 1 166 ? 23.387 -3.987 -24.908 1.00 96.38 166 LEU A O 1
ATOM 1331 N N . LEU A 1 167 ? 22.349 -5.817 -24.125 1.00 95.75 167 LEU A N 1
ATOM 1332 C CA . LEU A 1 167 ? 21.005 -5.234 -24.085 1.00 95.75 167 LEU A CA 1
ATOM 1333 C C . LEU A 1 167 ? 20.943 -4.020 -23.156 1.00 95.75 167 LEU A C 1
ATOM 1335 O O . LEU A 1 167 ? 20.468 -2.963 -23.565 1.00 95.75 167 LEU A O 1
ATOM 1339 N N . VAL A 1 168 ? 21.428 -4.169 -21.920 1.00 96.38 168 VAL A N 1
ATOM 1340 C CA . VAL A 1 168 ? 21.431 -3.087 -20.926 1.00 96.38 168 VAL A CA 1
ATOM 1341 C C . VAL A 1 168 ? 22.262 -1.905 -21.428 1.00 96.38 168 VAL A C 1
ATOM 1343 O O . VAL A 1 168 ? 21.768 -0.779 -21.440 1.00 96.38 168 VAL A O 1
ATOM 1346 N N . SER A 1 169 ? 23.479 -2.155 -21.918 1.00 97.00 169 SER A N 1
ATOM 1347 C CA . SER A 1 169 ? 24.356 -1.111 -22.461 1.00 97.00 169 SER A CA 1
ATOM 1348 C C . SER A 1 169 ? 23.760 -0.426 -23.691 1.00 97.00 169 SER A C 1
ATOM 1350 O O . SER A 1 169 ? 23.698 0.800 -23.745 1.00 97.00 169 SER A O 1
ATOM 1352 N N . GLY A 1 170 ? 23.274 -1.201 -24.663 1.00 95.19 170 GLY A N 1
ATOM 1353 C CA . GLY A 1 170 ? 22.668 -0.683 -25.889 1.00 95.19 170 GLY A CA 1
ATOM 1354 C C . GLY A 1 170 ? 21.423 0.155 -25.608 1.00 95.19 170 GLY A C 1
ATOM 1355 O O . GLY A 1 170 ? 21.228 1.196 -26.231 1.00 95.19 170 GLY A O 1
ATOM 1356 N N . PHE A 1 171 ? 20.615 -0.240 -24.620 1.00 95.62 171 PHE A N 1
ATOM 1357 C CA . PHE A 1 171 ? 19.476 0.560 -24.190 1.00 95.62 171 PHE A CA 1
ATOM 1358 C C . PHE A 1 171 ? 19.894 1.832 -23.443 1.00 95.62 171 PHE A C 1
ATOM 1360 O O . PHE A 1 171 ? 19.331 2.884 -23.707 1.00 95.62 171 PHE A O 1
ATOM 1367 N N . ILE A 1 172 ? 20.900 1.814 -22.567 1.00 95.88 172 ILE A N 1
ATOM 1368 C CA . ILE A 1 172 ? 21.388 3.051 -21.919 1.00 95.88 172 ILE A CA 1
ATOM 1369 C C . ILE A 1 172 ? 21.868 4.073 -22.958 1.00 95.88 172 ILE A C 1
ATOM 1371 O O . ILE A 1 172 ? 21.639 5.274 -22.812 1.00 95.88 172 ILE A O 1
ATOM 1375 N N . LEU A 1 173 ? 22.485 3.580 -24.028 1.00 95.62 173 LEU A N 1
ATOM 1376 C CA . LEU A 1 173 ? 23.030 4.380 -25.117 1.00 95.62 173 LEU A CA 1
ATOM 1377 C C . LEU A 1 173 ? 21.994 4.748 -26.192 1.00 95.62 173 LEU A C 1
ATOM 1379 O O . LEU A 1 173 ? 22.335 5.483 -27.114 1.00 95.62 173 LEU A O 1
ATOM 1383 N N . HIS A 1 174 ? 20.743 4.275 -26.110 1.00 93.75 174 HIS A N 1
ATOM 1384 C CA . HIS A 1 174 ? 19.794 4.427 -27.221 1.00 93.75 174 HIS A CA 1
ATOM 1385 C C . HIS A 1 174 ? 19.441 5.872 -27.552 1.00 93.75 174 HIS A C 1
ATOM 1387 O O . HIS A 1 174 ? 19.144 6.146 -28.704 1.00 93.75 174 HIS A O 1
ATOM 1393 N N . ASP A 1 175 ? 19.494 6.764 -26.564 1.00 90.56 175 ASP A N 1
ATOM 1394 C CA . ASP A 1 175 ? 19.236 8.204 -26.657 1.00 90.56 175 ASP A CA 1
ATOM 1395 C C . ASP A 1 175 ? 20.552 8.983 -26.431 1.00 90.56 175 ASP A C 1
ATOM 1397 O O . ASP A 1 175 ? 20.595 9.982 -25.706 1.00 90.56 175 ASP A O 1
ATOM 1401 N N . PHE A 1 176 ? 21.669 8.495 -26.989 1.00 92.62 176 PHE A N 1
ATOM 1402 C CA . PHE A 1 176 ? 23.000 9.078 -26.774 1.00 92.62 176 PHE A CA 1
ATOM 1403 C C . PHE A 1 176 ? 23.066 10.577 -27.102 1.00 92.62 176 PHE A C 1
ATOM 1405 O O . PHE A 1 176 ? 23.778 11.320 -26.430 1.00 92.62 176 PHE A O 1
ATOM 1412 N N . GLU A 1 177 ? 22.263 11.057 -28.056 1.00 89.81 177 GLU A N 1
ATOM 1413 C CA . GLU A 1 177 ? 22.175 12.474 -28.413 1.00 89.81 177 GLU A CA 1
ATOM 1414 C C . GLU A 1 177 ? 21.599 13.356 -27.300 1.00 89.81 177 GLU A C 1
ATOM 1416 O O . GLU A 1 177 ? 21.729 14.580 -27.355 1.00 89.81 177 GLU A O 1
ATOM 1421 N N . LYS A 1 178 ? 20.921 12.765 -26.309 1.00 88.56 178 LYS A N 1
ATOM 1422 C CA . LYS A 1 178 ? 20.264 13.511 -25.232 1.00 88.56 178 LYS A CA 1
ATOM 1423 C C . LYS A 1 178 ? 21.187 13.820 -24.070 1.00 88.56 178 LYS A C 1
ATOM 1425 O O . LYS A 1 178 ? 20.859 14.734 -23.314 1.00 88.56 178 LYS A O 1
ATOM 1430 N N . PHE A 1 179 ? 22.302 13.104 -23.930 1.00 90.81 179 PHE A N 1
ATOM 1431 C CA . PHE A 1 179 ? 23.277 13.355 -22.872 1.00 90.81 179 PHE A CA 1
ATOM 1432 C C . PHE A 1 179 ? 23.789 14.798 -22.925 1.00 90.81 179 PHE A C 1
ATOM 1434 O O . PHE A 1 179 ? 23.883 15.424 -23.985 1.00 90.81 179 PHE A O 1
ATOM 1441 N N . ASP A 1 180 ? 24.120 15.329 -21.752 1.00 89.75 180 ASP A N 1
ATOM 1442 C CA . ASP A 1 180 ? 24.784 16.621 -21.649 1.00 89.75 180 ASP A CA 1
ATOM 1443 C C . ASP A 1 180 ? 26.293 16.417 -21.814 1.00 89.75 180 ASP A C 1
ATOM 1445 O O . ASP A 1 180 ? 27.001 16.022 -20.887 1.00 89.75 180 ASP A O 1
ATOM 1449 N N . TYR A 1 181 ? 26.773 16.646 -23.033 1.00 92.38 181 TYR A N 1
ATOM 1450 C CA . TYR A 1 181 ? 28.170 16.438 -23.406 1.00 92.38 181 TYR A CA 1
ATOM 1451 C C . TYR A 1 181 ? 29.139 17.377 -22.677 1.00 92.38 181 TYR A C 1
ATOM 1453 O O . TYR A 1 181 ? 30.323 17.057 -22.581 1.00 92.38 181 TYR A O 1
ATOM 1461 N N . ASP A 1 182 ? 28.660 18.485 -22.102 1.00 90.12 182 ASP A N 1
ATOM 1462 C CA . ASP A 1 182 ? 29.499 19.374 -21.293 1.00 90.12 182 ASP A CA 1
ATOM 1463 C C . ASP A 1 182 ? 29.862 18.755 -19.940 1.00 90.12 182 ASP A C 1
ATOM 1465 O O . ASP A 1 182 ? 30.932 19.040 -19.394 1.00 90.12 182 ASP A O 1
ATOM 1469 N N . LEU A 1 183 ? 29.026 17.845 -19.432 1.00 89.88 183 LEU A N 1
ATOM 1470 C CA . LEU A 1 183 ? 29.305 17.087 -18.213 1.00 89.88 183 LEU A CA 1
ATOM 1471 C C . LEU A 1 183 ? 30.297 15.939 -18.441 1.00 89.88 183 LEU A C 1
ATOM 1473 O O . LEU A 1 183 ? 30.779 15.364 -17.466 1.00 89.88 183 LEU A O 1
ATOM 1477 N N . ILE A 1 184 ? 30.614 15.600 -19.695 1.00 92.62 184 ILE A N 1
ATOM 1478 C CA . ILE A 1 184 ? 31.414 14.427 -20.064 1.00 92.62 184 ILE A CA 1
ATOM 1479 C C . ILE A 1 184 ? 32.852 14.862 -20.372 1.00 92.62 184 ILE A C 1
ATOM 1481 O O . ILE A 1 184 ? 33.116 15.411 -21.443 1.00 92.62 184 ILE A O 1
ATOM 1485 N N . PRO A 1 185 ? 33.830 14.609 -19.478 1.00 86.88 185 PRO A N 1
ATOM 1486 C CA . PRO A 1 185 ? 35.152 15.226 -19.583 1.00 86.88 185 PRO A CA 1
ATOM 1487 C C . PRO A 1 185 ? 35.916 14.869 -20.860 1.00 86.88 185 PRO A C 1
ATOM 1489 O O . PRO A 1 185 ? 36.623 15.722 -21.392 1.00 86.88 185 PRO A O 1
ATOM 1492 N N . ARG A 1 186 ? 35.765 13.632 -21.353 1.00 91.56 186 ARG A N 1
ATOM 1493 C CA . ARG A 1 186 ? 36.468 13.110 -22.537 1.00 91.56 186 ARG A CA 1
ATOM 1494 C C . ARG A 1 186 ? 35.762 13.401 -23.864 1.00 91.56 186 ARG A C 1
ATOM 1496 O O . ARG A 1 186 ? 36.311 13.066 -24.904 1.00 91.56 186 ARG A O 1
ATOM 1503 N N . MET A 1 187 ? 34.579 14.021 -23.853 1.00 95.38 187 MET A N 1
ATOM 1504 C CA . MET A 1 187 ? 33.838 14.280 -25.089 1.00 95.38 187 MET A CA 1
ATOM 1505 C C . MET A 1 187 ? 34.551 15.348 -25.939 1.00 95.38 187 MET A C 1
ATOM 1507 O O . MET A 1 187 ? 34.839 16.421 -25.394 1.00 95.38 187 MET A O 1
ATOM 1511 N N . PRO A 1 188 ? 34.823 15.107 -27.236 1.00 95.12 188 PRO A N 1
ATOM 1512 C CA . PRO A 1 188 ? 35.398 16.102 -28.144 1.00 95.12 188 PRO A CA 1
ATOM 1513 C C . PRO A 1 188 ? 34.604 17.417 -28.207 1.00 95.12 188 PRO A C 1
ATOM 1515 O O . PRO A 1 188 ? 33.371 17.416 -28.182 1.00 95.12 188 PRO A O 1
ATOM 1518 N N . GLU A 1 189 ? 35.304 18.555 -28.317 1.00 93.38 189 GLU A N 1
ATOM 1519 C CA . GLU A 1 189 ? 34.669 19.889 -28.347 1.00 93.38 189 GLU A CA 1
ATOM 1520 C C . GLU A 1 189 ? 33.763 20.074 -29.570 1.00 93.38 189 GLU A C 1
ATOM 1522 O O . GLU A 1 189 ? 32.771 20.790 -29.490 1.00 93.38 189 GLU A O 1
ATOM 1527 N N . GLU A 1 190 ? 34.044 19.398 -30.686 1.00 92.94 190 GLU A N 1
ATOM 1528 C CA . GLU A 1 190 ? 33.187 19.449 -31.874 1.00 92.94 190 GLU A CA 1
ATOM 1529 C C . GLU A 1 190 ? 31.772 18.922 -31.597 1.00 92.94 190 GLU A C 1
ATOM 1531 O O . GLU A 1 190 ? 30.792 19.553 -31.995 1.00 92.94 190 GLU A O 1
ATOM 1536 N N . PHE A 1 191 ? 31.638 17.837 -30.828 1.00 92.50 191 PHE A N 1
ATOM 1537 C CA . PHE A 1 191 ? 30.333 17.298 -30.451 1.00 92.50 191 PHE A CA 1
ATOM 1538 C C . PHE A 1 191 ? 29.658 18.149 -29.373 1.00 92.50 191 PHE A C 1
ATOM 1540 O O . PHE A 1 191 ? 28.440 18.333 -29.419 1.00 92.50 191 PHE A O 1
ATOM 1547 N N . ARG A 1 192 ? 30.428 18.727 -28.437 1.00 92.00 192 ARG A N 1
ATOM 1548 C CA . ARG A 1 192 ? 29.897 19.693 -27.455 1.00 92.00 192 ARG A CA 1
ATOM 1549 C C . ARG A 1 192 ? 29.336 20.930 -28.144 1.00 92.00 192 ARG A C 1
ATOM 1551 O O . ARG A 1 192 ? 28.227 21.355 -27.833 1.00 92.00 192 ARG A O 1
ATOM 1558 N N . ALA A 1 193 ? 30.065 21.476 -29.114 1.00 89.88 193 ALA A N 1
ATOM 1559 C CA . ALA A 1 193 ? 29.642 22.638 -29.882 1.00 89.88 193 ALA A CA 1
ATOM 1560 C C . ALA A 1 193 ? 28.335 22.370 -30.640 1.00 89.88 193 ALA A C 1
ATOM 1562 O O . ALA A 1 193 ? 27.423 23.189 -30.566 1.00 89.88 193 ALA A O 1
ATOM 1563 N N . ILE A 1 194 ? 28.208 21.202 -31.285 1.00 87.38 194 ILE A N 1
ATOM 1564 C CA . ILE A 1 194 ? 26.957 20.791 -31.943 1.00 87.38 194 ILE A CA 1
ATOM 1565 C C . ILE A 1 194 ? 25.820 20.683 -30.926 1.00 87.38 194 ILE A C 1
ATOM 1567 O O . ILE A 1 194 ? 24.704 21.092 -31.218 1.00 87.38 194 ILE A O 1
ATOM 1571 N N . ARG A 1 195 ? 26.083 20.155 -29.725 1.00 85.75 195 ARG A N 1
ATOM 1572 C CA . ARG A 1 195 ? 25.037 19.986 -28.711 1.00 85.75 195 ARG A CA 1
ATOM 1573 C C . ARG A 1 195 ? 24.558 21.308 -28.107 1.00 85.75 195 ARG A C 1
ATOM 1575 O O . ARG A 1 195 ? 23.391 21.409 -27.738 1.00 85.75 195 ARG A O 1
ATOM 1582 N N . ARG A 1 196 ? 25.441 22.305 -28.010 1.00 84.62 196 ARG A N 1
ATOM 1583 C CA . ARG A 1 196 ? 25.100 23.669 -27.572 1.00 84.62 196 ARG A CA 1
ATOM 1584 C C . ARG A 1 196 ? 24.312 24.447 -28.628 1.00 84.62 196 ARG A C 1
ATOM 1586 O O . ARG A 1 196 ? 23.644 25.416 -28.272 1.00 84.62 196 ARG A O 1
ATOM 1593 N N . ASP A 1 197 ? 24.403 24.055 -29.898 1.00 83.88 197 ASP A N 1
ATOM 1594 C CA . ASP A 1 197 ? 23.626 24.642 -30.987 1.00 83.88 197 ASP A CA 1
ATOM 1595 C C . ASP A 1 197 ? 22.205 24.048 -31.015 1.00 83.88 197 ASP A C 1
ATOM 1597 O O . ASP A 1 197 ? 22.050 22.849 -31.257 1.00 83.88 197 ASP A O 1
ATOM 1601 N N . PRO A 1 198 ? 21.146 24.855 -30.815 1.00 75.88 198 PRO A N 1
ATOM 1602 C CA . PRO A 1 198 ? 19.772 24.376 -30.913 1.00 75.88 198 PRO A CA 1
ATOM 1603 C C . PRO A 1 198 ? 19.421 23.770 -32.279 1.00 75.88 198 PRO A C 1
ATOM 1605 O O . PRO A 1 198 ? 18.549 22.911 -32.343 1.00 75.88 198 PRO A O 1
ATOM 1608 N N . GLU A 1 199 ? 20.061 24.191 -33.375 1.00 78.81 199 GLU A N 1
ATOM 1609 C CA . GLU A 1 199 ? 19.833 23.611 -34.710 1.00 78.81 199 GLU A CA 1
ATOM 1610 C C . GLU A 1 199 ? 20.691 22.362 -34.979 1.00 78.81 199 GLU A C 1
ATOM 1612 O O . GLU A 1 199 ? 20.445 21.632 -35.947 1.00 78.81 199 GLU A O 1
ATOM 1617 N N . GLY A 1 200 ? 21.673 22.099 -34.113 1.00 81.75 200 GLY A N 1
ATOM 1618 C CA . GLY A 1 200 ? 22.590 20.975 -34.198 1.00 81.75 200 GLY A CA 1
ATOM 1619 C C . GLY A 1 200 ? 21.899 19.634 -33.958 1.00 81.75 200 GLY A C 1
ATOM 1620 O O . GLY A 1 200 ? 21.138 19.450 -33.009 1.00 81.75 200 GLY A O 1
ATOM 1621 N N . ASP A 1 201 ? 22.196 18.660 -34.818 1.00 84.19 201 ASP A N 1
ATOM 1622 C CA . ASP A 1 201 ? 21.586 17.334 -34.767 1.00 84.19 201 ASP A CA 1
ATOM 1623 C C . ASP A 1 201 ? 22.660 16.244 -34.833 1.00 84.19 201 ASP A C 1
ATOM 1625 O O . ASP A 1 201 ? 23.196 15.921 -35.898 1.00 84.19 201 ASP A O 1
ATOM 1629 N N . ILE A 1 202 ? 22.977 15.677 -33.665 1.00 88.56 202 ILE A N 1
ATOM 1630 C CA . ILE A 1 202 ? 23.981 14.619 -33.512 1.00 88.56 202 ILE A CA 1
ATOM 1631 C C . ILE A 1 202 ? 23.614 13.378 -34.338 1.00 88.56 202 ILE A C 1
ATOM 1633 O O . ILE A 1 202 ? 24.508 12.716 -34.863 1.00 88.56 202 ILE A O 1
ATOM 1637 N N . ARG A 1 203 ? 22.323 13.074 -34.532 1.00 86.12 203 ARG A N 1
ATOM 1638 C CA . ARG A 1 203 ? 21.891 11.876 -35.271 1.00 86.12 203 ARG A CA 1
ATOM 1639 C C . ARG A 1 203 ? 22.185 11.951 -36.769 1.00 86.12 203 ARG A C 1
ATOM 1641 O O . ARG A 1 203 ? 22.250 10.910 -37.408 1.00 86.12 203 ARG A O 1
ATOM 1648 N N . LYS A 1 204 ? 22.432 13.145 -37.323 1.00 87.31 204 LYS A N 1
ATOM 1649 C CA . LYS A 1 204 ? 22.780 13.346 -38.746 1.00 87.31 204 LYS A CA 1
ATOM 1650 C C . LYS A 1 204 ? 24.275 13.236 -39.058 1.00 87.31 204 LYS A C 1
ATOM 1652 O O . LYS A 1 204 ? 24.671 13.438 -40.205 1.00 87.31 204 LYS A O 1
ATOM 1657 N N . ARG A 1 205 ? 25.108 12.989 -38.046 1.00 89.62 205 ARG A N 1
ATOM 1658 C CA . ARG A 1 205 ? 26.556 12.791 -38.207 1.00 89.62 205 ARG A CA 1
ATOM 1659 C C . ARG A 1 205 ? 26.865 11.423 -38.818 1.00 89.62 205 ARG A C 1
ATOM 1661 O O . ARG A 1 205 ? 25.981 10.578 -38.942 1.00 89.62 205 ARG A O 1
ATOM 1668 N N . SER A 1 206 ? 28.107 11.244 -39.256 1.00 90.06 206 SER A N 1
ATOM 1669 C CA . SER A 1 206 ? 28.572 9.977 -39.825 1.00 90.06 206 SER A CA 1
ATOM 1670 C C . SER A 1 206 ? 28.621 8.869 -38.771 1.00 90.06 206 SER A C 1
ATOM 1672 O O . SER A 1 206 ? 28.702 9.126 -37.569 1.00 90.06 206 SER A O 1
ATOM 1674 N N . ILE A 1 207 ? 28.603 7.618 -39.228 1.00 88.88 207 ILE A N 1
ATOM 1675 C CA . ILE A 1 207 ? 28.652 6.451 -38.340 1.00 88.88 207 ILE A CA 1
ATOM 1676 C C . ILE A 1 207 ? 30.002 6.390 -37.617 1.00 88.88 207 ILE A C 1
ATOM 1678 O O . ILE A 1 207 ? 30.062 5.993 -36.459 1.00 88.88 207 ILE A O 1
ATOM 1682 N N . GLU A 1 208 ? 31.087 6.822 -38.259 1.00 91.06 208 GLU A N 1
ATOM 1683 C CA . GLU A 1 208 ? 32.413 6.934 -37.647 1.00 91.06 208 GLU A CA 1
ATOM 1684 C C . GLU A 1 208 ? 32.409 7.905 -36.459 1.00 91.06 208 GLU A C 1
ATOM 1686 O O . GLU A 1 208 ? 32.964 7.590 -35.408 1.00 91.06 208 GLU A O 1
ATOM 1691 N N . GLU A 1 209 ? 31.719 9.039 -36.583 1.00 93.25 209 GLU A N 1
ATOM 1692 C CA . GLU A 1 209 ? 31.542 9.980 -35.471 1.00 93.25 209 GLU A CA 1
ATOM 1693 C C . GLU A 1 209 ? 30.650 9.386 -34.371 1.00 93.25 209 GLU A C 1
ATOM 1695 O O . GLU A 1 209 ? 30.918 9.563 -33.184 1.00 93.25 209 GLU A O 1
ATOM 1700 N N . HIS A 1 210 ? 29.607 8.627 -34.730 1.00 93.94 210 HIS A N 1
ATOM 1701 C CA . HIS A 1 210 ? 28.789 7.918 -33.738 1.00 93.94 210 HIS A CA 1
ATOM 1702 C C . HIS A 1 210 ? 29.596 6.855 -32.984 1.00 93.94 210 HIS A C 1
ATOM 1704 O O . HIS A 1 210 ? 29.441 6.738 -31.771 1.00 93.94 210 HIS A O 1
ATOM 1710 N N . ARG A 1 211 ? 30.503 6.134 -33.656 1.00 95.00 211 ARG A N 1
ATOM 1711 C CA . ARG A 1 211 ? 31.444 5.194 -33.020 1.00 95.00 211 ARG A CA 1
ATOM 1712 C C . ARG A 1 211 ? 32.335 5.897 -31.994 1.00 95.00 211 ARG A C 1
ATOM 1714 O O . ARG A 1 211 ? 32.525 5.365 -30.900 1.00 95.00 211 ARG A O 1
ATOM 1721 N N . GLU A 1 212 ? 32.837 7.090 -32.307 1.00 95.75 212 GLU A N 1
ATOM 1722 C CA . GLU A 1 212 ? 33.645 7.887 -31.375 1.00 95.75 212 GLU A CA 1
ATOM 1723 C C . GLU A 1 212 ? 32.833 8.335 -30.153 1.00 95.75 212 GLU A C 1
ATOM 1725 O O . GLU A 1 212 ? 33.257 8.121 -29.015 1.00 95.75 212 GLU A O 1
ATOM 1730 N N . ILE A 1 213 ? 31.626 8.868 -30.370 1.00 95.69 213 ILE A N 1
ATOM 1731 C CA . ILE A 1 213 ? 30.728 9.281 -29.282 1.00 95.69 213 ILE A CA 1
ATOM 1732 C C . ILE A 1 213 ? 30.412 8.096 -28.364 1.00 95.69 213 ILE A C 1
ATOM 1734 O O . ILE A 1 213 ? 30.564 8.201 -27.146 1.00 95.69 213 ILE A O 1
ATOM 1738 N N . ILE A 1 214 ? 29.992 6.960 -28.931 1.00 96.31 214 ILE A N 1
ATOM 1739 C CA . ILE A 1 214 ? 29.654 5.766 -28.148 1.00 96.31 214 ILE A CA 1
ATOM 1740 C C . ILE A 1 214 ? 30.865 5.254 -27.374 1.00 96.31 214 ILE A C 1
ATOM 1742 O O . ILE A 1 214 ? 30.710 4.881 -26.217 1.00 96.31 214 ILE A O 1
ATOM 1746 N N . THR A 1 215 ? 32.066 5.302 -27.951 1.00 96.62 215 THR A N 1
ATOM 1747 C CA . THR A 1 215 ? 33.297 4.912 -27.249 1.00 96.62 215 THR A CA 1
ATOM 1748 C C . THR A 1 215 ? 33.520 5.758 -25.998 1.00 96.62 215 THR A C 1
ATOM 1750 O O . THR A 1 215 ? 33.713 5.216 -24.911 1.00 96.62 215 THR A O 1
ATOM 1753 N N . VAL A 1 216 ? 33.394 7.083 -26.114 1.00 96.69 216 VAL A N 1
ATOM 1754 C CA . VAL A 1 216 ? 33.520 7.989 -24.963 1.00 96.69 216 VAL A CA 1
ATOM 1755 C C . VAL A 1 216 ? 32.449 7.707 -23.905 1.00 96.69 216 VAL A C 1
ATOM 1757 O O . VAL A 1 216 ? 32.745 7.720 -22.707 1.00 96.69 216 VAL A O 1
ATOM 1760 N N . LEU A 1 217 ? 31.205 7.459 -24.323 1.00 96.31 217 LEU A N 1
ATOM 1761 C CA . LEU A 1 217 ? 30.101 7.170 -23.405 1.00 96.31 217 LEU A CA 1
ATOM 1762 C C . LEU A 1 217 ? 30.273 5.827 -22.691 1.00 96.31 217 LEU A C 1
ATOM 1764 O O . LEU A 1 217 ? 30.022 5.755 -21.490 1.00 96.31 217 LEU A O 1
ATOM 1768 N N . VAL A 1 218 ? 30.729 4.794 -23.400 1.00 96.75 218 VAL A N 1
ATOM 1769 C CA . VAL A 1 218 ? 30.994 3.465 -22.839 1.00 96.75 218 VAL A CA 1
ATOM 1770 C C . VAL A 1 218 ? 32.040 3.548 -21.733 1.00 96.75 218 VAL A C 1
ATOM 1772 O O . VAL A 1 218 ? 31.786 3.057 -20.637 1.00 96.75 218 VAL A O 1
ATOM 1775 N N . GLU A 1 219 ? 33.157 4.237 -21.968 1.00 94.75 219 GLU A N 1
ATOM 1776 C CA . GLU A 1 219 ? 34.195 4.433 -20.947 1.00 94.75 219 GLU A CA 1
ATOM 1777 C C . GLU A 1 219 ? 33.707 5.302 -19.777 1.00 94.75 219 GLU A C 1
ATOM 1779 O O . GLU A 1 219 ? 34.015 5.035 -18.619 1.00 94.75 219 GLU A O 1
ATOM 1784 N N . THR A 1 220 ? 32.937 6.358 -20.060 1.00 95.06 220 THR A N 1
ATOM 1785 C CA . THR A 1 220 ? 32.460 7.301 -19.029 1.00 95.06 220 THR A CA 1
ATOM 1786 C C . THR A 1 220 ? 31.446 6.659 -18.081 1.00 95.06 220 THR A C 1
ATOM 1788 O O . THR A 1 220 ? 31.394 7.002 -16.900 1.00 95.06 220 THR A O 1
ATOM 1791 N N . LEU A 1 221 ? 30.618 5.753 -18.600 1.00 95.31 221 LEU A N 1
ATOM 1792 C CA . LEU A 1 221 ? 29.587 5.040 -17.848 1.00 95.31 221 LEU A CA 1
ATOM 1793 C C . LEU A 1 221 ? 30.075 3.688 -17.301 1.00 95.31 221 LEU A C 1
ATOM 1795 O O . LEU A 1 221 ? 29.274 2.964 -16.712 1.00 95.31 221 LEU A O 1
ATOM 1799 N N . GLU A 1 222 ? 31.356 3.357 -17.502 1.00 96.19 222 GLU A N 1
ATOM 1800 C CA . GLU A 1 222 ? 31.976 2.068 -17.156 1.00 96.19 222 GLU A CA 1
ATOM 1801 C C . GLU A 1 222 ? 31.249 0.854 -17.778 1.00 96.19 222 GLU A C 1
ATOM 1803 O O . GLU A 1 222 ? 31.195 -0.248 -17.223 1.00 96.19 222 GLU A O 1
ATOM 1808 N N . LEU A 1 223 ? 30.668 1.050 -18.969 1.00 96.56 223 LEU A N 1
ATOM 1809 C CA . LEU A 1 223 ? 29.997 -0.015 -19.715 1.00 96.56 223 LEU A CA 1
ATOM 1810 C C . LEU A 1 223 ? 30.997 -1.026 -20.292 1.00 96.56 223 LEU A C 1
ATOM 1812 O O . LEU A 1 223 ? 30.627 -2.167 -20.546 1.00 96.56 223 LEU A O 1
ATOM 1816 N N . ASP A 1 224 ? 32.255 -0.635 -20.471 1.00 95.88 224 ASP A N 1
ATOM 1817 C CA . ASP A 1 224 ? 33.363 -1.508 -20.860 1.00 95.88 224 ASP A CA 1
ATOM 1818 C C . ASP A 1 224 ? 33.570 -2.643 -19.843 1.00 95.88 224 ASP A C 1
ATOM 1820 O O . ASP A 1 224 ? 33.511 -3.827 -20.190 1.00 95.88 224 ASP A O 1
ATOM 1824 N N . HIS A 1 225 ? 33.697 -2.279 -18.566 1.00 94.62 225 HIS A N 1
ATOM 1825 C CA . HIS A 1 225 ? 33.823 -3.208 -17.444 1.00 94.62 225 HIS A CA 1
ATOM 1826 C C . HIS A 1 225 ? 32.529 -3.995 -17.218 1.00 94.62 225 HIS A C 1
ATOM 1828 O O . HIS A 1 225 ? 32.562 -5.157 -16.821 1.00 94.62 225 HIS A O 1
ATOM 1834 N N . PHE A 1 226 ? 31.377 -3.392 -17.506 1.00 96.62 226 PHE A N 1
ATOM 1835 C CA . PHE A 1 226 ? 30.091 -4.066 -17.386 1.00 96.62 226 PHE A CA 1
ATOM 1836 C C . PHE A 1 226 ? 29.852 -5.124 -18.477 1.00 96.62 226 PHE A C 1
ATOM 1838 O O . PHE A 1 226 ? 29.345 -6.204 -18.172 1.00 96.62 226 PHE A O 1
ATOM 1845 N N . ILE A 1 227 ? 30.197 -4.847 -19.741 1.00 95.62 227 ILE A N 1
ATOM 1846 C CA . ILE A 1 227 ? 29.994 -5.774 -20.870 1.00 95.62 227 ILE A CA 1
ATOM 1847 C C . ILE A 1 227 ? 30.991 -6.933 -20.799 1.00 95.62 227 ILE A C 1
ATOM 1849 O O . ILE A 1 227 ? 30.598 -8.093 -20.974 1.00 95.62 227 ILE A O 1
ATOM 1853 N N . CYS A 1 228 ? 32.263 -6.633 -20.518 1.00 93.00 228 CYS A N 1
ATOM 1854 C CA . CYS A 1 228 ? 33.342 -7.615 -20.443 1.00 93.00 228 CYS A CA 1
ATOM 1855 C C . CYS A 1 228 ? 34.103 -7.529 -19.100 1.00 93.00 228 CYS A C 1
ATOM 1857 O O . CYS A 1 228 ? 35.248 -7.084 -19.079 1.00 93.00 228 CYS A O 1
ATOM 1859 N N . PRO A 1 229 ? 33.538 -8.033 -17.980 1.00 89.31 229 PRO A N 1
ATOM 1860 C CA . PRO A 1 229 ? 34.145 -7.885 -16.648 1.00 89.31 229 PRO A CA 1
ATOM 1861 C C . PRO A 1 229 ? 35.552 -8.476 -16.495 1.00 89.31 229 PRO A C 1
ATOM 1863 O O . PRO A 1 229 ? 36.352 -7.987 -15.704 1.00 89.31 229 PRO A O 1
ATOM 1866 N N . ALA A 1 230 ? 35.862 -9.549 -17.230 1.00 88.88 230 ALA A N 1
ATOM 1867 C CA . ALA A 1 230 ? 37.163 -10.216 -17.157 1.00 88.88 230 ALA A CA 1
ATOM 1868 C C . ALA A 1 230 ? 38.238 -9.546 -18.029 1.00 88.88 230 ALA A C 1
ATOM 1870 O O . ALA A 1 230 ? 39.423 -9.612 -17.707 1.00 88.88 230 ALA A O 1
ATOM 1871 N N . THR A 1 231 ? 37.823 -8.940 -19.139 1.00 89.88 231 THR A N 1
ATOM 1872 C CA . THR A 1 231 ? 38.693 -8.378 -20.177 1.00 89.88 231 THR A CA 1
ATOM 1873 C C . THR A 1 231 ? 38.010 -7.150 -20.779 1.00 89.88 231 THR A C 1
ATOM 1875 O O . THR A 1 231 ? 37.421 -7.260 -21.853 1.00 89.88 231 THR A O 1
ATOM 1878 N N . PRO A 1 232 ? 38.053 -5.984 -20.102 1.00 86.88 232 PRO A N 1
ATOM 1879 C CA . PRO A 1 232 ? 37.304 -4.804 -20.526 1.00 86.88 232 PRO A CA 1
ATOM 1880 C C . PRO A 1 232 ? 37.526 -4.477 -22.003 1.00 86.88 232 PRO A C 1
ATOM 1882 O O . PRO A 1 232 ? 36.550 -4.414 -22.734 1.00 86.88 232 PRO A O 1
ATOM 1885 N N . ASP A 1 233 ? 38.772 -4.442 -22.484 1.00 89.38 233 ASP A N 1
ATOM 1886 C CA . ASP A 1 233 ? 39.125 -4.113 -23.879 1.00 89.38 233 ASP A CA 1
ATOM 1887 C C . ASP A 1 233 ? 38.378 -4.926 -24.962 1.00 89.38 233 ASP A C 1
ATOM 1889 O O . ASP A 1 233 ? 38.198 -4.444 -26.082 1.00 89.38 233 ASP A O 1
ATOM 1893 N N . ASP A 1 234 ? 37.879 -6.127 -24.643 1.00 91.62 234 ASP A N 1
ATOM 1894 C CA . ASP A 1 234 ? 37.115 -6.961 -25.578 1.00 91.62 234 ASP A CA 1
ATOM 1895 C C . ASP A 1 234 ? 35.744 -6.364 -25.942 1.00 91.62 234 ASP A C 1
ATOM 1897 O O . ASP A 1 234 ? 35.114 -6.835 -26.895 1.00 91.62 234 ASP A O 1
ATOM 1901 N N . TRP A 1 235 ? 35.259 -5.343 -25.223 1.00 93.50 235 TRP A N 1
ATOM 1902 C CA . TRP A 1 235 ? 33.974 -4.698 -25.507 1.00 93.50 235 TRP A CA 1
ATOM 1903 C C . TRP A 1 235 ? 33.944 -4.064 -26.907 1.00 93.50 235 TRP A C 1
ATOM 1905 O O . TRP A 1 235 ? 32.888 -4.038 -27.543 1.00 93.50 235 TRP A O 1
ATOM 1915 N N . GLN A 1 236 ? 35.098 -3.608 -27.413 1.00 94.06 236 GLN A N 1
ATOM 1916 C CA . GLN A 1 236 ? 35.226 -2.883 -28.683 1.00 94.06 236 GLN A CA 1
ATOM 1917 C C . GLN A 1 236 ? 34.715 -3.689 -29.883 1.00 94.06 236 GLN A C 1
ATOM 1919 O O . GLN A 1 236 ? 34.205 -3.113 -30.843 1.00 94.06 236 GLN A O 1
ATOM 1924 N N . GLN A 1 237 ? 34.790 -5.024 -29.824 1.00 94.44 237 GLN A N 1
ATOM 1925 C CA . GLN A 1 237 ? 34.264 -5.885 -30.888 1.00 94.44 237 GLN A CA 1
ATOM 1926 C C . GLN A 1 237 ? 32.737 -5.774 -31.038 1.00 94.44 237 GLN A C 1
ATOM 1928 O O . GLN A 1 237 ? 32.216 -6.072 -32.105 1.00 94.44 237 GLN A O 1
ATOM 1933 N N . TYR A 1 238 ? 32.030 -5.339 -29.988 1.00 95.50 238 TYR A N 1
ATOM 1934 C CA . TYR A 1 238 ? 30.574 -5.189 -29.967 1.00 95.50 238 TYR A CA 1
ATOM 1935 C C . TYR A 1 238 ? 30.112 -3.753 -30.246 1.00 95.50 238 TYR A C 1
ATOM 1937 O O . TYR A 1 238 ? 28.935 -3.445 -30.067 1.00 95.50 238 TYR A O 1
ATOM 1945 N N . LEU A 1 239 ? 31.004 -2.849 -30.665 1.00 94.81 239 LEU A N 1
ATOM 1946 C CA . LEU A 1 239 ? 30.662 -1.442 -30.899 1.00 94.81 239 LEU A CA 1
ATOM 1947 C C . LEU A 1 239 ? 29.524 -1.280 -31.923 1.00 94.81 239 LEU A C 1
ATOM 1949 O O . LEU A 1 239 ? 28.567 -0.543 -31.680 1.00 94.81 239 LEU A O 1
ATOM 1953 N N . ASP A 1 240 ? 29.587 -2.022 -33.030 1.00 93.56 240 ASP A N 1
ATOM 1954 C CA . ASP A 1 240 ? 28.546 -1.998 -34.062 1.00 93.56 240 ASP A CA 1
ATOM 1955 C C . ASP A 1 240 ? 27.258 -2.710 -33.599 1.00 93.56 240 ASP A C 1
ATOM 1957 O O . ASP A 1 240 ? 26.165 -2.315 -34.008 1.00 93.56 240 ASP A O 1
ATOM 1961 N N . ASP A 1 241 ? 27.349 -3.697 -32.694 1.00 94.69 241 ASP A N 1
ATOM 1962 C CA . ASP A 1 241 ? 26.174 -4.285 -32.035 1.00 94.69 241 ASP A CA 1
ATOM 1963 C C . ASP A 1 241 ? 25.471 -3.248 -31.138 1.00 94.69 241 ASP A C 1
ATOM 1965 O O . ASP A 1 241 ? 24.249 -3.117 -31.187 1.00 94.69 241 ASP A O 1
ATOM 1969 N N . LEU A 1 242 ? 26.222 -2.465 -30.353 1.00 95.44 242 LEU A N 1
ATOM 1970 C CA . LEU A 1 242 ? 25.673 -1.408 -29.492 1.00 95.44 242 LEU A CA 1
ATOM 1971 C C . LEU A 1 242 ? 24.989 -0.305 -30.307 1.00 95.44 242 LEU A C 1
ATOM 1973 O O . LEU A 1 242 ? 23.879 0.104 -29.965 1.00 95.44 242 LEU A O 1
ATOM 1977 N N . LEU A 1 243 ? 25.615 0.139 -31.401 1.00 93.38 243 LEU A N 1
ATOM 1978 C CA . LEU A 1 243 ? 25.019 1.109 -32.322 1.00 93.38 243 LEU A CA 1
ATOM 1979 C C . LEU A 1 243 ? 23.738 0.567 -32.958 1.00 93.38 243 LEU A C 1
ATOM 1981 O O . LEU A 1 243 ? 22.722 1.264 -32.989 1.00 93.38 243 LEU A O 1
ATOM 1985 N N . PHE A 1 244 ? 23.746 -0.696 -33.394 1.00 93.38 244 PHE A N 1
ATOM 1986 C CA . PHE A 1 244 ? 22.550 -1.338 -33.928 1.00 93.38 244 PHE A CA 1
ATOM 1987 C C . PHE A 1 244 ? 21.398 -1.326 -32.914 1.00 93.38 244 PHE A C 1
ATOM 1989 O O . PHE A 1 244 ? 20.269 -0.984 -33.271 1.00 93.38 244 PHE A O 1
ATOM 1996 N N . LEU A 1 245 ? 21.662 -1.661 -31.648 1.00 93.31 245 LEU A N 1
ATOM 1997 C CA . LEU A 1 245 ? 20.642 -1.616 -30.596 1.00 93.31 245 LEU A CA 1
ATOM 1998 C C . LEU A 1 245 ? 20.156 -0.189 -30.325 1.00 93.31 245 LEU A C 1
ATOM 2000 O O . LEU A 1 245 ? 18.951 0.017 -30.178 1.00 93.31 245 LEU A O 1
ATOM 2004 N N . ALA A 1 246 ? 21.063 0.789 -30.311 1.00 91.81 246 ALA A N 1
ATOM 2005 C CA . ALA A 1 246 ? 20.732 2.185 -30.060 1.00 91.81 246 ALA A CA 1
ATOM 2006 C C . ALA A 1 246 ? 19.827 2.786 -31.152 1.00 91.81 246 ALA A C 1
ATOM 2008 O O . ALA A 1 246 ? 18.865 3.489 -30.843 1.00 91.81 246 ALA A O 1
ATOM 2009 N N . TYR A 1 247 ? 20.080 2.486 -32.430 1.00 89.75 247 TYR A N 1
ATOM 2010 C CA . TYR A 1 247 ? 19.225 2.955 -33.529 1.00 89.75 247 TYR A CA 1
ATOM 2011 C C . TYR A 1 247 ? 17.862 2.259 -33.556 1.00 89.75 247 TYR A C 1
ATOM 2013 O O . TYR A 1 247 ? 16.838 2.881 -33.841 1.00 89.75 247 TYR A O 1
ATOM 2021 N N . ASN A 1 248 ? 17.832 0.964 -33.239 1.00 89.25 248 ASN A N 1
ATOM 2022 C CA . ASN A 1 248 ? 16.634 0.138 -33.369 1.00 89.25 248 ASN A CA 1
ATOM 2023 C C . ASN A 1 248 ? 15.801 0.044 -32.074 1.00 89.25 248 ASN A C 1
ATOM 2025 O O . ASN A 1 248 ? 14.896 -0.785 -31.975 1.00 89.25 248 ASN A O 1
ATOM 2029 N N . ALA A 1 249 ? 16.041 0.939 -31.109 1.00 84.88 249 ALA A N 1
ATOM 2030 C CA . ALA A 1 249 ? 15.150 1.171 -29.969 1.00 84.88 249 ALA A CA 1
ATOM 2031 C C . ALA A 1 249 ? 13.783 1.755 -30.390 1.00 84.88 249 ALA A C 1
ATOM 2033 O O . ALA A 1 249 ? 12.801 1.670 -29.656 1.00 84.88 249 ALA A O 1
ATOM 2034 N N . GLN A 1 250 ? 13.673 2.300 -31.603 1.00 80.12 250 GLN A N 1
ATOM 2035 C CA . GLN A 1 250 ? 12.418 2.768 -32.192 1.00 80.12 250 GLN A CA 1
ATOM 2036 C C . GLN A 1 250 ? 12.116 2.060 -33.521 1.00 80.12 250 GLN A C 1
ATOM 2038 O O . GLN A 1 250 ? 12.962 1.390 -34.096 1.00 80.12 250 GLN A O 1
ATOM 2043 N N . ARG A 1 251 ? 10.872 2.183 -34.013 1.00 71.94 251 ARG A N 1
ATOM 2044 C CA . ARG A 1 251 ? 10.397 1.515 -35.251 1.00 71.94 251 ARG A CA 1
ATOM 2045 C C . ARG A 1 251 ? 10.025 2.468 -36.397 1.00 71.94 251 ARG A C 1
ATOM 2047 O O . ARG A 1 251 ? 9.500 2.005 -37.404 1.00 71.94 251 ARG A O 1
ATOM 2054 N N . ARG A 1 252 ? 10.161 3.788 -36.222 1.00 62.06 252 ARG A N 1
ATOM 2055 C CA . ARG A 1 252 ? 9.609 4.785 -37.168 1.00 62.06 252 ARG A CA 1
ATOM 2056 C C . ARG A 1 252 ? 10.647 5.682 -37.831 1.00 62.06 252 ARG A C 1
ATOM 2058 O O . ARG A 1 252 ? 10.543 5.886 -39.033 1.00 62.06 252 ARG A O 1
ATOM 2065 N N . ASN A 1 253 ? 11.589 6.218 -37.065 1.00 58.22 253 ASN A N 1
ATOM 2066 C CA . ASN A 1 253 ? 12.594 7.163 -37.548 1.00 58.22 253 ASN A CA 1
ATOM 2067 C C . ASN A 1 253 ? 13.987 6.582 -37.291 1.00 58.22 253 ASN A C 1
ATOM 2069 O O . ASN A 1 253 ? 14.144 5.829 -36.333 1.00 58.22 253 ASN A O 1
ATOM 2073 N N . ASP A 1 254 ? 14.959 6.922 -38.140 1.00 62.16 254 ASP A N 1
ATOM 2074 C CA . ASP A 1 254 ? 16.391 6.621 -37.959 1.00 62.16 254 ASP A CA 1
ATOM 2075 C C . ASP A 1 254 ? 16.708 5.150 -37.616 1.00 62.16 254 ASP A C 1
ATOM 2077 O O . ASP A 1 254 ? 17.661 4.851 -36.898 1.00 62.16 254 ASP A O 1
ATOM 2081 N N . THR A 1 255 ? 15.888 4.217 -38.115 1.00 69.00 255 THR A N 1
ATOM 2082 C CA . THR A 1 255 ? 16.084 2.778 -37.917 1.00 69.00 255 THR A CA 1
ATOM 2083 C C . THR A 1 255 ? 17.090 2.250 -38.924 1.00 69.00 255 THR A C 1
ATOM 2085 O O . THR A 1 255 ? 16.856 2.325 -40.131 1.00 69.00 255 THR A O 1
ATOM 2088 N N . ASN A 1 256 ? 18.166 1.669 -38.418 1.00 71.38 256 ASN A N 1
ATOM 2089 C CA . ASN A 1 256 ? 19.270 1.143 -39.203 1.00 71.38 256 ASN A CA 1
ATOM 2090 C C . ASN A 1 256 ? 19.115 -0.383 -39.299 1.00 71.38 256 ASN A C 1
ATOM 2092 O O . ASN A 1 256 ? 19.682 -1.148 -38.515 1.00 71.38 256 ASN A O 1
ATOM 2096 N N . LEU A 1 257 ? 18.195 -0.812 -40.169 1.00 74.38 257 LEU A N 1
ATOM 2097 C CA . LEU A 1 257 ? 17.869 -2.227 -40.383 1.00 74.38 257 LEU A CA 1
ATOM 2098 C C . LEU A 1 257 ? 18.593 -2.809 -41.603 1.00 74.38 257 LEU A C 1
ATOM 2100 O O . LEU A 1 257 ? 18.616 -4.034 -41.752 1.00 74.38 257 LEU A O 1
ATOM 2104 N N . ASN A 1 258 ? 19.176 -1.967 -42.467 1.00 75.81 258 ASN A N 1
ATOM 2105 C CA . ASN A 1 258 ? 19.925 -2.405 -43.636 1.00 75.81 258 ASN A CA 1
ATOM 2106 C C . ASN A 1 258 ? 21.429 -2.250 -43.398 1.00 75.81 258 ASN A C 1
ATOM 2108 O O . ASN A 1 258 ? 22.081 -1.381 -43.968 1.00 75.81 258 ASN A O 1
ATOM 2112 N N . LEU A 1 259 ? 21.991 -3.187 -42.631 1.00 79.31 259 LEU A N 1
ATOM 2113 C CA . LEU A 1 259 ? 23.411 -3.224 -42.254 1.00 79.31 259 LEU A CA 1
ATOM 2114 C C . LEU A 1 259 ? 24.380 -2.971 -43.427 1.00 79.31 259 LEU A C 1
ATOM 2116 O O . LEU A 1 259 ? 25.434 -2.371 -43.242 1.00 79.31 259 LEU A O 1
ATOM 2120 N N . SER A 1 260 ? 24.018 -3.412 -44.640 1.00 68.62 260 SER A N 1
ATOM 2121 C CA . SER A 1 260 ? 24.853 -3.268 -45.838 1.00 68.62 260 SER A CA 1
ATOM 2122 C C . SER A 1 260 ? 24.881 -1.856 -46.430 1.00 68.62 260 SER A C 1
ATOM 2124 O O . SER A 1 260 ? 25.922 -1.431 -46.925 1.00 68.62 260 SER A O 1
ATOM 2126 N N . GLU A 1 261 ? 23.762 -1.133 -46.384 1.00 70.06 261 GLU A N 1
ATOM 2127 C CA . GLU A 1 261 ? 23.684 0.266 -46.832 1.00 70.06 261 GLU A CA 1
ATOM 2128 C C . GLU A 1 261 ? 24.123 1.222 -45.724 1.00 70.06 261 GLU A C 1
ATOM 2130 O O . GLU A 1 261 ? 24.712 2.266 -45.992 1.00 70.06 261 GLU A O 1
ATOM 2135 N N . ASP A 1 262 ? 23.895 0.813 -44.481 1.00 71.69 262 ASP A N 1
ATOM 2136 C CA . ASP A 1 262 ? 24.070 1.629 -43.297 1.00 71.69 262 ASP A CA 1
ATOM 2137 C C . ASP A 1 262 ? 25.431 1.419 -42.597 1.00 71.69 262 ASP A C 1
ATOM 2139 O O . ASP A 1 262 ? 25.642 1.916 -41.494 1.00 71.69 262 ASP A O 1
ATOM 2143 N N . GLY A 1 263 ? 26.357 0.657 -43.192 1.00 80.38 263 GLY A N 1
ATOM 2144 C CA . GLY A 1 263 ? 27.770 0.593 -42.785 1.00 80.38 263 GLY A CA 1
ATOM 2145 C C . GLY A 1 263 ? 28.082 -0.037 -41.416 1.00 80.38 263 GLY A C 1
ATOM 2146 O O . GLY A 1 263 ? 29.192 0.157 -40.906 1.00 80.38 263 GLY A O 1
ATOM 2147 N N . LEU A 1 264 ? 27.144 -0.782 -40.822 1.00 86.62 264 LEU A N 1
ATOM 2148 C CA . LEU A 1 264 ? 27.325 -1.497 -39.551 1.00 86.62 264 LEU A CA 1
ATOM 2149 C C . LEU A 1 264 ? 27.693 -2.968 -39.779 1.00 86.62 264 LEU A C 1
ATOM 2151 O O . LEU A 1 264 ? 27.069 -3.659 -40.582 1.00 86.62 264 LEU A O 1
ATOM 2155 N N . ASN A 1 265 ? 28.658 -3.475 -39.011 1.00 89.69 265 ASN A N 1
ATOM 2156 C CA . ASN A 1 265 ? 29.128 -4.862 -39.058 1.00 89.69 265 ASN A CA 1
ATOM 2157 C C . ASN A 1 265 ? 29.028 -5.534 -37.672 1.00 89.69 265 ASN A C 1
ATOM 2159 O O . ASN A 1 265 ? 30.058 -5.832 -37.063 1.00 89.69 265 ASN A O 1
ATOM 2163 N N . PRO A 1 266 ? 27.808 -5.762 -37.148 1.00 90.94 266 PRO A N 1
ATOM 2164 C CA . PRO A 1 266 ? 27.616 -6.378 -35.837 1.00 90.94 266 PRO A CA 1
ATOM 2165 C C . PRO A 1 266 ? 28.142 -7.824 -35.796 1.00 90.94 266 PRO A C 1
ATOM 2167 O O . PRO A 1 266 ? 28.080 -8.555 -36.789 1.00 90.94 266 PRO A O 1
ATOM 2170 N N . VAL A 1 267 ? 28.651 -8.250 -34.636 1.00 92.75 267 VAL A N 1
ATOM 2171 C CA . VAL A 1 267 ? 29.235 -9.589 -34.437 1.00 92.75 267 VAL A CA 1
ATOM 2172 C C . VAL A 1 267 ? 28.166 -10.619 -34.068 1.00 92.75 267 VAL A C 1
ATOM 2174 O O . VAL A 1 267 ? 28.310 -11.816 -34.355 1.00 92.75 267 VAL A O 1
ATOM 2177 N N . LEU A 1 268 ? 27.082 -10.187 -33.421 1.00 90.88 268 LEU A N 1
ATOM 2178 C CA . LEU A 1 268 ? 25.990 -11.073 -33.040 1.00 90.88 268 LEU A CA 1
ATOM 2179 C C . LEU A 1 268 ? 25.204 -11.560 -34.264 1.00 90.88 268 LEU A C 1
ATOM 2181 O O . LEU A 1 268 ? 25.082 -10.903 -35.292 1.00 90.88 268 LEU A O 1
ATOM 2185 N N . ARG A 1 269 ? 24.607 -12.750 -34.140 1.00 88.56 269 ARG A N 1
ATOM 2186 C CA . ARG A 1 269 ? 23.760 -13.321 -35.198 1.00 88.56 269 ARG A CA 1
ATOM 2187 C C . ARG A 1 269 ? 22.463 -12.526 -35.340 1.00 88.56 269 ARG A C 1
ATOM 2189 O O . ARG A 1 269 ? 21.865 -12.158 -34.330 1.00 88.56 269 ARG A O 1
ATOM 2196 N N . ASP A 1 270 ? 21.933 -12.440 -36.561 1.00 85.12 270 ASP A N 1
ATOM 2197 C CA . ASP A 1 270 ? 20.678 -11.743 -36.894 1.00 85.12 270 ASP A CA 1
ATOM 2198 C C . ASP A 1 270 ? 19.522 -12.043 -35.934 1.00 85.12 270 ASP A C 1
ATOM 2200 O O . ASP A 1 270 ? 18.779 -11.150 -35.531 1.00 85.12 270 ASP A O 1
ATOM 2204 N N . ARG A 1 271 ? 19.344 -13.317 -35.561 1.00 87.62 271 ARG A N 1
ATOM 2205 C CA . ARG A 1 271 ? 18.248 -13.723 -34.671 1.00 87.62 271 ARG A CA 1
ATOM 2206 C C . ARG A 1 271 ? 18.426 -13.168 -33.258 1.00 87.62 271 ARG A C 1
ATOM 2208 O O . ARG A 1 271 ? 17.442 -12.752 -32.659 1.00 87.62 271 ARG A O 1
ATOM 2215 N N . THR A 1 272 ? 19.655 -13.157 -32.747 1.00 91.88 272 THR A N 1
ATOM 2216 C CA . THR A 1 272 ? 19.987 -12.572 -31.444 1.00 91.88 272 THR A CA 1
ATOM 2217 C C . THR A 1 272 ? 19.802 -11.060 -31.488 1.00 91.88 272 THR A C 1
ATOM 2219 O O . THR A 1 272 ? 19.079 -10.528 -30.653 1.00 91.88 272 THR A O 1
ATOM 2222 N N . LEU A 1 273 ? 20.351 -10.387 -32.505 1.00 90.94 273 LEU A N 1
ATOM 2223 C CA . LEU A 1 273 ? 20.227 -8.937 -32.689 1.00 90.94 273 LEU A CA 1
ATOM 2224 C C . LEU A 1 273 ? 18.775 -8.469 -32.738 1.00 90.94 273 LEU A C 1
ATOM 2226 O O . LEU A 1 273 ? 18.422 -7.505 -32.069 1.00 90.94 273 LEU A O 1
ATOM 2230 N N . ARG A 1 274 ? 17.913 -9.173 -33.480 1.00 90.00 274 ARG A N 1
ATOM 2231 C CA . ARG A 1 274 ? 16.480 -8.848 -33.543 1.00 90.00 274 ARG A CA 1
ATOM 2232 C C . ARG A 1 274 ? 15.796 -8.997 -32.188 1.00 90.00 274 ARG A C 1
ATOM 2234 O O . ARG A 1 274 ? 15.039 -8.114 -31.807 1.00 90.00 274 ARG A O 1
ATOM 2241 N N . CYS A 1 275 ? 16.085 -10.070 -31.447 1.00 91.94 275 CYS A N 1
ATOM 2242 C CA . CYS A 1 275 ? 15.542 -10.243 -30.098 1.00 91.94 275 CYS A CA 1
ATOM 2243 C C . CYS A 1 275 ? 15.985 -9.120 -29.155 1.00 91.94 275 CYS A C 1
ATOM 2245 O O . CYS A 1 275 ? 15.164 -8.613 -28.395 1.00 91.94 275 CYS A O 1
ATOM 2247 N N . LEU A 1 276 ? 17.260 -8.729 -29.213 1.00 94.69 276 LEU A N 1
ATOM 2248 C CA . LEU A 1 276 ? 17.780 -7.635 -28.400 1.00 94.69 276 LEU A CA 1
ATOM 2249 C C . LEU A 1 276 ? 17.159 -6.292 -28.803 1.00 94.69 276 LEU A C 1
ATOM 2251 O O . LEU A 1 276 ? 16.699 -5.568 -27.932 1.00 94.69 276 LEU A O 1
ATOM 2255 N N . ALA A 1 277 ? 17.048 -5.993 -30.099 1.00 93.12 277 ALA A N 1
ATOM 2256 C CA . ALA A 1 277 ? 16.406 -4.772 -30.584 1.00 93.12 277 ALA A CA 1
ATOM 2257 C C . ALA A 1 277 ? 14.918 -4.694 -30.195 1.00 93.12 277 ALA A C 1
ATOM 2259 O O . ALA A 1 277 ? 14.453 -3.640 -29.767 1.00 93.12 277 ALA A O 1
ATOM 2260 N N . ASP A 1 278 ? 14.172 -5.802 -30.271 1.00 93.44 278 ASP A N 1
ATOM 2261 C CA . ASP A 1 278 ? 12.775 -5.842 -29.823 1.00 93.44 278 ASP A CA 1
ATOM 2262 C C . ASP A 1 278 ? 12.649 -5.613 -28.305 1.00 93.44 278 ASP A C 1
ATOM 2264 O O . ASP A 1 278 ? 11.728 -4.916 -27.874 1.00 93.44 278 ASP A O 1
ATOM 2268 N N . LEU A 1 279 ? 13.579 -6.133 -27.491 1.00 94.94 279 LEU A N 1
ATOM 2269 C CA . LEU A 1 279 ? 13.639 -5.858 -26.048 1.00 94.94 279 LEU A CA 1
ATOM 2270 C C . LEU A 1 279 ? 14.002 -4.393 -25.756 1.00 94.94 279 LEU A C 1
ATOM 2272 O O . LEU A 1 279 ? 13.347 -3.766 -24.924 1.00 94.94 279 LEU A O 1
ATOM 2276 N N . THR A 1 280 ? 14.975 -3.819 -26.468 1.00 94.75 280 THR A N 1
ATOM 2277 C CA . THR A 1 280 ? 15.330 -2.392 -26.374 1.00 94.75 280 THR A CA 1
ATOM 2278 C C . THR A 1 280 ? 14.142 -1.508 -26.756 1.00 94.75 280 THR A C 1
ATOM 2280 O O . THR A 1 280 ? 13.830 -0.538 -26.068 1.00 94.75 280 THR A O 1
ATOM 2283 N N . CYS A 1 281 ? 13.419 -1.872 -27.818 1.00 94.06 281 CYS A N 1
ATOM 2284 C CA . CYS A 1 281 ? 12.234 -1.143 -28.253 1.00 94.06 281 CYS A CA 1
ATOM 2285 C C . CYS A 1 281 ? 11.075 -1.263 -27.261 1.00 94.06 281 CYS A C 1
ATOM 2287 O O . CYS A 1 281 ? 10.336 -0.300 -27.046 1.00 94.06 281 CYS A O 1
ATOM 2289 N N . LEU A 1 282 ? 10.918 -2.425 -26.622 1.00 94.62 282 LEU A N 1
ATOM 2290 C CA . LEU A 1 282 ? 9.963 -2.591 -25.533 1.00 94.62 282 LEU A CA 1
ATOM 2291 C C . LEU A 1 282 ? 10.305 -1.676 -24.352 1.00 94.62 282 LEU A C 1
ATOM 2293 O O . LEU A 1 282 ? 9.410 -1.005 -23.841 1.00 94.62 282 LEU A O 1
ATOM 2297 N N . ALA A 1 283 ? 11.579 -1.622 -23.954 1.00 94.12 283 ALA A N 1
ATOM 2298 C CA . ALA A 1 283 ? 12.062 -0.773 -22.868 1.00 94.12 283 ALA A CA 1
ATOM 2299 C C . ALA A 1 283 ? 11.763 0.714 -23.134 1.00 94.12 283 ALA A C 1
ATOM 2301 O O . ALA A 1 283 ? 11.119 1.369 -22.310 1.00 94.12 283 ALA A O 1
ATOM 2302 N N . ASP A 1 284 ? 12.134 1.229 -24.311 1.00 93.06 284 ASP A N 1
ATOM 2303 C CA . ASP A 1 284 ? 11.849 2.620 -24.695 1.00 93.06 284 ASP A CA 1
ATOM 2304 C C . ASP A 1 284 ? 10.338 2.908 -24.704 1.00 93.06 284 ASP A C 1
ATOM 2306 O O . ASP A 1 284 ? 9.866 3.916 -24.166 1.00 93.06 284 ASP A O 1
ATOM 2310 N N . ARG A 1 285 ? 9.533 1.987 -25.248 1.00 92.06 285 ARG A N 1
ATOM 2311 C CA . ARG A 1 285 ? 8.071 2.131 -25.290 1.00 92.06 285 ARG A CA 1
ATOM 2312 C C . ARG A 1 285 ? 7.431 2.139 -23.911 1.00 92.06 285 ARG A C 1
ATOM 2314 O O . ARG A 1 285 ? 6.525 2.937 -23.688 1.00 92.06 285 ARG A O 1
ATOM 2321 N N . LEU A 1 286 ? 7.885 1.300 -22.985 1.00 91.12 286 LEU A N 1
ATOM 2322 C CA . LEU A 1 286 ? 7.375 1.295 -21.612 1.00 91.12 286 LEU A CA 1
ATOM 2323 C C . LEU A 1 286 ? 7.656 2.636 -20.922 1.00 91.12 286 LEU A C 1
ATOM 2325 O O . LEU A 1 286 ? 6.737 3.237 -20.368 1.00 91.12 286 LEU A O 1
ATOM 2329 N N . ALA A 1 287 ? 8.876 3.164 -21.044 1.00 89.12 287 ALA A N 1
ATOM 2330 C CA . ALA A 1 287 ? 9.245 4.456 -20.462 1.00 89.12 287 ALA A CA 1
ATOM 2331 C C . ALA A 1 287 ? 8.490 5.645 -21.085 1.00 89.12 287 ALA A C 1
ATOM 2333 O O . ALA A 1 287 ? 8.193 6.646 -20.415 1.00 89.12 287 ALA A O 1
ATOM 2334 N N . SER A 1 288 ? 8.180 5.544 -22.379 1.00 85.62 288 SER A N 1
ATOM 2335 C CA . SER A 1 288 ? 7.613 6.630 -23.172 1.00 85.62 288 SER A CA 1
ATOM 2336 C C . SER A 1 288 ? 6.088 6.675 -23.199 1.00 85.62 288 SER A C 1
ATOM 2338 O O . SER A 1 288 ? 5.543 7.781 -23.150 1.00 85.62 288 SER A O 1
ATOM 2340 N N . ILE A 1 289 ? 5.425 5.522 -23.315 1.00 87.50 289 ILE A N 1
ATOM 2341 C CA . ILE A 1 289 ? 3.975 5.395 -23.518 1.00 87.50 289 ILE A CA 1
ATOM 2342 C C . ILE A 1 289 ? 3.242 5.362 -22.182 1.00 87.50 289 ILE A C 1
ATOM 2344 O O . ILE A 1 289 ? 2.224 6.028 -22.046 1.00 87.50 289 ILE A O 1
ATOM 2348 N N . VAL A 1 290 ? 3.754 4.617 -21.200 1.00 88.38 290 VAL A N 1
ATOM 2349 C CA . VAL A 1 290 ? 3.023 4.360 -19.956 1.00 88.38 290 VAL A CA 1
ATOM 2350 C C . VAL A 1 290 ? 3.033 5.598 -19.060 1.00 88.38 290 VAL A C 1
ATOM 2352 O O . VAL A 1 290 ? 4.078 6.007 -18.546 1.00 88.38 290 VAL A O 1
ATOM 2355 N N . LYS A 1 291 ? 1.853 6.190 -18.862 1.00 84.94 291 LYS A N 1
ATOM 2356 C CA . LYS A 1 291 ? 1.569 7.278 -17.907 1.00 84.94 291 LYS A CA 1
ATOM 2357 C C . LYS A 1 291 ? 0.407 6.918 -16.975 1.00 84.94 291 LYS A C 1
ATOM 2359 O O . LYS A 1 291 ? 0.358 7.391 -15.840 1.00 84.94 291 LYS A O 1
ATOM 2364 N N . HIS A 1 292 ? -0.481 6.040 -17.429 1.00 87.62 292 HIS A N 1
ATOM 2365 C CA . HIS A 1 292 ? -1.616 5.496 -16.698 1.00 87.62 292 HIS A CA 1
ATOM 2366 C C . HIS A 1 292 ? -1.677 3.967 -16.855 1.00 87.62 292 HIS A C 1
ATOM 2368 O O . HIS A 1 292 ? -1.187 3.438 -17.853 1.00 87.62 292 HIS A O 1
ATOM 2374 N N . PRO A 1 293 ? -2.277 3.224 -15.902 1.00 91.31 293 PRO A N 1
ATOM 2375 C CA . PRO A 1 293 ? -2.357 1.766 -16.011 1.00 91.31 293 PRO A CA 1
ATOM 2376 C C . PRO A 1 293 ? -3.029 1.274 -17.301 1.00 91.31 293 PRO A C 1
ATOM 2378 O O . PRO A 1 293 ? -2.613 0.268 -17.867 1.00 91.31 293 PRO A O 1
ATOM 2381 N N . GLN A 1 294 ? -4.018 2.021 -17.798 1.00 91.19 294 GLN A N 1
ATOM 2382 C CA . GLN A 1 294 ? -4.750 1.728 -19.032 1.00 91.19 294 GLN A CA 1
ATOM 2383 C C . GLN A 1 294 ? -3.853 1.718 -20.278 1.00 91.19 294 GLN A C 1
ATOM 2385 O O . GLN A 1 294 ? -4.174 1.048 -21.257 1.00 91.19 294 GLN A O 1
ATOM 2390 N N . ASP A 1 295 ? -2.703 2.401 -20.250 1.00 91.62 295 ASP A N 1
ATOM 2391 C CA . ASP A 1 295 ? -1.766 2.427 -21.379 1.00 91.62 295 ASP A CA 1
ATOM 2392 C C . ASP A 1 295 ? -1.172 1.037 -21.683 1.00 91.62 295 ASP A C 1
ATOM 2394 O O . ASP A 1 295 ? -0.625 0.821 -22.766 1.00 91.62 295 ASP A O 1
ATOM 2398 N N . ALA A 1 296 ? -1.335 0.066 -20.775 1.00 92.31 296 ALA A N 1
ATOM 2399 C CA . ALA A 1 296 ? -1.063 -1.350 -21.018 1.00 92.31 296 ALA A CA 1
ATOM 2400 C C . ALA A 1 296 ? -1.833 -1.927 -22.222 1.00 92.31 296 ALA A C 1
ATOM 2402 O O . ALA A 1 296 ? -1.382 -2.900 -22.827 1.00 92.31 296 ALA A O 1
ATOM 2403 N N . GLU A 1 297 ? -2.967 -1.334 -22.603 1.00 91.19 297 GLU A N 1
ATOM 2404 C CA . GLU A 1 297 ? -3.758 -1.750 -23.769 1.00 91.19 297 GLU A CA 1
ATOM 2405 C C . GLU A 1 297 ? -3.192 -1.233 -25.104 1.00 91.19 297 GLU A C 1
ATOM 2407 O O . GLU A 1 297 ? -3.715 -1.559 -26.170 1.00 91.19 297 GLU A O 1
ATOM 2412 N N . ASN A 1 298 ? -2.099 -0.458 -25.091 1.00 93.19 298 ASN A N 1
ATOM 2413 C CA . ASN A 1 298 ? -1.483 0.045 -26.315 1.00 93.19 298 ASN A CA 1
ATOM 2414 C C . ASN A 1 298 ? -1.106 -1.106 -27.266 1.00 93.19 298 ASN A C 1
ATOM 2416 O O . ASN A 1 298 ? -0.349 -2.012 -26.902 1.00 93.19 298 ASN A O 1
ATOM 2420 N N . SER A 1 299 ? -1.594 -1.055 -28.508 1.00 90.75 299 SER A N 1
ATOM 2421 C CA . SER A 1 299 ? -1.368 -2.121 -29.493 1.00 90.75 299 SER A CA 1
ATOM 2422 C C . SER A 1 299 ? 0.115 -2.352 -29.770 1.00 90.75 299 SER A C 1
ATOM 2424 O O . SER A 1 299 ? 0.562 -3.488 -29.822 1.00 90.75 299 SER A O 1
ATOM 2426 N N . GLY A 1 300 ? 0.910 -1.285 -29.842 1.00 89.75 300 GLY A N 1
ATOM 2427 C CA . GLY A 1 300 ? 2.335 -1.391 -30.120 1.00 89.75 300 GLY A CA 1
ATOM 2428 C C . GLY A 1 300 ? 3.143 -2.063 -29.007 1.00 89.75 300 GLY A C 1
ATOM 2429 O O . GLY A 1 300 ? 4.143 -2.706 -29.310 1.00 89.75 300 GLY A O 1
ATOM 2430 N N . LEU A 1 301 ? 2.728 -1.932 -27.741 1.00 92.50 301 LEU A N 1
ATOM 2431 C CA . LEU A 1 301 ? 3.311 -2.697 -26.631 1.00 92.50 301 LEU A CA 1
ATOM 2432 C C . LEU A 1 301 ? 2.904 -4.173 -26.724 1.00 92.50 301 LEU A C 1
ATOM 2434 O O . LEU A 1 301 ? 3.755 -5.059 -26.618 1.00 92.50 301 LEU A O 1
ATOM 2438 N N . ASN A 1 302 ? 1.616 -4.428 -26.975 1.00 92.38 302 ASN A N 1
ATOM 2439 C CA . ASN A 1 302 ? 1.065 -5.780 -27.067 1.00 92.38 302 ASN A CA 1
ATOM 2440 C C . ASN A 1 302 ? 1.639 -6.578 -28.253 1.00 92.38 302 ASN A C 1
ATOM 2442 O O . ASN A 1 302 ? 1.914 -7.767 -28.110 1.00 92.38 302 ASN A O 1
ATOM 2446 N N . ASP A 1 303 ? 1.912 -5.930 -29.384 1.00 92.88 303 ASP A N 1
ATOM 2447 C CA . ASP A 1 303 ? 2.532 -6.563 -30.552 1.00 92.88 303 ASP A CA 1
ATOM 2448 C C . ASP A 1 303 ? 3.972 -7.021 -30.263 1.00 92.88 303 ASP A C 1
ATOM 2450 O O . ASP A 1 303 ? 4.382 -8.108 -30.676 1.00 92.88 303 ASP A O 1
ATOM 2454 N N . ILE A 1 304 ? 4.751 -6.209 -29.537 1.00 93.56 304 ILE A N 1
ATOM 2455 C CA . ILE A 1 304 ? 6.142 -6.538 -29.192 1.00 93.56 304 ILE A CA 1
ATOM 2456 C C . ILE A 1 304 ? 6.192 -7.678 -28.177 1.00 93.56 304 ILE A C 1
ATOM 2458 O O . ILE A 1 304 ? 6.914 -8.651 -28.396 1.00 93.56 304 ILE A O 1
ATOM 2462 N N . ILE A 1 305 ? 5.404 -7.608 -27.098 1.00 95.12 305 ILE A N 1
ATOM 2463 C CA . ILE A 1 305 ? 5.381 -8.692 -26.105 1.00 95.12 305 ILE A CA 1
ATOM 2464 C C . ILE A 1 305 ? 4.841 -9.991 -26.711 1.00 95.12 305 ILE A C 1
ATOM 2466 O O . ILE A 1 305 ? 5.343 -11.066 -26.385 1.00 95.12 305 ILE A O 1
ATOM 2470 N N . HIS A 1 306 ? 3.882 -9.912 -27.642 1.00 93.81 306 HIS A N 1
ATOM 2471 C CA . HIS A 1 306 ? 3.407 -11.075 -28.386 1.00 93.81 306 HIS A CA 1
ATOM 2472 C C . HIS A 1 306 ? 4.545 -11.726 -29.182 1.00 93.81 306 HIS A C 1
ATOM 2474 O O . HIS A 1 306 ? 4.728 -12.937 -29.090 1.00 93.81 306 HIS A O 1
ATOM 2480 N N . GLY A 1 307 ? 5.341 -10.932 -29.905 1.00 92.19 307 GLY A N 1
ATOM 2481 C CA . GLY A 1 307 ? 6.499 -11.427 -30.653 1.00 92.19 307 GLY A CA 1
ATOM 2482 C C . GLY A 1 307 ? 7.589 -12.029 -29.760 1.00 92.19 307 GLY A C 1
ATOM 2483 O O . GLY A 1 307 ? 8.053 -13.136 -30.015 1.00 92.19 307 GLY A O 1
ATOM 2484 N N . LEU A 1 308 ? 7.966 -11.337 -28.681 1.00 93.50 308 LEU A N 1
ATOM 2485 C CA . LEU A 1 308 ? 9.024 -11.780 -27.764 1.00 93.50 308 LEU A CA 1
ATOM 2486 C C . LEU A 1 308 ? 8.652 -13.042 -26.971 1.00 93.50 308 LEU A C 1
ATOM 2488 O O . LEU A 1 308 ? 9.522 -13.863 -26.674 1.00 93.50 308 LEU A O 1
ATOM 2492 N N . SER A 1 309 ? 7.370 -13.199 -26.632 1.00 94.06 309 SER A N 1
ATOM 2493 C CA . SER A 1 309 ? 6.855 -14.329 -25.847 1.00 94.06 309 SER A CA 1
ATOM 2494 C C . SER A 1 309 ? 6.342 -15.501 -26.681 1.00 94.06 309 SER A C 1
ATOM 2496 O O . SER A 1 309 ? 5.767 -16.431 -26.116 1.00 94.06 309 SER A O 1
ATOM 2498 N N . ASP A 1 310 ? 6.501 -15.468 -28.008 1.00 91.81 310 ASP A N 1
ATOM 2499 C CA . ASP A 1 310 ? 5.890 -16.441 -28.924 1.00 91.81 310 ASP A CA 1
ATOM 2500 C C . ASP A 1 310 ? 4.360 -16.581 -28.668 1.00 91.81 310 ASP A C 1
ATOM 2502 O O . ASP A 1 310 ? 3.771 -17.660 -28.741 1.00 91.81 310 ASP A O 1
ATOM 2506 N N . GLY A 1 311 ? 3.709 -15.464 -28.316 1.00 92.44 311 GLY A N 1
ATOM 2507 C CA . GLY A 1 311 ? 2.275 -15.349 -28.055 1.00 92.44 311 GLY A CA 1
ATOM 2508 C C . GLY A 1 311 ? 1.778 -15.899 -26.715 1.00 92.44 311 GLY A C 1
ATOM 2509 O O . GLY A 1 311 ? 0.562 -16.073 -26.569 1.00 92.44 311 GLY A O 1
ATOM 2510 N N . GLN A 1 312 ? 2.678 -16.166 -25.763 1.00 94.75 312 GLN A N 1
ATOM 2511 C CA . GLN A 1 312 ? 2.361 -16.731 -24.443 1.00 94.75 312 GLN A CA 1
ATOM 2512 C C . GLN A 1 312 ? 1.991 -15.673 -23.391 1.00 94.75 312 GLN A C 1
ATOM 2514 O O . GLN A 1 312 ? 1.278 -15.987 -22.437 1.00 94.75 312 GLN A O 1
ATOM 2519 N N . LEU A 1 313 ? 2.445 -14.426 -23.557 1.00 95.75 313 LEU A N 1
ATOM 2520 C CA . LEU A 1 313 ? 2.254 -13.346 -22.586 1.00 95.75 313 LEU A CA 1
ATOM 2521 C C . LEU A 1 313 ? 1.447 -12.175 -23.158 1.00 95.75 313 LEU A C 1
ATOM 2523 O O . LEU A 1 313 ? 1.401 -11.954 -24.369 1.00 95.75 313 LEU A O 1
ATOM 2527 N N . ARG A 1 314 ? 0.826 -11.408 -22.259 1.00 95.44 314 ARG A N 1
ATOM 2528 C CA . ARG A 1 314 ? 0.113 -10.153 -22.538 1.00 95.44 314 ARG A CA 1
ATOM 2529 C C . ARG A 1 314 ? 0.259 -9.172 -21.378 1.00 95.44 314 ARG A C 1
ATOM 2531 O O . ARG A 1 314 ? 0.518 -9.591 -20.249 1.00 95.44 314 ARG A O 1
ATOM 2538 N N . PHE A 1 315 ? 0.029 -7.889 -21.635 1.00 95.81 315 PHE A N 1
ATOM 2539 C CA . PHE A 1 315 ? -0.148 -6.915 -20.561 1.00 95.81 315 PHE A CA 1
ATOM 2540 C C . PHE A 1 315 ? -1.598 -6.885 -20.074 1.00 95.81 315 PHE A C 1
ATOM 2542 O O . PHE A 1 315 ? -2.538 -7.175 -20.813 1.00 95.81 315 PHE A O 1
ATOM 2549 N N . THR A 1 316 ? -1.766 -6.545 -18.804 1.00 95.19 316 THR A N 1
ATOM 2550 C CA . THR A 1 316 ? -3.055 -6.285 -18.156 1.00 95.19 316 THR A CA 1
ATOM 2551 C C . THR A 1 316 ? -2.835 -5.271 -17.037 1.00 95.19 316 THR A C 1
ATOM 2553 O O . THR A 1 316 ? -1.691 -4.983 -16.690 1.00 95.19 316 THR A O 1
ATOM 2556 N N . TYR A 1 317 ? -3.893 -4.727 -16.448 1.00 95.44 317 TYR A N 1
ATOM 2557 C CA . TYR A 1 317 ? -3.751 -3.704 -15.415 1.00 95.44 317 TYR A CA 1
ATOM 2558 C C . TYR A 1 317 ? -4.884 -3.743 -14.388 1.00 95.44 317 TYR A C 1
ATOM 2560 O O . TYR A 1 317 ? -5.903 -4.399 -14.581 1.00 95.44 317 TYR A O 1
ATOM 2568 N N . HIS A 1 318 ? -4.733 -2.991 -13.306 1.00 94.94 318 HIS A N 1
ATOM 2569 C CA . HIS A 1 318 ? -5.872 -2.383 -12.619 1.00 94.94 318 HIS A CA 1
ATOM 2570 C C . HIS A 1 318 ? -5.627 -0.893 -12.476 1.00 94.94 318 HIS A C 1
ATOM 2572 O O . HIS A 1 318 ? -4.485 -0.431 -12.470 1.00 94.94 318 HIS A O 1
ATOM 2578 N N . ALA A 1 319 ? -6.709 -0.139 -12.358 1.00 93.25 319 ALA A N 1
ATOM 2579 C CA . ALA A 1 319 ? -6.652 1.285 -12.109 1.00 93.25 319 ALA A CA 1
ATOM 2580 C C . ALA A 1 319 ? -7.696 1.706 -11.074 1.00 93.25 319 ALA A C 1
ATOM 2582 O O . ALA A 1 319 ? -8.681 1.014 -10.833 1.00 93.25 319 ALA A O 1
ATOM 2583 N N . ILE A 1 320 ? -7.472 2.864 -10.472 1.00 91.75 320 ILE A N 1
ATOM 2584 C CA . ILE A 1 320 ? -8.348 3.506 -9.506 1.00 91.75 320 ILE A CA 1
ATOM 2585 C C . ILE A 1 320 ? -8.618 4.915 -10.028 1.00 91.75 320 ILE A C 1
ATOM 2587 O O . ILE A 1 320 ? -7.686 5.667 -10.318 1.00 91.75 320 ILE A O 1
ATOM 2591 N N . SER A 1 321 ? -9.892 5.272 -10.175 1.00 88.12 321 SER A N 1
ATOM 2592 C CA . SER A 1 321 ? -10.299 6.559 -10.754 1.00 88.12 321 SER A CA 1
ATOM 2593 C C . SER A 1 321 ? -10.122 7.738 -9.791 1.00 88.12 321 SER A C 1
ATOM 2595 O O . SER A 1 321 ? -10.047 8.886 -10.224 1.00 88.12 321 SER A O 1
ATOM 2597 N N . GLU A 1 322 ? -10.005 7.464 -8.489 1.00 84.75 322 GLU A N 1
ATOM 2598 C CA . GLU A 1 322 ? -9.825 8.462 -7.437 1.00 84.75 322 GLU A CA 1
ATOM 2599 C C . GLU A 1 322 ? -8.547 8.217 -6.619 1.00 84.75 322 GLU A C 1
ATOM 2601 O O . GLU A 1 322 ? -8.313 7.120 -6.111 1.00 84.75 322 GLU A O 1
ATOM 2606 N N . ASN A 1 323 ? -7.760 9.275 -6.394 1.00 83.44 323 ASN A N 1
ATOM 2607 C CA . ASN A 1 323 ? -6.649 9.247 -5.443 1.00 83.44 323 ASN A CA 1
ATOM 2608 C C . ASN A 1 323 ? -7.065 9.886 -4.105 1.00 83.44 323 ASN A C 1
ATOM 2610 O O . ASN A 1 323 ? -7.362 11.079 -4.028 1.00 83.44 323 ASN A O 1
ATOM 2614 N N . ARG A 1 324 ? -7.085 9.075 -3.047 1.00 84.12 324 ARG A N 1
ATOM 2615 C CA . ARG A 1 324 ? -7.449 9.419 -1.670 1.00 84.12 324 ARG A CA 1
ATOM 2616 C C . ARG A 1 324 ? -6.336 9.072 -0.681 1.00 84.12 324 ARG A C 1
ATOM 2618 O O . ARG A 1 324 ? -6.634 8.741 0.456 1.00 84.12 324 ARG A O 1
ATOM 2625 N N . GLY A 1 325 ? -5.067 9.160 -1.079 1.00 82.69 325 GLY A N 1
ATOM 2626 C CA . GLY A 1 325 ? -3.940 8.989 -0.159 1.00 82.69 325 GLY A CA 1
ATOM 2627 C C . GLY A 1 325 ? -3.790 7.557 0.360 1.00 82.69 325 GLY A C 1
ATOM 2628 O O . GLY A 1 325 ? -3.646 6.629 -0.434 1.00 82.69 325 GLY A O 1
ATOM 2629 N N . VAL A 1 326 ? -3.793 7.369 1.686 1.00 86.38 326 VAL A N 1
ATOM 2630 C CA . VAL A 1 326 ? -3.510 6.061 2.312 1.00 86.38 326 VAL A CA 1
ATOM 2631 C C . VAL A 1 326 ? -4.554 5.025 1.904 1.00 86.38 326 VAL A C 1
ATOM 2633 O O . VAL A 1 326 ? -4.201 3.888 1.603 1.00 86.38 326 VAL A O 1
ATOM 2636 N N . LEU A 1 327 ? -5.822 5.423 1.804 1.00 90.12 327 LEU A N 1
ATOM 2637 C CA . LEU A 1 327 ? -6.904 4.566 1.339 1.00 90.12 327 LEU A CA 1
ATOM 2638 C C . LEU A 1 327 ? -6.652 4.037 -0.081 1.00 90.12 327 LEU A C 1
ATOM 2640 O O . LEU A 1 327 ? -6.870 2.856 -0.328 1.00 90.12 327 LEU A O 1
ATOM 2644 N N . THR A 1 328 ? -6.140 4.865 -0.998 1.00 89.44 328 THR A N 1
ATOM 2645 C CA . THR A 1 328 ? -5.786 4.417 -2.360 1.00 89.44 328 THR A CA 1
ATOM 2646 C C . THR A 1 328 ? -4.667 3.381 -2.335 1.00 89.44 328 THR A C 1
ATOM 2648 O O . THR A 1 328 ? -4.746 2.402 -3.071 1.00 89.44 328 THR A O 1
ATOM 2651 N N . ASN A 1 329 ? -3.676 3.531 -1.452 1.00 88.38 329 ASN A N 1
ATOM 2652 C CA . ASN A 1 329 ? -2.627 2.523 -1.286 1.00 88.38 329 ASN A CA 1
ATOM 2653 C C . ASN A 1 329 ? -3.193 1.196 -0.769 1.00 88.38 329 ASN A C 1
ATOM 2655 O O . ASN A 1 329 ? -2.834 0.144 -1.286 1.00 88.38 329 ASN A O 1
ATOM 2659 N N . VAL A 1 330 ? -4.113 1.230 0.202 1.00 91.88 330 VAL A N 1
ATOM 2660 C CA . VAL A 1 330 ? -4.760 0.005 0.702 1.00 91.88 330 VAL A CA 1
ATOM 2661 C C . VAL A 1 330 ? -5.572 -0.683 -0.399 1.00 91.88 330 VAL A C 1
ATOM 2663 O O . VAL A 1 330 ? -5.505 -1.902 -0.531 1.00 91.88 330 VAL A O 1
ATOM 2666 N N . VAL A 1 331 ? -6.289 0.083 -1.227 1.00 94.00 331 VAL A N 1
ATOM 2667 C CA . VAL A 1 331 ? -7.023 -0.468 -2.377 1.00 94.00 331 VAL A CA 1
ATOM 2668 C C . VAL A 1 331 ? -6.070 -1.077 -3.406 1.00 94.00 331 VAL A C 1
ATOM 2670 O O . VAL A 1 331 ? -6.312 -2.194 -3.853 1.00 94.00 331 VAL A O 1
ATOM 2673 N N . ASN A 1 332 ? -4.974 -0.390 -3.751 1.00 92.50 332 ASN A N 1
ATOM 2674 C CA . ASN A 1 332 ? -3.954 -0.915 -4.665 1.00 92.50 332 ASN A CA 1
ATOM 2675 C C . ASN A 1 332 ? -3.359 -2.232 -4.160 1.00 92.50 332 ASN A C 1
ATOM 2677 O O . ASN A 1 332 ? -3.283 -3.187 -4.927 1.00 92.50 332 ASN A O 1
ATOM 2681 N N . ASN A 1 333 ? -2.999 -2.301 -2.877 1.00 92.06 333 ASN A N 1
ATOM 2682 C CA . ASN A 1 333 ? -2.451 -3.516 -2.278 1.00 92.06 333 ASN A CA 1
ATOM 2683 C C . ASN A 1 333 ? -3.473 -4.659 -2.308 1.00 92.06 333 ASN A C 1
ATOM 2685 O O . ASN A 1 333 ? -3.151 -5.752 -2.750 1.00 92.06 333 ASN A O 1
ATOM 2689 N N . ALA A 1 334 ? -4.733 -4.398 -1.946 1.00 94.62 334 ALA A N 1
ATOM 2690 C CA . ALA A 1 334 ? -5.785 -5.413 -2.004 1.00 94.62 334 ALA A CA 1
ATOM 2691 C C . ALA A 1 334 ? -6.042 -5.928 -3.435 1.00 94.62 334 ALA A C 1
ATOM 2693 O O . ALA A 1 334 ? -6.344 -7.107 -3.625 1.00 94.62 334 ALA A O 1
ATOM 2694 N N . LEU A 1 335 ? -5.929 -5.058 -4.444 1.00 94.88 335 LEU A N 1
ATOM 2695 C CA . LEU A 1 335 ? -5.998 -5.439 -5.857 1.00 94.88 335 LEU A CA 1
ATOM 2696 C C . LEU A 1 335 ? -4.805 -6.305 -6.258 1.00 94.88 335 LEU A C 1
ATOM 2698 O O . LEU A 1 335 ? -5.006 -7.356 -6.860 1.00 94.88 335 LEU A O 1
ATOM 2702 N N . MET A 1 336 ? -3.586 -5.920 -5.879 1.00 93.94 336 MET A N 1
ATOM 2703 C CA . MET A 1 336 ? -2.395 -6.738 -6.109 1.00 93.94 336 MET A CA 1
ATOM 2704 C C . MET A 1 336 ? -2.505 -8.114 -5.458 1.00 93.94 336 MET A C 1
ATOM 2706 O O . MET A 1 336 ? -2.323 -9.111 -6.150 1.00 93.94 336 MET A O 1
ATOM 2710 N N . ASP A 1 337 ? -2.920 -8.182 -4.193 1.00 93.75 337 ASP A N 1
ATOM 2711 C CA . ASP A 1 337 ? -3.154 -9.445 -3.493 1.00 93.75 337 ASP A CA 1
ATOM 2712 C C . ASP A 1 337 ? -4.191 -10.306 -4.237 1.00 93.75 337 ASP A C 1
ATOM 2714 O O . ASP A 1 337 ? -4.143 -11.539 -4.191 1.00 93.75 337 ASP A O 1
ATOM 2718 N N . ALA A 1 338 ? -5.185 -9.686 -4.891 1.00 94.62 338 ALA A N 1
ATOM 2719 C CA . ALA A 1 338 ? -6.188 -10.406 -5.676 1.00 94.62 338 ALA A CA 1
ATOM 2720 C C . ALA A 1 338 ? -5.560 -11.079 -6.899 1.00 94.62 338 ALA A C 1
ATOM 2722 O O . ALA A 1 338 ? -5.816 -12.264 -7.123 1.00 94.62 338 ALA A O 1
ATOM 2723 N N . TYR A 1 339 ? -4.695 -10.369 -7.623 1.00 94.62 339 TYR A N 1
ATOM 2724 C CA . TYR A 1 339 ? -3.911 -10.938 -8.719 1.00 94.62 339 TYR A CA 1
ATOM 2725 C C . TYR A 1 339 ? -2.962 -12.038 -8.236 1.00 94.62 339 TYR A C 1
ATOM 2727 O O . TYR A 1 339 ? -2.942 -13.125 -8.812 1.00 94.62 339 TYR A O 1
ATOM 2735 N N . GLU A 1 340 ? -2.229 -11.800 -7.149 1.00 92.75 340 GLU A N 1
ATOM 2736 C CA . GLU A 1 340 ? -1.291 -12.773 -6.584 1.00 92.75 340 GLU A CA 1
ATOM 2737 C C . GLU A 1 340 ? -1.995 -14.038 -6.088 1.00 92.75 340 GLU A C 1
ATOM 2739 O O . GLU A 1 340 ? -1.495 -15.139 -6.296 1.00 92.75 340 GLU A O 1
ATOM 2744 N N . SER A 1 341 ? -3.200 -13.923 -5.521 1.00 93.38 341 SER A N 1
ATOM 2745 C CA . SER A 1 341 ? -3.962 -15.089 -5.050 1.00 93.38 341 SER A CA 1
ATOM 2746 C C . SER A 1 341 ? -4.409 -16.048 -6.160 1.00 93.38 341 SER A C 1
ATOM 2748 O O . SER A 1 341 ? -4.792 -17.180 -5.868 1.00 93.38 341 SER A O 1
ATOM 2750 N N . LEU A 1 342 ? -4.353 -15.621 -7.426 1.00 93.69 342 LEU A N 1
ATOM 2751 C CA . LEU A 1 342 ? -4.605 -16.481 -8.585 1.00 93.69 342 LEU A CA 1
ATOM 2752 C C . LEU A 1 342 ? -3.349 -17.236 -9.048 1.00 93.69 342 LEU A C 1
ATOM 2754 O O . LEU A 1 342 ? -3.457 -18.147 -9.869 1.00 93.69 342 LEU A O 1
ATOM 2758 N N . ASN A 1 343 ? -2.169 -16.908 -8.520 1.00 93.38 343 ASN A N 1
ATOM 2759 C CA . ASN A 1 343 ? -0.921 -17.612 -8.808 1.00 93.38 343 ASN A CA 1
ATOM 2760 C C . ASN A 1 343 ? -0.809 -18.881 -7.952 1.00 93.38 343 ASN A C 1
ATOM 2762 O O . ASN A 1 343 ? -0.107 -18.913 -6.945 1.00 93.38 343 ASN A O 1
ATOM 2766 N N . ILE A 1 344 ? -1.520 -19.936 -8.356 1.00 89.12 344 ILE A N 1
ATOM 2767 C CA . ILE A 1 344 ? -1.535 -21.223 -7.637 1.00 89.12 344 ILE A CA 1
ATOM 2768 C C . ILE A 1 344 ? -0.176 -21.942 -7.737 1.00 89.12 344 ILE A C 1
ATOM 2770 O O . ILE A 1 344 ? 0.229 -22.609 -6.787 1.00 89.12 344 ILE A O 1
ATOM 2774 N N . ASP A 1 345 ? 0.521 -21.805 -8.871 1.00 87.06 345 ASP A N 1
ATOM 2775 C CA . ASP A 1 345 ? 1.874 -22.330 -9.091 1.00 87.06 345 ASP A CA 1
ATOM 2776 C C . ASP A 1 345 ? 2.912 -21.192 -8.988 1.00 87.06 345 ASP A C 1
ATOM 2778 O O . ASP A 1 345 ? 2.961 -20.340 -9.882 1.00 87.06 345 ASP A O 1
ATOM 2782 N N . PRO A 1 346 ? 3.755 -21.162 -7.935 1.00 82.56 346 PRO A N 1
ATOM 2783 C CA . PRO A 1 346 ? 4.810 -20.159 -7.785 1.00 82.56 346 PRO A CA 1
ATOM 2784 C C . PRO A 1 346 ? 5.872 -20.192 -8.891 1.00 82.56 346 PRO A C 1
ATOM 2786 O O . PRO A 1 346 ? 6.467 -19.156 -9.181 1.00 82.56 346 PRO A O 1
ATOM 2789 N N . GLU A 1 347 ? 6.112 -21.347 -9.519 1.00 83.25 347 GLU A N 1
ATOM 2790 C CA . GLU A 1 347 ? 7.095 -21.478 -10.606 1.00 83.25 347 GLU A CA 1
ATOM 2791 C C . GLU A 1 347 ? 6.541 -20.916 -11.926 1.00 83.25 347 GLU A C 1
ATOM 2793 O O . GLU A 1 347 ? 7.273 -20.376 -12.762 1.00 83.25 347 GLU A O 1
ATOM 2798 N N . ASN A 1 348 ? 5.218 -20.981 -12.108 1.00 85.31 348 ASN A N 1
ATOM 2799 C CA . ASN A 1 348 ? 4.524 -20.481 -13.292 1.00 85.31 348 ASN A CA 1
ATOM 2800 C C . ASN A 1 348 ? 3.360 -19.555 -12.915 1.00 85.31 348 ASN A C 1
ATOM 2802 O O . ASN A 1 348 ? 2.202 -19.884 -13.175 1.00 85.31 348 ASN A O 1
ATOM 2806 N N . PRO A 1 349 ? 3.647 -18.359 -12.369 1.00 91.62 349 PRO A N 1
ATOM 2807 C CA . PRO A 1 349 ? 2.600 -17.424 -11.989 1.00 91.62 349 PRO A CA 1
ATOM 2808 C C . PRO A 1 349 ? 1.803 -16.966 -13.216 1.00 91.62 349 PRO A C 1
ATOM 2810 O O . PRO A 1 349 ? 2.366 -16.633 -14.268 1.00 91.62 349 PRO A O 1
ATOM 2813 N N . HIS A 1 350 ? 0.480 -16.905 -13.068 1.00 94.25 350 HIS A N 1
ATOM 2814 C CA . HIS A 1 350 ? -0.406 -16.343 -14.081 1.00 94.25 350 HIS A CA 1
ATOM 2815 C C . HIS A 1 350 ? -0.206 -14.840 -14.243 1.00 94.25 350 HIS A C 1
ATOM 2817 O O . HIS A 1 350 ? -0.325 -14.350 -15.365 1.00 94.25 350 HIS A O 1
ATOM 2823 N N . TYR A 1 351 ? 0.105 -14.142 -13.150 1.00 95.06 351 TYR A N 1
ATOM 2824 C CA . TYR A 1 351 ? 0.288 -12.699 -13.074 1.00 95.06 351 TYR A CA 1
ATOM 2825 C C . TYR A 1 351 ? 1.605 -12.346 -12.391 1.00 95.06 351 TYR A C 1
ATOM 2827 O O . TYR A 1 351 ? 1.925 -12.856 -11.320 1.00 95.06 351 TYR A O 1
ATOM 2835 N N . THR A 1 352 ? 2.348 -11.414 -12.974 1.00 92.25 352 THR A N 1
ATOM 2836 C CA . THR A 1 352 ? 3.537 -10.816 -12.364 1.00 92.25 352 THR A CA 1
ATOM 2837 C C . THR A 1 352 ? 3.390 -9.306 -12.413 1.00 92.25 352 THR A C 1
ATOM 2839 O O . THR A 1 352 ? 3.259 -8.732 -13.495 1.00 92.25 352 THR A O 1
ATOM 2842 N N . THR A 1 353 ? 3.382 -8.655 -11.251 1.00 91.88 353 THR A N 1
ATOM 2843 C CA . THR A 1 353 ? 3.316 -7.192 -11.167 1.00 91.88 353 THR A CA 1
ATOM 2844 C C . THR A 1 353 ? 4.570 -6.589 -11.790 1.00 91.88 353 THR A C 1
ATOM 2846 O O . THR A 1 353 ? 5.682 -6.986 -11.451 1.00 91.88 353 THR A O 1
ATOM 2849 N N . LEU A 1 354 ? 4.384 -5.657 -12.725 1.00 91.00 354 LEU A N 1
ATOM 2850 C CA . LEU A 1 354 ? 5.462 -5.086 -13.529 1.00 91.00 354 LEU A CA 1
ATOM 2851 C C . LEU A 1 354 ? 5.703 -3.606 -13.214 1.00 91.00 354 LEU A C 1
ATOM 2853 O O . LEU A 1 354 ? 6.847 -3.217 -13.016 1.00 91.00 354 LEU A O 1
ATOM 2857 N N . LEU A 1 355 ? 4.646 -2.783 -13.185 1.00 90.25 355 LEU A N 1
ATOM 2858 C CA . LEU A 1 355 ? 4.747 -1.331 -12.975 1.00 90.25 355 LEU A CA 1
ATOM 2859 C C . LEU A 1 355 ? 3.766 -0.856 -11.896 1.00 90.25 355 LEU A C 1
ATOM 2861 O O . LEU A 1 355 ? 2.579 -1.169 -11.965 1.00 90.25 355 LEU A O 1
ATOM 2865 N N . TYR A 1 356 ? 4.242 -0.037 -10.954 1.00 87.00 356 TYR A N 1
ATOM 2866 C CA . TYR A 1 356 ? 3.482 0.520 -9.824 1.00 87.00 356 TYR A CA 1
ATOM 2867 C C . TYR A 1 356 ? 2.959 1.953 -10.077 1.00 87.00 356 TYR A C 1
ATOM 2869 O O . TYR A 1 356 ? 3.658 2.949 -9.889 1.00 87.00 356 TYR A O 1
ATOM 2877 N N . LEU A 1 357 ? 1.727 2.041 -10.585 1.00 85.56 357 LEU A N 1
ATOM 2878 C CA . LEU A 1 357 ? 0.841 3.214 -10.749 1.00 85.56 357 LEU A CA 1
ATOM 2879 C C . LEU A 1 357 ? 0.626 4.100 -9.501 1.00 85.56 357 LEU A C 1
ATOM 2881 O O . LEU A 1 357 ? 0.189 3.508 -8.517 1.00 85.56 357 LEU A O 1
ATOM 2885 N N . PRO A 1 358 ? 0.696 5.456 -9.468 1.00 79.62 358 PRO A N 1
ATOM 2886 C CA . PRO A 1 358 ? -0.012 6.191 -8.407 1.00 79.62 358 PRO A CA 1
ATOM 2887 C C . PRO A 1 358 ? -1.502 5.828 -8.325 1.00 79.62 358 PRO A C 1
ATOM 2889 O O . PRO A 1 358 ? -2.121 5.909 -7.267 1.00 79.62 358 PRO A O 1
ATOM 2892 N N . THR A 1 359 ? -2.078 5.432 -9.459 1.00 87.00 359 THR A N 1
ATOM 2893 C CA . THR A 1 359 ? -3.485 5.068 -9.607 1.00 87.00 359 THR A CA 1
ATOM 2894 C C . THR A 1 359 ? -3.692 3.590 -9.928 1.00 87.00 359 THR A C 1
ATOM 2896 O O . THR A 1 359 ? -4.796 3.242 -10.323 1.00 87.00 359 THR A O 1
ATOM 2899 N N . GLY A 1 360 ? -2.697 2.703 -9.808 1.00 91.44 360 GLY A N 1
ATOM 2900 C CA . GLY A 1 360 ? -2.910 1.300 -10.181 1.00 91.44 360 GLY A CA 1
ATOM 2901 C C . GLY A 1 360 ? -1.660 0.436 -10.290 1.00 91.44 360 GLY A C 1
ATOM 2902 O O . GLY A 1 360 ? -0.624 0.735 -9.709 1.00 91.44 360 GLY A O 1
ATOM 2903 N N . ALA A 1 361 ? -1.737 -0.635 -11.068 1.00 93.19 361 ALA A N 1
ATOM 2904 C CA . ALA A 1 361 ? -0.568 -1.415 -11.455 1.00 93.19 361 ALA A CA 1
ATOM 2905 C C . ALA A 1 361 ? -0.748 -1.993 -12.859 1.00 93.19 361 ALA A C 1
ATOM 2907 O O . ALA A 1 361 ? -1.874 -2.238 -13.296 1.00 93.19 361 ALA A O 1
ATOM 2908 N N . ILE A 1 362 ? 0.364 -2.220 -13.555 1.00 94.56 362 ILE A N 1
ATOM 2909 C CA . ILE A 1 362 ? 0.403 -3.023 -14.782 1.00 94.56 362 ILE A CA 1
ATOM 2910 C C . ILE A 1 362 ? 1.061 -4.351 -14.447 1.00 94.56 362 ILE A C 1
ATOM 2912 O O . ILE A 1 362 ? 2.077 -4.394 -13.751 1.00 94.56 362 ILE A O 1
ATOM 2916 N N . TYR A 1 363 ? 0.493 -5.423 -14.981 1.00 95.50 363 TYR A N 1
ATOM 2917 C CA . TYR A 1 363 ? 0.958 -6.786 -14.808 1.00 95.50 363 TYR A CA 1
ATOM 2918 C C . TYR A 1 363 ? 1.333 -7.389 -16.155 1.00 95.50 363 TYR A C 1
ATOM 2920 O O . TYR A 1 363 ? 0.699 -7.137 -17.185 1.00 95.50 363 TYR A O 1
ATOM 2928 N N . LEU A 1 364 ? 2.331 -8.258 -16.114 1.00 95.44 364 LEU A N 1
ATOM 2929 C CA . LEU A 1 364 ? 2.598 -9.234 -17.150 1.00 95.44 364 LEU A CA 1
ATOM 2930 C C . LEU A 1 364 ? 1.777 -10.485 -16.837 1.00 95.44 364 LEU A C 1
ATOM 2932 O O . LEU A 1 364 ? 1.928 -11.077 -15.770 1.00 95.44 364 LEU A O 1
ATOM 2936 N N . ALA A 1 365 ? 0.891 -10.871 -17.748 1.00 95.50 365 ALA A N 1
ATOM 2937 C CA . ALA A 1 365 ? -0.012 -11.994 -17.560 1.00 95.50 365 ALA A CA 1
ATOM 2938 C C . ALA A 1 365 ? 0.214 -13.083 -18.606 1.00 95.50 365 ALA A C 1
ATOM 2940 O O . ALA A 1 365 ? 0.453 -12.802 -19.783 1.00 95.50 365 ALA A O 1
ATOM 2941 N N . SER A 1 366 ? 0.057 -14.334 -18.186 1.00 94.12 366 SER A N 1
ATOM 2942 C CA . SER A 1 366 ? -0.167 -15.446 -19.109 1.00 94.12 366 SER A CA 1
ATOM 2943 C C . SER A 1 366 ? -1.418 -15.186 -19.958 1.00 94.12 366 SER A C 1
ATOM 2945 O O . SER A 1 366 ? -2.381 -14.529 -19.536 1.00 94.12 366 SER A O 1
ATOM 2947 N N . ARG A 1 367 ? -1.404 -15.648 -21.208 1.00 90.88 367 ARG A N 1
ATOM 2948 C CA . ARG A 1 367 ? -2.512 -15.402 -22.140 1.00 90.88 367 ARG A CA 1
ATOM 2949 C C . ARG A 1 367 ? -3.830 -16.026 -21.671 1.00 90.88 367 ARG A C 1
ATOM 2951 O O . ARG A 1 367 ? -4.890 -15.462 -21.930 1.00 90.88 367 ARG A O 1
ATOM 2958 N N . ASP A 1 368 ? -3.747 -17.146 -20.970 1.00 90.31 368 ASP A N 1
ATOM 2959 C CA . ASP A 1 368 ? -4.837 -17.918 -20.376 1.00 90.31 368 ASP A CA 1
ATOM 2960 C C . ASP A 1 368 ? -5.143 -17.534 -18.916 1.00 90.31 368 ASP A C 1
ATOM 2962 O O . ASP A 1 368 ? -5.967 -18.185 -18.277 1.00 90.31 368 ASP A O 1
ATOM 2966 N N . ALA A 1 369 ? -4.532 -16.462 -18.394 1.00 92.31 369 ALA A N 1
ATOM 2967 C CA . ALA A 1 369 ? -4.735 -16.030 -17.015 1.00 92.31 369 ALA A CA 1
ATOM 2968 C C . ALA A 1 369 ? -6.228 -15.773 -16.686 1.00 92.31 369 ALA A C 1
ATOM 2970 O O . ALA A 1 369 ? -6.911 -15.084 -17.464 1.00 92.31 369 ALA A O 1
ATOM 2971 N N . PRO A 1 370 ? -6.729 -16.279 -15.540 1.00 92.69 370 PRO A N 1
ATOM 2972 C CA . PRO A 1 370 ? -8.130 -16.153 -15.139 1.00 92.69 370 PRO A CA 1
ATOM 2973 C C . PRO A 1 370 ? -8.494 -14.719 -14.739 1.00 92.69 370 PRO A C 1
ATOM 2975 O O . PRO A 1 370 ? -7.769 -14.079 -13.991 1.00 92.69 370 PRO A O 1
ATOM 2978 N N . GLN A 1 371 ? -9.652 -14.221 -15.179 1.00 89.75 371 GLN A N 1
ATOM 2979 C CA . GLN A 1 371 ? -10.088 -12.855 -14.864 1.00 89.75 371 GLN A CA 1
ATOM 2980 C C . GLN A 1 371 ? -10.315 -12.625 -13.360 1.00 89.75 371 GLN A C 1
ATOM 2982 O O . GLN A 1 371 ? -10.819 -13.493 -12.646 1.00 89.75 371 GLN A O 1
ATOM 2987 N N . ILE A 1 372 ? -10.010 -11.408 -12.904 1.00 91.56 372 ILE A N 1
ATOM 2988 C CA . ILE A 1 372 ? -10.284 -10.957 -11.537 1.00 91.56 372 ILE A CA 1
ATOM 2989 C C . ILE A 1 372 ? -11.790 -10.750 -11.347 1.00 91.56 372 ILE A C 1
ATOM 2991 O O . ILE A 1 372 ? -12.437 -10.063 -12.136 1.00 91.56 372 ILE A O 1
ATOM 2995 N N . SER A 1 373 ? -12.341 -11.312 -10.270 1.00 88.06 373 SER A N 1
ATOM 2996 C CA . SER A 1 373 ? -13.741 -11.106 -9.888 1.00 88.06 373 SER A CA 1
ATOM 2997 C C . SER A 1 373 ? -13.924 -9.775 -9.158 1.00 88.06 373 SER A C 1
ATOM 2999 O O . SER A 1 373 ? -13.445 -9.616 -8.031 1.00 88.06 373 SER A O 1
ATOM 3001 N N . SER A 1 374 ? -14.676 -8.854 -9.768 1.00 87.19 374 SER A N 1
ATOM 3002 C CA . SER A 1 374 ? -15.048 -7.555 -9.189 1.00 87.19 374 SER A CA 1
ATOM 3003 C C . SER A 1 374 ? -15.848 -7.685 -7.892 1.00 87.19 374 SER A C 1
ATOM 3005 O O . SER A 1 374 ? -15.704 -6.857 -6.998 1.00 87.19 374 SER A O 1
ATOM 3007 N N . ASP A 1 375 ? -16.641 -8.748 -7.754 1.00 88.25 375 ASP A N 1
ATOM 3008 C CA . ASP A 1 375 ? -17.584 -8.915 -6.641 1.00 88.25 375 ASP A CA 1
ATOM 3009 C C . ASP A 1 375 ? -16.878 -9.160 -5.301 1.00 88.25 375 ASP A C 1
ATOM 3011 O O . ASP A 1 375 ? -17.382 -8.807 -4.236 1.00 88.25 375 ASP A O 1
ATOM 3015 N N . SER A 1 376 ? -15.685 -9.756 -5.346 1.00 90.00 376 SER A N 1
ATOM 3016 C CA . SER A 1 376 ? -14.900 -10.076 -4.149 1.00 90.00 376 SER A CA 1
ATOM 3017 C C . SER A 1 376 ? -14.028 -8.915 -3.653 1.00 90.00 376 SER A C 1
ATOM 3019 O O . SER A 1 376 ? -13.643 -8.888 -2.480 1.00 90.00 376 SER A O 1
ATOM 3021 N N . LEU A 1 377 ? -13.725 -7.943 -4.522 1.00 93.38 377 LEU A N 1
ATOM 3022 C CA . LEU A 1 377 ? -12.772 -6.867 -4.235 1.00 93.38 377 LEU A CA 1
ATOM 3023 C C . LEU A 1 377 ? -13.212 -5.940 -3.095 1.00 93.38 377 LEU A C 1
ATOM 3025 O O . LEU A 1 377 ? -12.383 -5.678 -2.221 1.00 93.38 377 LEU A O 1
ATOM 3029 N N . PRO A 1 378 ? -14.481 -5.485 -3.022 1.00 95.50 378 PRO A N 1
ATOM 3030 C CA . PRO A 1 378 ? -14.963 -4.693 -1.893 1.00 95.50 378 PRO A CA 1
ATOM 3031 C C . PRO A 1 378 ? -14.679 -5.345 -0.540 1.00 95.50 378 PRO A C 1
ATOM 3033 O O . PRO A 1 378 ? -14.237 -4.679 0.395 1.00 95.50 378 PRO A O 1
ATOM 3036 N N . ASN A 1 379 ? -14.891 -6.661 -0.444 1.00 95.00 379 ASN A N 1
ATOM 3037 C CA . ASN A 1 379 ? -14.662 -7.397 0.794 1.00 95.00 379 ASN A CA 1
ATOM 3038 C C . ASN A 1 379 ? -13.184 -7.520 1.119 1.00 95.00 379 ASN A C 1
ATOM 3040 O O . ASN A 1 379 ? -12.795 -7.211 2.241 1.00 95.00 379 ASN A O 1
ATOM 3044 N N . ARG A 1 380 ? -12.362 -7.834 0.119 1.00 95.38 380 ARG A N 1
ATOM 3045 C CA . ARG A 1 380 ? -10.913 -7.897 0.289 1.00 95.38 380 ARG A CA 1
ATOM 3046 C C . ARG A 1 380 ? -10.317 -6.567 0.764 1.00 95.38 380 ARG A C 1
ATOM 3048 O O . ARG A 1 380 ? -9.475 -6.574 1.654 1.00 95.38 380 ARG A O 1
ATOM 3055 N N . VAL A 1 381 ? -10.767 -5.432 0.220 1.00 95.81 381 VAL A N 1
ATOM 3056 C CA . VAL A 1 381 ? -10.314 -4.101 0.670 1.00 95.81 381 VAL A CA 1
ATOM 3057 C C . VAL A 1 381 ? -10.678 -3.871 2.135 1.00 95.81 381 VAL A C 1
ATOM 3059 O O . VAL A 1 381 ? -9.827 -3.455 2.919 1.00 95.81 381 VAL A O 1
ATOM 3062 N N . VAL A 1 382 ? -11.926 -4.149 2.520 1.00 95.56 382 VAL A N 1
ATOM 3063 C CA . VAL A 1 382 ? -12.384 -3.983 3.908 1.00 95.56 382 VAL A CA 1
ATOM 3064 C C . VAL A 1 382 ? -11.598 -4.879 4.861 1.00 95.56 382 VAL A C 1
ATOM 3066 O O . VAL A 1 382 ? -11.157 -4.409 5.908 1.00 95.56 382 VAL A O 1
ATOM 3069 N N . ASP A 1 383 ? -11.375 -6.138 4.495 1.00 94.25 383 ASP A N 1
ATOM 3070 C CA . ASP A 1 383 ? -10.622 -7.084 5.317 1.00 94.25 383 ASP A CA 1
ATOM 3071 C C . ASP A 1 383 ? -9.151 -6.662 5.444 1.00 94.25 383 ASP A C 1
ATOM 3073 O O . ASP A 1 383 ? -8.592 -6.713 6.539 1.00 94.25 383 ASP A O 1
ATOM 3077 N N . GLY A 1 384 ? -8.552 -6.137 4.369 1.00 93.81 384 GLY A N 1
ATOM 3078 C CA . GLY A 1 384 ? -7.215 -5.542 4.389 1.00 93.81 384 GLY A CA 1
ATOM 3079 C C . GLY A 1 384 ? -7.120 -4.329 5.319 1.00 93.81 384 GLY A C 1
ATOM 3080 O O . GLY A 1 384 ? -6.206 -4.252 6.141 1.00 93.81 384 GLY A O 1
ATOM 3081 N N . ILE A 1 385 ? -8.094 -3.410 5.263 1.00 94.06 385 ILE A N 1
ATOM 3082 C CA . ILE A 1 385 ? -8.178 -2.277 6.199 1.00 94.06 385 ILE A CA 1
ATOM 3083 C C . ILE A 1 385 ? -8.291 -2.785 7.642 1.00 94.06 385 ILE A C 1
ATOM 3085 O O . ILE A 1 385 ? -7.543 -2.328 8.510 1.00 94.06 385 ILE A O 1
ATOM 3089 N N . LYS A 1 386 ? -9.198 -3.738 7.901 1.00 93.31 386 LYS A N 1
ATOM 3090 C CA . LYS A 1 386 ? -9.402 -4.320 9.234 1.00 93.31 386 LYS A CA 1
ATOM 3091 C C . LYS A 1 386 ? -8.122 -4.948 9.765 1.00 93.31 386 LYS A C 1
ATOM 3093 O O . LYS A 1 386 ? -7.717 -4.603 10.868 1.00 93.31 386 LYS A O 1
ATOM 3098 N N . ALA A 1 387 ? -7.453 -5.788 8.980 1.00 92.44 387 ALA A N 1
ATOM 3099 C CA . ALA A 1 387 ? -6.223 -6.458 9.388 1.00 92.44 387 ALA A CA 1
ATOM 3100 C C . ALA A 1 387 ? -5.090 -5.464 9.698 1.00 92.44 387 ALA A C 1
ATOM 3102 O O . ALA A 1 387 ? -4.470 -5.547 10.761 1.00 92.44 387 ALA A O 1
ATOM 3103 N N . LEU A 1 388 ? -4.852 -4.488 8.813 1.00 91.38 388 LEU A N 1
ATOM 3104 C CA . LEU A 1 388 ? -3.803 -3.478 8.992 1.00 91.38 388 LEU A CA 1
ATOM 3105 C C . LEU A 1 388 ? -4.046 -2.620 10.237 1.00 91.38 388 LEU A C 1
ATOM 3107 O O . LEU A 1 388 ? -3.143 -2.428 11.058 1.00 91.38 388 LEU A O 1
ATOM 3111 N N . CYS A 1 389 ? -5.269 -2.108 10.394 1.00 91.50 389 CYS A N 1
ATOM 3112 C CA . CYS A 1 389 ? -5.621 -1.269 11.530 1.00 91.50 389 CYS A CA 1
ATOM 3113 C C . CYS A 1 389 ? -5.664 -2.062 12.833 1.00 91.50 389 CYS A C 1
ATOM 3115 O O . CYS A 1 389 ? -5.098 -1.597 13.819 1.00 91.50 389 CYS A O 1
ATOM 3117 N N . ALA A 1 390 ? -6.265 -3.255 12.847 1.00 91.62 390 ALA A N 1
ATOM 3118 C CA . ALA A 1 390 ? -6.305 -4.107 14.031 1.00 91.62 390 ALA A CA 1
ATOM 3119 C C . ALA A 1 390 ? -4.888 -4.439 14.511 1.00 91.62 390 ALA A C 1
ATOM 3121 O O . ALA A 1 390 ? -4.587 -4.232 15.683 1.00 91.62 390 ALA A O 1
ATOM 3122 N N . GLY A 1 391 ? -3.978 -4.822 13.606 1.00 91.25 391 GLY A N 1
ATOM 3123 C CA . GLY A 1 391 ? -2.581 -5.086 13.955 1.00 91.25 391 GLY A CA 1
ATOM 3124 C C . GLY A 1 391 ? -1.895 -3.892 14.630 1.00 91.25 391 GLY A C 1
ATOM 3125 O O . GLY A 1 391 ? -1.284 -4.037 15.690 1.00 91.25 391 GLY A O 1
ATOM 3126 N N . GLN A 1 392 ? -2.041 -2.683 14.077 1.00 90.12 392 GLN A N 1
ATOM 3127 C CA . GLN A 1 392 ? -1.460 -1.475 14.681 1.00 90.12 392 GLN A CA 1
ATOM 3128 C C . GLN A 1 392 ? -2.132 -1.081 16.004 1.00 90.12 392 GLN A C 1
ATOM 3130 O O . GLN A 1 392 ? -1.447 -0.675 16.947 1.00 90.12 392 GLN A O 1
ATOM 3135 N N . LEU A 1 393 ? -3.456 -1.205 16.099 1.00 90.69 393 LEU A N 1
ATOM 3136 C CA . LEU A 1 393 ? -4.213 -0.868 17.303 1.00 90.69 393 LEU A CA 1
ATOM 3137 C C . LEU A 1 393 ? -3.946 -1.852 18.447 1.00 90.69 393 LEU A C 1
ATOM 3139 O O . LEU A 1 393 ? -3.817 -1.410 19.585 1.00 90.69 393 LEU A O 1
ATOM 3143 N N . SER A 1 394 ? -3.771 -3.146 18.171 1.00 90.69 394 SER A N 1
ATOM 3144 C CA . SER A 1 394 ? -3.364 -4.131 19.181 1.00 90.69 394 SER A CA 1
ATOM 3145 C C . SER A 1 394 ? -1.971 -3.831 19.741 1.00 90.69 394 SER A C 1
ATOM 3147 O O . SER A 1 394 ? -1.762 -3.907 20.952 1.00 90.69 394 SER A O 1
ATOM 3149 N N . LEU A 1 395 ? -1.029 -3.427 18.879 1.00 88.69 395 LEU A N 1
ATOM 3150 C CA . LEU A 1 395 ? 0.347 -3.111 19.277 1.00 88.69 395 LEU A CA 1
ATOM 3151 C C . LEU A 1 395 ? 0.457 -1.794 20.056 1.00 88.69 395 LEU A C 1
ATOM 3153 O O . LEU A 1 395 ? 1.135 -1.730 21.080 1.00 88.69 395 LEU A O 1
ATOM 3157 N N . ARG A 1 396 ? -0.173 -0.721 19.563 1.00 85.12 396 ARG A N 1
ATOM 3158 C CA . ARG A 1 396 ? 0.007 0.636 20.112 1.00 85.12 396 ARG A CA 1
ATOM 3159 C C . ARG A 1 396 ? -1.071 1.037 21.108 1.00 85.12 396 ARG A C 1
ATOM 3161 O O . ARG A 1 396 ? -0.821 1.913 21.935 1.00 85.12 396 ARG A O 1
ATOM 3168 N N . GLN A 1 397 ? -2.263 0.449 21.017 1.00 88.88 397 GLN A N 1
ATOM 3169 C CA . GLN A 1 397 ? -3.434 0.774 21.844 1.00 88.88 397 GLN A CA 1
ATOM 3170 C C . GLN A 1 397 ? -3.745 2.282 21.846 1.00 88.88 397 GLN A C 1
ATOM 3172 O O . GLN A 1 397 ? -4.174 2.854 22.855 1.00 88.88 397 GLN A O 1
ATOM 3177 N N . THR A 1 398 ? -3.479 2.951 20.719 1.00 82.06 398 THR A N 1
ATOM 3178 C CA . THR A 1 398 ? -3.713 4.388 20.549 1.00 82.06 398 THR A CA 1
ATOM 3179 C C . THR A 1 398 ? -5.197 4.685 20.699 1.00 82.06 398 THR A C 1
ATOM 3181 O O . THR A 1 398 ? -6.025 3.962 20.162 1.00 82.06 398 THR A O 1
ATOM 3184 N N . GLY A 1 399 ? -5.555 5.731 21.442 1.00 81.06 399 GLY A N 1
ATOM 3185 C CA . GLY A 1 399 ? -6.957 6.070 21.712 1.00 81.06 399 GLY A CA 1
ATOM 3186 C C . GLY A 1 399 ? -7.523 5.462 22.999 1.00 81.06 399 GLY A C 1
ATOM 3187 O O . GLY A 1 399 ? -8.585 5.904 23.436 1.00 81.06 399 GLY A O 1
ATOM 3188 N N . PHE A 1 400 ? -6.807 4.546 23.663 1.00 88.31 400 PHE A N 1
ATOM 3189 C CA . PHE A 1 400 ? -7.111 4.191 25.050 1.00 88.31 400 PHE A CA 1
ATOM 3190 C C . PHE A 1 400 ? -6.604 5.258 26.018 1.00 88.31 400 PHE A C 1
ATOM 3192 O O . PHE A 1 400 ? -5.492 5.777 25.899 1.00 88.31 400 PHE A O 1
ATOM 3199 N N . GLY A 1 401 ? -7.409 5.556 27.030 1.00 86.25 401 GLY A N 1
ATOM 3200 C CA . GLY A 1 401 ? -7.029 6.456 28.106 1.00 86.25 401 GLY A CA 1
ATOM 3201 C C . GLY A 1 401 ? -7.792 6.157 29.383 1.00 86.25 401 GLY A C 1
ATOM 3202 O O . GLY A 1 401 ? -8.854 5.545 29.361 1.00 86.25 401 GLY A O 1
ATOM 3203 N N . ARG A 1 402 ? -7.261 6.642 30.502 1.00 86.25 402 ARG A N 1
ATOM 3204 C CA . ARG A 1 402 ? -7.946 6.633 31.794 1.00 86.25 402 ARG A CA 1
ATOM 3205 C C . ARG A 1 402 ? -8.441 8.040 32.082 1.00 86.25 402 ARG A C 1
ATOM 3207 O O . ARG A 1 402 ? -7.656 8.989 32.033 1.00 86.25 402 ARG A O 1
ATOM 3214 N N . ASP A 1 403 ? -9.728 8.190 32.347 1.00 75.62 403 ASP A N 1
ATOM 3215 C CA . ASP A 1 403 ? -10.267 9.399 32.957 1.00 75.62 403 ASP A CA 1
ATOM 3216 C C . ASP A 1 403 ? -10.620 9.121 34.426 1.00 75.62 403 ASP A C 1
ATOM 3218 O O . ASP A 1 403 ? -10.561 7.986 34.894 1.00 75.62 403 ASP A O 1
ATOM 3222 N N . GLY A 1 404 ? -10.945 10.153 35.209 1.00 73.69 404 GLY A N 1
ATOM 3223 C CA . GLY A 1 404 ? -11.247 9.983 36.639 1.00 73.69 404 GLY A CA 1
ATOM 3224 C C . GLY A 1 404 ? -12.435 9.051 36.952 1.00 73.69 404 GLY A C 1
ATOM 3225 O O . GLY A 1 404 ? -12.707 8.807 38.134 1.00 73.69 404 GLY A O 1
ATOM 3226 N N . LYS A 1 405 ? -13.145 8.556 35.926 1.00 78.38 405 LYS A N 1
ATOM 3227 C CA . LYS A 1 405 ? -14.307 7.663 35.995 1.00 78.38 405 LYS A CA 1
ATOM 3228 C C . LYS A 1 405 ? -14.002 6.239 35.511 1.00 78.38 405 LYS A C 1
ATOM 3230 O O . LYS A 1 405 ? -14.860 5.384 35.699 1.00 78.38 405 LYS A O 1
ATOM 3235 N N . GLY A 1 406 ? -12.820 5.984 34.949 1.00 83.31 406 GLY A N 1
ATOM 3236 C CA . GLY A 1 406 ? -12.367 4.664 34.508 1.00 83.31 406 GLY A CA 1
ATOM 3237 C C . GLY A 1 406 ? -11.658 4.701 33.154 1.00 83.31 406 GLY A C 1
ATOM 3238 O O . GLY A 1 406 ? -11.252 5.758 32.660 1.00 83.31 406 GLY A O 1
ATOM 3239 N N . MET A 1 407 ? -11.510 3.526 32.549 1.00 90.25 407 MET A N 1
ATOM 3240 C CA . MET A 1 407 ? -10.936 3.379 31.215 1.00 90.25 407 MET A CA 1
ATOM 3241 C C . MET A 1 407 ? -11.934 3.789 30.123 1.00 90.25 407 MET A C 1
ATOM 3243 O O . MET A 1 407 ? -13.143 3.570 30.226 1.00 90.25 407 MET A O 1
ATOM 3247 N N . LYS A 1 408 ? -11.406 4.376 29.050 1.00 88.50 408 LYS A N 1
ATOM 3248 C CA . LYS A 1 408 ? -12.125 4.715 27.819 1.00 88.50 408 LYS A CA 1
ATOM 3249 C C . LYS A 1 408 ? -11.291 4.343 26.598 1.00 88.50 408 LYS A C 1
ATOM 3251 O O . LYS A 1 408 ? -10.061 4.355 26.662 1.00 88.50 408 LYS A O 1
ATOM 3256 N N . TYR A 1 409 ? -11.971 4.077 25.492 1.00 89.00 409 TYR A N 1
ATOM 3257 C CA . TYR A 1 409 ? -11.377 3.871 24.174 1.00 89.00 409 TYR A CA 1
ATOM 3258 C C . TYR A 1 409 ? -12.075 4.760 23.145 1.00 89.00 409 TYR A C 1
ATOM 3260 O O . TYR A 1 409 ? -13.087 5.393 23.447 1.00 89.00 409 TYR A O 1
ATOM 3268 N N . ALA A 1 410 ? -11.494 4.862 21.954 1.00 84.94 410 ALA A N 1
ATOM 3269 C CA . ALA A 1 410 ? -12.083 5.615 20.857 1.00 84.94 410 ALA A CA 1
ATOM 3270 C C . ALA A 1 410 ? -13.079 4.746 20.074 1.00 84.94 410 ALA A C 1
ATOM 3272 O O . ALA A 1 410 ? -12.754 3.622 19.712 1.00 84.94 410 ALA A O 1
ATOM 3273 N N . ASP A 1 411 ? -14.250 5.287 19.745 1.00 82.88 411 ASP A N 1
ATOM 3274 C CA . ASP A 1 411 ? -15.363 4.540 19.134 1.00 82.88 411 ASP A CA 1
ATOM 3275 C C . ASP A 1 411 ? -14.991 3.785 17.840 1.00 82.88 411 ASP A C 1
ATOM 3277 O O . ASP A 1 411 ? -15.606 2.774 17.507 1.00 82.88 411 ASP A O 1
ATOM 3281 N N . TYR A 1 412 ? -13.951 4.222 17.117 1.00 84.00 412 TYR A N 1
ATOM 3282 C CA . TYR A 1 412 ? -13.500 3.552 15.893 1.00 84.00 412 TYR A CA 1
ATOM 3283 C C . TYR A 1 412 ? -12.981 2.126 16.106 1.00 84.00 412 TYR A C 1
ATOM 3285 O O . TYR A 1 412 ? -12.908 1.369 15.143 1.00 84.00 412 TYR A O 1
ATOM 3293 N N . TYR A 1 413 ? -12.625 1.731 17.332 1.00 89.25 413 TYR A N 1
ATOM 3294 C CA . TYR A 1 413 ? -12.208 0.353 17.615 1.00 89.25 413 TYR A CA 1
ATOM 3295 C C . TYR A 1 413 ? -13.286 -0.666 17.226 1.00 89.25 413 TYR A C 1
ATOM 3297 O O . TYR A 1 413 ? -12.956 -1.750 16.748 1.00 89.25 413 TYR A O 1
ATOM 3305 N N . ASN A 1 414 ? -14.560 -0.279 17.330 1.00 87.94 414 ASN A N 1
ATOM 3306 C CA . ASN A 1 414 ? -15.704 -1.113 16.966 1.00 87.94 414 ASN A CA 1
ATOM 3307 C C . ASN A 1 414 ? -15.758 -1.457 15.464 1.00 87.94 414 ASN A C 1
ATOM 3309 O O . ASN A 1 414 ? -16.457 -2.388 15.079 1.00 87.94 414 ASN A O 1
ATOM 3313 N N . LEU A 1 415 ? -15.036 -0.723 14.606 1.00 88.00 415 LEU A N 1
ATOM 3314 C CA . LEU A 1 415 ? -14.955 -1.014 13.169 1.00 88.00 415 LEU A CA 1
ATOM 3315 C C . LEU A 1 415 ? -13.947 -2.126 12.841 1.00 88.00 415 LEU A C 1
ATOM 3317 O O . LEU A 1 415 ? -14.038 -2.733 11.770 1.00 88.00 415 LEU A O 1
ATOM 3321 N N . PHE A 1 416 ? -12.978 -2.368 13.729 1.00 90.88 416 PHE A N 1
ATOM 3322 C CA . PHE A 1 416 ? -11.809 -3.215 13.466 1.00 90.88 416 PHE A CA 1
ATOM 3323 C C . PHE A 1 416 ? -11.793 -4.515 14.266 1.00 90.88 416 PHE A C 1
ATOM 3325 O O . PHE A 1 416 ? -11.146 -5.470 13.844 1.00 90.88 416 PHE A O 1
ATOM 3332 N N . PHE A 1 417 ? -12.493 -4.553 15.398 1.00 91.12 417 PHE A N 1
ATOM 3333 C CA . PHE A 1 417 ? -12.520 -5.699 16.296 1.00 91.12 417 PHE A CA 1
ATOM 3334 C C . PHE A 1 417 ? -13.950 -6.191 16.508 1.00 91.12 417 PHE A C 1
ATOM 3336 O O . PHE A 1 417 ? -14.893 -5.403 16.586 1.00 91.12 417 PHE A O 1
ATOM 3343 N N . ASP A 1 418 ? -14.100 -7.506 16.633 1.00 90.06 418 ASP A N 1
ATOM 3344 C CA . ASP A 1 418 ? -15.270 -8.095 17.268 1.00 90.06 418 ASP A CA 1
ATOM 3345 C C . ASP A 1 418 ? -15.200 -7.905 18.794 1.00 90.06 418 ASP A C 1
ATOM 3347 O O . ASP A 1 418 ? -14.187 -7.456 19.337 1.00 90.06 418 ASP A O 1
ATOM 3351 N N . ASP A 1 419 ? -16.287 -8.219 19.505 1.00 90.88 419 ASP A N 1
ATOM 3352 C CA . ASP A 1 419 ? -16.344 -7.989 20.955 1.00 90.88 419 ASP A CA 1
ATOM 3353 C C . ASP A 1 419 ? -15.201 -8.712 21.705 1.00 90.88 419 ASP A C 1
ATOM 3355 O O . ASP A 1 419 ? -14.536 -8.058 22.513 1.00 90.88 419 ASP A O 1
ATOM 3359 N N . PRO A 1 420 ? -14.887 -9.999 21.428 1.00 92.06 420 PRO A N 1
ATOM 3360 C CA . PRO A 1 420 ? -13.774 -10.689 22.085 1.00 92.06 420 PRO A CA 1
ATOM 3361 C C . PRO A 1 420 ? -12.407 -10.086 21.744 1.00 92.06 420 PRO A C 1
ATOM 3363 O O . PRO A 1 420 ? -11.587 -9.874 22.640 1.00 92.06 420 PRO A O 1
ATOM 3366 N N . GLY A 1 421 ? -12.155 -9.758 20.472 1.00 93.19 421 GLY A N 1
ATOM 3367 C CA . GLY A 1 421 ? -10.914 -9.111 20.052 1.00 93.19 421 GLY A CA 1
ATOM 3368 C C . GLY A 1 421 ? -10.721 -7.748 20.717 1.00 93.19 421 GLY A C 1
ATOM 3369 O O . GLY A 1 421 ? -9.623 -7.430 21.181 1.00 93.19 421 GLY A O 1
ATOM 3370 N N . LEU A 1 422 ? -11.794 -6.963 20.850 1.00 94.44 422 LEU A N 1
ATOM 3371 C CA . LEU A 1 422 ? -11.752 -5.670 21.526 1.00 94.44 422 LEU A CA 1
ATOM 3372 C C . LEU A 1 422 ? -11.492 -5.824 23.026 1.00 94.44 422 LEU A C 1
ATOM 3374 O O . LEU A 1 422 ? -10.704 -5.062 23.586 1.00 94.44 422 LEU A O 1
ATOM 3378 N N . MET A 1 423 ? -12.099 -6.823 23.675 1.00 95.19 423 MET A N 1
ATOM 3379 C CA . MET A 1 423 ? -11.830 -7.144 25.081 1.00 95.19 423 MET A CA 1
ATOM 3380 C C . MET A 1 423 ? -10.361 -7.527 25.304 1.00 95.19 423 MET A C 1
ATOM 3382 O O . MET A 1 423 ? -9.762 -7.085 26.285 1.00 95.19 423 MET A O 1
ATOM 3386 N N . GLN A 1 424 ? -9.745 -8.264 24.376 1.00 95.06 424 GLN A N 1
ATOM 3387 C CA . GLN A 1 424 ? -8.329 -8.622 24.468 1.00 95.06 424 GLN A CA 1
ATOM 3388 C C . GLN A 1 424 ? -7.425 -7.381 24.406 1.00 95.06 424 GLN A C 1
ATOM 3390 O O . GLN A 1 424 ? -6.567 -7.190 25.270 1.00 95.06 424 GLN A O 1
ATOM 3395 N N . VAL A 1 425 ? -7.652 -6.485 23.440 1.00 94.88 425 VAL A N 1
ATOM 3396 C CA . VAL A 1 425 ? -6.876 -5.235 23.333 1.00 94.88 425 VAL A CA 1
ATOM 3397 C C . VAL A 1 425 ? -7.135 -4.312 24.527 1.00 94.88 425 VAL A C 1
ATOM 3399 O O . VAL A 1 425 ? -6.221 -3.651 25.025 1.00 94.88 425 VAL A O 1
ATOM 3402 N N . ALA A 1 426 ? -8.368 -4.291 25.029 1.00 94.88 426 ALA A N 1
ATOM 3403 C CA . ALA A 1 426 ? -8.748 -3.549 26.221 1.00 94.88 426 ALA A CA 1
ATOM 3404 C C . ALA A 1 426 ? -8.018 -4.048 27.482 1.00 94.88 426 ALA A C 1
ATOM 3406 O O . ALA A 1 426 ? -7.617 -3.226 28.315 1.00 94.88 426 ALA A O 1
ATOM 3407 N N . LEU A 1 427 ? -7.797 -5.361 27.616 1.00 95.25 427 LEU A N 1
ATOM 3408 C CA . LEU A 1 427 ? -7.006 -5.942 28.704 1.00 95.25 427 LEU A CA 1
ATOM 3409 C C . LEU A 1 427 ? -5.557 -5.456 28.637 1.00 95.25 427 LEU A C 1
ATOM 3411 O O . LEU A 1 427 ? -5.032 -4.936 29.624 1.00 95.25 427 LEU A O 1
ATOM 3415 N N . ASP A 1 428 ? -4.937 -5.557 27.462 1.00 94.44 428 ASP A N 1
ATOM 3416 C CA . ASP A 1 428 ? -3.555 -5.120 27.260 1.00 94.44 428 ASP A CA 1
ATOM 3417 C C . ASP A 1 428 ? -3.387 -3.620 27.544 1.00 94.44 428 ASP A C 1
ATOM 3419 O O . ASP A 1 428 ? -2.461 -3.208 28.250 1.00 94.44 428 ASP A O 1
ATOM 3423 N N . ALA A 1 429 ? -4.335 -2.801 27.079 1.00 93.44 429 ALA A N 1
ATOM 3424 C CA . ALA A 1 429 ? -4.356 -1.372 27.358 1.00 93.44 429 ALA A CA 1
ATOM 3425 C C . ALA A 1 429 ? -4.532 -1.066 28.853 1.00 93.44 429 ALA A C 1
ATOM 3427 O O . ALA A 1 429 ? -3.863 -0.170 29.376 1.00 93.44 429 ALA A O 1
ATOM 3428 N N . THR A 1 430 ? -5.401 -1.803 29.552 1.00 94.38 430 THR A N 1
ATOM 3429 C CA . THR A 1 430 ? -5.636 -1.618 30.992 1.00 94.38 430 THR A CA 1
ATOM 3430 C C . THR A 1 430 ? -4.378 -1.940 31.791 1.00 94.38 430 THR A C 1
ATOM 3432 O O . THR A 1 430 ? -3.951 -1.104 32.586 1.00 94.38 430 THR A O 1
ATOM 3435 N N . LEU A 1 431 ? -3.713 -3.069 31.526 1.00 92.75 431 LEU A N 1
ATOM 3436 C CA . LEU A 1 431 ? -2.482 -3.446 32.233 1.00 92.75 431 LEU A CA 1
ATOM 3437 C C . LEU A 1 431 ? -1.326 -2.472 31.949 1.00 92.75 431 LEU A C 1
ATOM 3439 O O . LEU A 1 431 ? -0.540 -2.158 32.844 1.00 92.75 431 LEU A O 1
ATOM 3443 N N . ARG A 1 432 ? -1.245 -1.920 30.730 1.00 92.25 432 ARG A N 1
ATOM 3444 C CA . ARG A 1 432 ? -0.254 -0.887 30.383 1.00 92.25 432 ARG A CA 1
ATOM 3445 C C . ARG A 1 432 ? -0.515 0.437 31.108 1.00 92.25 432 ARG A C 1
ATOM 3447 O O . ARG A 1 432 ? 0.417 1.084 31.598 1.00 92.25 432 ARG A O 1
ATOM 3454 N N . ILE A 1 433 ? -1.771 0.888 31.128 1.00 90.44 433 ILE A N 1
ATOM 3455 C CA . ILE A 1 433 ? -2.155 2.201 31.664 1.00 90.44 433 ILE A CA 1
ATOM 3456 C C . ILE A 1 433 ? -2.206 2.185 33.193 1.00 90.44 433 ILE A C 1
ATOM 3458 O O . ILE A 1 433 ? -1.734 3.141 33.818 1.00 90.44 433 ILE A O 1
ATOM 3462 N N . VAL A 1 434 ? -2.748 1.125 33.785 1.00 91.19 434 VAL A N 1
ATOM 3463 C CA . VAL A 1 434 ? -2.812 0.865 35.229 1.00 91.19 434 VAL A CA 1
ATOM 3464 C C . VAL A 1 434 ? -1.670 -0.087 35.588 1.00 91.19 434 VAL A C 1
ATOM 3466 O O . VAL A 1 434 ? -1.882 -1.196 36.059 1.00 91.19 434 VAL A O 1
ATOM 3469 N N . ASN A 1 435 ? -0.437 0.313 35.278 1.00 88.44 435 ASN A N 1
ATOM 3470 C CA . ASN A 1 435 ? 0.729 -0.528 35.540 1.00 88.44 435 ASN A CA 1
ATOM 3471 C C . ASN A 1 435 ? 1.085 -0.568 37.042 1.00 88.44 435 ASN A C 1
ATOM 3473 O O . ASN A 1 435 ? 0.746 0.372 37.766 1.00 88.44 435 ASN A O 1
ATOM 3477 N N . PRO A 1 436 ? 1.821 -1.601 37.500 1.00 86.00 436 PRO A N 1
ATOM 3478 C CA . PRO A 1 436 ? 2.164 -1.775 38.915 1.00 86.00 436 PRO A CA 1
ATOM 3479 C C . PRO A 1 436 ? 2.968 -0.628 39.546 1.00 86.00 436 PRO A C 1
ATOM 3481 O O . PRO A 1 436 ? 2.992 -0.497 40.764 1.00 86.00 436 PRO A O 1
ATOM 3484 N N . ASN A 1 437 ? 3.609 0.226 38.739 1.00 85.88 437 ASN A N 1
ATOM 3485 C CA . ASN A 1 437 ? 4.401 1.358 39.229 1.00 85.88 437 ASN A CA 1
ATOM 3486 C C . ASN A 1 437 ? 3.546 2.595 39.560 1.00 85.88 437 ASN A C 1
ATOM 3488 O O . ASN A 1 437 ? 4.080 3.608 40.016 1.00 85.88 437 ASN A O 1
ATOM 3492 N N . LYS A 1 438 ? 2.234 2.565 39.298 1.00 85.88 438 LYS A N 1
ATOM 3493 C CA . LYS A 1 438 ? 1.311 3.642 39.673 1.00 85.88 438 LYS A CA 1
ATOM 3494 C C . LYS A 1 438 ? 0.690 3.375 41.038 1.00 85.88 438 LYS A C 1
ATOM 3496 O O . LYS A 1 438 ? 0.387 2.240 41.379 1.00 85.88 438 LYS A O 1
ATOM 3501 N N . GLY A 1 439 ? 0.439 4.450 41.784 1.00 85.81 439 GLY A N 1
ATOM 3502 C CA . GLY A 1 439 ? -0.333 4.370 43.022 1.00 85.81 439 GLY A CA 1
ATOM 3503 C C . GLY A 1 439 ? -1.760 3.888 42.760 1.00 85.81 439 GLY A C 1
ATOM 3504 O O . GLY A 1 439 ? -2.377 4.284 41.761 1.00 85.81 439 GLY A O 1
ATOM 3505 N N . SER A 1 440 ? -2.267 3.053 43.664 1.00 89.06 440 SER A N 1
ATOM 3506 C CA . SER A 1 440 ? -3.636 2.556 43.593 1.00 89.06 440 SER A CA 1
ATOM 3507 C C . SER A 1 440 ? -4.641 3.656 43.942 1.00 89.06 440 SER A C 1
ATOM 3509 O O . SER A 1 440 ? -4.348 4.587 44.698 1.00 89.06 440 SER A O 1
ATOM 3511 N N . VAL A 1 441 ? -5.842 3.579 43.365 1.00 90.06 441 VAL A N 1
ATOM 3512 C CA . VAL A 1 441 ? -6.973 4.424 43.791 1.00 90.06 441 VAL A CA 1
ATOM 3513 C C . VAL A 1 441 ? -8.020 3.633 44.566 1.00 90.06 441 VAL A C 1
ATOM 3515 O O . VAL A 1 441 ? -9.031 4.219 44.969 1.00 90.06 441 VAL A O 1
ATOM 3518 N N . ALA A 1 442 ? -7.773 2.345 44.818 1.00 88.75 442 ALA A N 1
ATOM 3519 C CA . ALA A 1 442 ? -8.681 1.438 45.502 1.00 88.75 442 ALA A CA 1
ATOM 3520 C C . ALA A 1 442 ? -9.091 2.001 46.872 1.00 88.75 442 ALA A C 1
ATOM 3522 O O . ALA A 1 442 ? -10.278 2.220 47.117 1.00 88.75 442 ALA A O 1
ATOM 3523 N N . THR A 1 443 ? -8.131 2.405 47.706 1.00 90.44 443 THR A N 1
ATOM 3524 C CA . THR A 1 443 ? -8.400 2.993 49.033 1.00 90.44 443 THR A CA 1
ATOM 3525 C C . THR A 1 443 ? -9.378 4.171 48.968 1.00 90.44 443 THR A C 1
ATOM 3527 O O . THR A 1 443 ? -10.363 4.226 49.702 1.00 90.44 443 THR A O 1
ATOM 3530 N N . LYS A 1 444 ? -9.198 5.073 47.996 1.00 90.00 444 LYS A N 1
ATOM 3531 C CA . LYS A 1 444 ? -10.095 6.220 47.791 1.00 90.00 444 LYS A CA 1
ATOM 3532 C C . LYS A 1 444 ? -11.501 5.796 47.350 1.00 90.00 444 LYS A C 1
ATOM 3534 O O . LYS A 1 444 ? -12.483 6.474 47.654 1.00 90.00 444 LYS A O 1
ATOM 3539 N N . ARG A 1 445 ? -11.630 4.702 46.590 1.00 91.62 445 ARG A N 1
ATOM 3540 C CA . ARG A 1 445 ? -12.942 4.160 46.198 1.00 91.62 445 ARG A CA 1
ATOM 3541 C C . ARG A 1 445 ? -13.649 3.491 47.377 1.00 91.62 445 ARG A C 1
ATOM 3543 O O . ARG A 1 445 ? -14.856 3.679 47.509 1.00 91.62 445 ARG A O 1
ATOM 3550 N N . SER A 1 446 ? -12.899 2.806 48.237 1.00 92.12 446 SER A N 1
ATOM 3551 C CA . SER A 1 446 ? -13.362 2.237 49.509 1.00 92.12 446 SER A CA 1
ATOM 3552 C C . SER A 1 446 ? -13.897 3.330 50.442 1.00 92.12 446 SER A C 1
ATOM 3554 O O . SER A 1 446 ? -15.053 3.282 50.865 1.00 92.12 446 SER A O 1
ATOM 3556 N N . GLU A 1 447 ? -13.126 4.402 50.654 1.00 92.31 447 GLU A N 1
ATOM 3557 C CA . GLU A 1 447 ? -13.541 5.563 51.457 1.00 92.31 447 GLU A CA 1
ATOM 3558 C C . GLU A 1 447 ? -14.846 6.194 50.956 1.00 92.31 447 GLU A C 1
ATOM 3560 O O . GLU A 1 447 ? -15.720 6.545 51.751 1.00 92.31 447 GLU A O 1
ATOM 3565 N N . ASN A 1 448 ? -15.022 6.296 49.636 1.00 91.31 448 ASN A N 1
ATOM 3566 C CA . ASN A 1 448 ? -16.259 6.815 49.057 1.00 91.31 448 ASN A CA 1
ATOM 3567 C C . ASN A 1 448 ? -17.464 5.902 49.327 1.00 91.31 448 ASN A C 1
ATOM 3569 O O . ASN A 1 448 ? -18.551 6.412 49.603 1.00 91.31 448 ASN A O 1
ATOM 3573 N N . LEU A 1 449 ? -17.299 4.576 49.261 1.00 91.38 449 LEU A N 1
ATOM 3574 C CA . LEU A 1 449 ? -18.366 3.631 49.605 1.00 91.38 449 LEU A CA 1
ATOM 3575 C C . LEU A 1 449 ? -18.726 3.713 51.092 1.00 91.38 449 LEU A C 1
ATOM 3577 O O . LEU A 1 449 ? -19.906 3.837 51.423 1.00 91.38 449 LEU A O 1
ATOM 3581 N N . MET A 1 450 ? -17.733 3.778 51.980 1.00 90.88 450 MET A N 1
ATOM 3582 C CA . MET A 1 450 ? -17.966 4.009 53.410 1.00 90.88 450 MET A CA 1
ATOM 3583 C C . MET A 1 450 ? -18.663 5.353 53.669 1.00 90.88 450 MET A C 1
ATOM 3585 O O . MET A 1 450 ? -19.562 5.442 54.503 1.00 90.88 450 MET A O 1
ATOM 3589 N N . ALA A 1 451 ? -18.335 6.405 52.914 1.00 90.62 451 ALA A N 1
ATOM 3590 C CA . ALA A 1 451 ? -19.031 7.686 53.013 1.00 90.62 451 ALA A CA 1
ATOM 3591 C C . ALA A 1 451 ? -20.508 7.594 52.576 1.00 90.62 451 ALA A C 1
ATOM 3593 O O . ALA A 1 451 ? -21.362 8.269 53.156 1.00 90.62 451 ALA A O 1
ATOM 3594 N N . PHE A 1 452 ? -20.846 6.762 51.582 1.00 90.38 452 PHE A N 1
ATOM 3595 C CA . PHE A 1 452 ? -22.245 6.482 51.228 1.00 90.38 452 PHE A CA 1
ATOM 3596 C C . PHE A 1 452 ? -22.966 5.677 52.316 1.00 90.38 452 PHE A C 1
ATOM 3598 O O . PHE A 1 452 ? -24.138 5.944 52.592 1.00 90.38 452 PHE A O 1
ATOM 3605 N N . GLN A 1 453 ? -22.265 4.757 52.977 1.00 90.06 453 GLN A N 1
ATOM 3606 C CA . GLN A 1 453 ? -22.782 4.004 54.119 1.00 90.06 453 GLN A CA 1
ATOM 3607 C C . GLN A 1 453 ? -23.080 4.916 55.319 1.00 90.06 453 GLN A C 1
ATOM 3609 O O . GLN A 1 453 ? -24.185 4.890 55.853 1.00 90.06 453 GLN A O 1
ATOM 3614 N N . GLN A 1 454 ? -22.164 5.824 55.672 1.00 88.19 454 GLN A N 1
ATOM 3615 C CA . GLN A 1 454 ? -22.363 6.816 56.743 1.00 88.19 454 GLN A CA 1
ATOM 3616 C C . GLN A 1 454 ? -23.548 7.761 56.484 1.00 88.19 454 GLN A C 1
ATOM 3618 O O . GLN A 1 454 ? -24.148 8.287 57.419 1.00 88.19 454 GLN A O 1
ATOM 3623 N N . ARG A 1 455 ? -23.905 7.979 55.212 1.00 86.88 455 ARG A N 1
ATOM 3624 C CA . ARG A 1 455 ? -25.069 8.780 54.797 1.00 86.88 455 ARG A CA 1
ATOM 3625 C C . ARG A 1 455 ? -26.381 7.986 54.765 1.00 86.88 455 ARG A C 1
ATOM 3627 O O . ARG A 1 455 ? -27.399 8.547 54.369 1.00 86.88 455 ARG A O 1
ATOM 3634 N N . GLY A 1 456 ? -26.363 6.703 55.132 1.00 85.06 456 GLY A N 1
ATOM 3635 C CA . GLY A 1 456 ? -27.530 5.819 55.101 1.00 85.06 456 GLY A CA 1
ATOM 3636 C C . GLY A 1 456 ? -27.969 5.396 53.694 1.00 85.06 456 GLY A C 1
ATOM 3637 O O . GLY A 1 456 ? -29.099 4.951 53.517 1.00 85.06 456 GLY A O 1
ATOM 3638 N N . VAL A 1 457 ? -27.111 5.558 52.679 1.00 88.25 457 VAL A N 1
ATOM 3639 C CA . VAL A 1 457 ? -27.406 5.145 51.292 1.00 88.25 457 VAL A CA 1
ATOM 3640 C C . VAL A 1 457 ? -27.124 3.650 51.100 1.00 88.25 457 VAL A C 1
ATOM 3642 O O . VAL A 1 457 ? -27.867 2.958 50.403 1.00 88.25 457 VAL A O 1
ATOM 3645 N N . LEU A 1 458 ? -26.067 3.145 51.733 1.00 90.06 458 LEU A N 1
ATOM 3646 C CA . LEU A 1 458 ? -25.717 1.723 51.777 1.00 90.06 458 LEU A CA 1
ATOM 3647 C C . LEU A 1 458 ? -26.016 1.155 53.165 1.00 90.06 458 LEU A C 1
ATOM 3649 O O . LEU A 1 458 ? -25.969 1.901 54.147 1.00 90.06 458 LEU A O 1
ATOM 3653 N N . SER A 1 459 ? -26.320 -0.142 53.249 1.00 87.62 459 SER A N 1
ATOM 3654 C CA . SER A 1 459 ? -26.572 -0.791 54.537 1.00 87.62 459 SER A CA 1
ATOM 3655 C C . SER A 1 459 ? -25.330 -0.763 55.428 1.00 87.62 459 SER A C 1
ATOM 3657 O O . SER A 1 459 ? -24.216 -1.001 54.960 1.00 87.62 459 SER A O 1
ATOM 3659 N N . GLY A 1 460 ? -25.524 -0.503 56.723 1.00 82.69 460 GLY A N 1
ATOM 3660 C CA . GLY A 1 460 ? -24.474 -0.555 57.746 1.00 82.69 460 GLY A CA 1
ATOM 3661 C C . GLY A 1 460 ? -23.959 -1.969 58.034 1.00 82.69 460 GLY A C 1
ATOM 3662 O O . GLY A 1 460 ? -22.891 -2.116 58.617 1.00 82.69 460 GLY A O 1
ATOM 3663 N N . ASP A 1 461 ? -24.694 -2.996 57.601 1.00 84.06 461 ASP A N 1
ATOM 3664 C CA . ASP A 1 461 ? -24.396 -4.404 57.899 1.00 84.06 461 ASP A CA 1
ATOM 3665 C C . ASP A 1 461 ? -23.281 -4.994 57.018 1.00 84.06 461 ASP A C 1
ATOM 3667 O O . ASP A 1 461 ? -22.841 -6.123 57.235 1.00 84.06 461 ASP A O 1
ATOM 3671 N N . TYR A 1 462 ? -22.838 -4.254 55.999 1.00 88.62 462 TYR A N 1
ATOM 3672 C CA . TYR A 1 462 ? -21.856 -4.712 55.021 1.00 88.62 462 TYR A CA 1
ATOM 3673 C C . TYR A 1 462 ? -20.499 -4.034 55.205 1.00 88.62 462 TYR A C 1
ATOM 3675 O O . TYR A 1 462 ? -20.415 -2.839 55.477 1.00 88.62 462 TYR A O 1
ATOM 3683 N N . ASP A 1 463 ? -19.426 -4.792 54.996 1.00 88.19 463 ASP A N 1
ATOM 3684 C CA . ASP A 1 463 ? -18.067 -4.259 54.966 1.00 88.19 463 ASP A CA 1
ATOM 3685 C C . ASP A 1 463 ? -17.682 -3.863 53.534 1.00 88.19 463 ASP A C 1
ATOM 3687 O O . ASP A 1 463 ? -17.538 -4.719 52.660 1.00 88.19 463 ASP A O 1
ATOM 3691 N N . PHE A 1 464 ? -17.527 -2.557 53.307 1.00 90.19 464 PHE A N 1
ATOM 3692 C CA . PHE A 1 464 ? -17.081 -1.979 52.035 1.00 90.19 464 PHE A CA 1
ATOM 3693 C C . PHE A 1 464 ? -15.609 -1.546 52.057 1.00 90.19 464 PHE A C 1
ATOM 3695 O O . PHE A 1 464 ? -15.175 -0.843 51.143 1.00 90.19 464 PHE A O 1
ATOM 3702 N N . SER A 1 465 ? -14.851 -1.936 53.086 1.00 88.12 465 SER A N 1
ATOM 3703 C CA . SER A 1 465 ? -13.423 -1.652 53.162 1.00 88.12 465 SER A CA 1
ATOM 3704 C C . SER A 1 465 ? -12.617 -2.599 52.269 1.00 88.12 465 SER A C 1
ATOM 3706 O O . SER A 1 465 ? -12.920 -3.786 52.149 1.00 88.12 465 SER A O 1
ATOM 3708 N N . PHE A 1 466 ? -11.598 -2.058 51.600 1.00 89.75 466 PHE A N 1
ATOM 3709 C CA . PHE A 1 466 ? -10.614 -2.837 50.849 1.00 89.75 466 PHE A CA 1
ATOM 3710 C C . PHE A 1 466 ? -9.231 -2.180 50.875 1.00 89.75 466 PHE A C 1
ATOM 3712 O O . PHE A 1 466 ? -9.116 -0.966 51.070 1.00 89.75 466 PHE A O 1
ATOM 3719 N N . SER A 1 467 ? -8.193 -3.013 50.731 1.00 86.88 467 SER A N 1
ATOM 3720 C CA . SER A 1 467 ? -6.775 -2.652 50.847 1.00 86.88 467 SER A CA 1
ATOM 3721 C C . SER A 1 467 ? -6.262 -1.814 49.674 1.00 86.88 467 SER A C 1
ATOM 3723 O O . SER A 1 467 ? -6.843 -1.817 48.589 1.00 86.88 467 SER A O 1
ATOM 3725 N N . ASP A 1 468 ? -5.126 -1.143 49.878 1.00 90.50 468 ASP A N 1
ATOM 3726 C CA . ASP A 1 468 ? -4.434 -0.421 48.812 1.00 90.50 468 ASP A CA 1
ATOM 3727 C C . ASP A 1 468 ? -3.691 -1.396 47.888 1.00 90.50 468 ASP A C 1
ATOM 3729 O O . ASP A 1 468 ? -2.562 -1.796 48.164 1.00 90.50 468 ASP A O 1
ATOM 3733 N N . ASP A 1 469 ? -4.352 -1.825 46.812 1.00 91.06 469 ASP A N 1
ATOM 3734 C CA . ASP A 1 469 ? -3.810 -2.797 45.865 1.00 91.06 469 ASP A CA 1
ATOM 3735 C C . ASP A 1 469 ? -4.172 -2.425 44.421 1.00 91.06 469 ASP A C 1
ATOM 3737 O O . ASP A 1 469 ? -5.342 -2.396 44.036 1.00 91.06 469 ASP A O 1
ATOM 3741 N N . ILE A 1 470 ? -3.148 -2.184 43.598 1.00 91.94 470 ILE A N 1
ATOM 3742 C CA . ILE A 1 470 ? -3.285 -1.826 42.178 1.00 91.94 470 ILE A CA 1
ATOM 3743 C C . ILE A 1 470 ? -3.975 -2.925 41.357 1.00 91.94 470 ILE A C 1
ATOM 3745 O O . ILE A 1 470 ? -4.616 -2.631 40.347 1.00 91.94 470 ILE A O 1
ATOM 3749 N N . ARG A 1 471 ? -3.916 -4.185 41.805 1.00 93.50 471 ARG A N 1
ATOM 3750 C CA . ARG A 1 471 ? -4.624 -5.310 41.178 1.00 93.50 471 ARG A CA 1
ATOM 3751 C C . ARG A 1 471 ? -6.144 -5.135 41.265 1.00 93.50 471 ARG A C 1
ATOM 3753 O O . ARG A 1 471 ? -6.855 -5.539 40.344 1.00 93.50 471 ARG A O 1
ATOM 3760 N N . ILE A 1 472 ? -6.647 -4.477 42.318 1.00 94.50 472 ILE A N 1
ATOM 3761 C CA . ILE A 1 472 ? -8.070 -4.119 42.437 1.00 94.50 472 ILE A CA 1
ATOM 3762 C C . ILE A 1 472 ? -8.440 -3.134 41.328 1.00 94.50 472 ILE A C 1
ATOM 3764 O O . ILE A 1 472 ? -9.446 -3.334 40.652 1.00 94.50 472 ILE A O 1
ATOM 3768 N N . ASP A 1 473 ? -7.616 -2.105 41.100 1.00 93.38 473 ASP A N 1
ATOM 3769 C CA . ASP A 1 473 ? -7.847 -1.130 40.030 1.00 93.38 473 ASP A CA 1
ATOM 3770 C C . ASP A 1 473 ? -7.835 -1.801 38.648 1.00 93.38 473 ASP A C 1
ATOM 3772 O O . ASP A 1 473 ? -8.707 -1.530 37.825 1.00 93.38 473 ASP A O 1
ATOM 3776 N N . GLN A 1 474 ? -6.873 -2.697 38.399 1.00 94.12 474 GLN A N 1
ATOM 3777 C CA . GLN A 1 474 ? -6.739 -3.420 37.130 1.00 94.12 474 GLN A CA 1
ATOM 3778 C C . GLN A 1 474 ? -7.974 -4.283 36.831 1.00 94.12 474 GLN A C 1
ATOM 3780 O O . GLN A 1 474 ? -8.550 -4.162 35.749 1.00 94.12 474 GLN A O 1
ATOM 3785 N N . LEU A 1 475 ? -8.415 -5.109 37.789 1.00 95.12 475 LEU A N 1
ATOM 3786 C CA . LEU A 1 475 ? -9.613 -5.945 37.636 1.00 95.12 475 LEU A CA 1
ATOM 3787 C C . LEU A 1 475 ? -10.882 -5.105 37.501 1.00 95.12 475 LEU A C 1
ATOM 3789 O O . LEU A 1 475 ? -11.731 -5.402 36.661 1.00 95.12 475 LEU A O 1
ATOM 3793 N N . ALA A 1 476 ? -11.021 -4.061 38.317 1.00 94.56 476 ALA A N 1
ATOM 3794 C CA . ALA A 1 476 ? -12.230 -3.258 38.338 1.00 94.56 476 ALA A CA 1
ATOM 3795 C C . ALA A 1 476 ? -12.394 -2.431 37.061 1.00 94.56 476 ALA A C 1
ATOM 3797 O O . ALA A 1 476 ? -13.483 -2.376 36.488 1.00 94.56 476 ALA A O 1
ATOM 3798 N N . GLU A 1 477 ? -11.317 -1.795 36.594 1.00 94.62 477 GLU A N 1
ATOM 3799 C CA . GLU A 1 477 ? -11.361 -0.989 35.377 1.00 94.62 477 GLU A CA 1
ATOM 3800 C C . GLU A 1 477 ? -11.487 -1.851 34.123 1.00 94.62 477 GLU A C 1
ATOM 3802 O O . GLU A 1 477 ? -12.231 -1.470 33.220 1.00 94.62 477 GLU A O 1
ATOM 3807 N N . PHE A 1 478 ? -10.851 -3.027 34.081 1.00 95.75 478 PHE A N 1
ATOM 3808 C CA . PHE A 1 478 ? -11.056 -3.973 32.985 1.00 95.75 478 PHE A CA 1
ATOM 3809 C C . PHE A 1 478 ? -12.482 -4.541 32.979 1.00 95.75 478 PHE A C 1
ATOM 3811 O O . PHE A 1 478 ? -13.134 -4.554 31.934 1.00 95.75 478 PHE A O 1
ATOM 3818 N N . GLY A 1 479 ? -12.999 -4.953 34.141 1.00 94.94 479 GLY A N 1
ATOM 3819 C CA . GLY A 1 479 ? -14.363 -5.461 34.282 1.00 94.94 479 GLY A CA 1
ATOM 3820 C C . GLY A 1 479 ? -15.414 -4.440 33.843 1.00 94.94 479 GLY A C 1
ATOM 3821 O O . GLY A 1 479 ? -16.343 -4.778 33.108 1.00 94.94 479 GLY A O 1
ATOM 3822 N N . ASP A 1 480 ? -15.228 -3.168 34.205 1.00 94.38 480 ASP A N 1
ATOM 3823 C CA . ASP A 1 480 ? -16.083 -2.072 33.746 1.00 94.38 480 ASP A CA 1
ATOM 3824 C C . ASP A 1 480 ? -16.025 -1.862 32.226 1.00 94.38 480 ASP A C 1
ATOM 3826 O O . ASP A 1 480 ? -17.056 -1.717 31.561 1.00 94.38 480 ASP A O 1
ATOM 3830 N N . LEU A 1 481 ? -14.809 -1.854 31.680 1.00 93.75 481 LEU A N 1
ATOM 3831 C CA . LEU A 1 481 ? -14.544 -1.650 30.261 1.00 93.75 481 LEU A CA 1
ATOM 3832 C C . LEU A 1 481 ? -15.188 -2.751 29.411 1.00 93.75 481 LEU A C 1
ATOM 3834 O O . LEU A 1 481 ? -15.900 -2.456 28.455 1.00 93.75 481 LEU A O 1
ATOM 3838 N N . MET A 1 482 ? -15.019 -4.010 29.806 1.00 94.88 482 MET A N 1
ATOM 3839 C CA . MET A 1 482 ? -15.660 -5.162 29.174 1.00 94.88 482 MET A CA 1
ATOM 3840 C C . MET A 1 482 ? -17.191 -5.088 29.272 1.00 94.88 482 MET A C 1
ATOM 3842 O O . MET A 1 482 ? -17.890 -5.284 28.279 1.00 94.88 482 MET A O 1
ATOM 3846 N N . ASN A 1 483 ? -17.718 -4.795 30.463 1.00 93.44 483 ASN A N 1
ATOM 3847 C CA . ASN A 1 483 ? -19.146 -4.903 30.738 1.00 93.44 483 ASN A CA 1
ATOM 3848 C C . ASN A 1 483 ? -19.954 -3.681 30.272 1.00 93.44 483 ASN A C 1
ATOM 3850 O O . ASN A 1 483 ? -20.814 -3.783 29.400 1.00 93.44 483 ASN A O 1
ATOM 3854 N N . ARG A 1 484 ? -19.711 -2.497 30.846 1.00 90.75 484 ARG A N 1
ATOM 3855 C CA . ARG A 1 484 ? -20.550 -1.321 30.560 1.00 90.75 484 ARG A CA 1
ATOM 3856 C C . ARG A 1 484 ? -20.143 -0.603 29.280 1.00 90.75 484 ARG A C 1
ATOM 3858 O O . ARG A 1 484 ? -20.999 0.040 28.681 1.00 90.75 484 ARG A O 1
ATOM 3865 N N . LYS A 1 485 ? -18.863 -0.648 28.888 1.00 91.31 485 LYS A N 1
ATOM 3866 C CA . LYS A 1 485 ? -18.387 0.062 27.689 1.00 91.31 485 LYS A CA 1
ATOM 3867 C C . LYS A 1 485 ? -18.565 -0.797 26.443 1.00 91.31 485 LYS A C 1
ATOM 3869 O O . LYS A 1 485 ? -19.442 -0.482 25.654 1.00 91.31 485 LYS A O 1
ATOM 3874 N N . ILE A 1 486 ? -17.825 -1.900 26.326 1.00 93.25 486 ILE A N 1
ATOM 3875 C CA . ILE A 1 486 ? -17.844 -2.759 25.133 1.00 93.25 486 ILE A CA 1
ATOM 3876 C C . ILE A 1 486 ? -19.216 -3.426 24.977 1.00 93.25 486 ILE A C 1
ATOM 3878 O O . ILE A 1 486 ? -19.939 -3.169 24.015 1.00 93.25 486 ILE A O 1
ATOM 3882 N N . TRP A 1 487 ? -19.626 -4.237 25.957 1.00 94.00 487 TRP A N 1
ATOM 3883 C CA . TRP A 1 487 ? -20.896 -4.955 25.855 1.00 94.00 487 TRP A CA 1
ATOM 3884 C C . TRP A 1 487 ? -22.117 -4.029 25.953 1.00 94.00 487 TRP A C 1
ATOM 3886 O O . TRP A 1 487 ? -23.075 -4.183 25.198 1.00 94.00 487 TRP A O 1
ATOM 3896 N N . GLY A 1 488 ? -22.079 -3.013 26.819 1.00 92.19 488 GLY A N 1
ATOM 3897 C CA . GLY A 1 488 ? -23.147 -2.013 26.902 1.00 92.19 488 GLY A CA 1
ATOM 3898 C C . GLY A 1 488 ? -23.371 -1.245 25.594 1.00 92.19 488 GLY A C 1
ATOM 3899 O O . GLY A 1 488 ? -24.517 -1.016 25.206 1.00 92.19 488 GLY A O 1
ATOM 3900 N N . GLU A 1 489 ? -22.306 -0.889 24.871 1.00 90.81 489 GLU A N 1
ATOM 3901 C CA . GLU A 1 489 ? -22.422 -0.279 23.544 1.00 90.81 489 GLU A CA 1
ATOM 3902 C C . GLU A 1 489 ? -23.027 -1.253 22.525 1.00 90.81 489 GLU A C 1
ATOM 3904 O O . GLU A 1 489 ? -23.957 -0.879 21.803 1.00 90.81 489 GLU A O 1
ATOM 3909 N N . ARG A 1 490 ? -22.588 -2.518 22.524 1.00 91.00 490 ARG A N 1
ATOM 3910 C CA . ARG A 1 490 ? -23.174 -3.566 21.678 1.00 91.00 490 ARG A CA 1
ATOM 3911 C C . ARG A 1 490 ? -24.671 -3.733 21.940 1.00 91.00 490 ARG A C 1
ATOM 3913 O O . ARG A 1 490 ? -25.451 -3.767 20.992 1.00 91.00 490 ARG A O 1
ATOM 3920 N N . VAL A 1 491 ? -25.100 -3.775 23.200 1.00 91.69 491 VAL A N 1
ATOM 3921 C CA . VAL A 1 491 ? -26.524 -3.863 23.568 1.00 91.69 491 VAL A CA 1
ATOM 3922 C C . VAL A 1 491 ? -27.315 -2.676 23.009 1.00 91.69 491 VAL A C 1
ATOM 3924 O O . VAL A 1 491 ? -28.372 -2.883 22.415 1.00 91.69 491 VAL A O 1
ATOM 3927 N N . ASN A 1 492 ? -26.785 -1.451 23.088 1.00 90.88 492 ASN A N 1
ATOM 3928 C CA . ASN A 1 492 ? -27.436 -0.271 22.501 1.00 90.88 492 ASN A CA 1
ATOM 3929 C C . ASN A 1 492 ? -27.593 -0.378 20.971 1.00 90.88 492 ASN A C 1
ATOM 3931 O O . ASN A 1 492 ? -28.618 0.039 20.415 1.00 90.88 492 ASN A O 1
ATOM 3935 N N . GLN A 1 493 ? -26.600 -0.946 20.279 1.00 88.38 493 GLN A N 1
ATOM 3936 C CA . GLN A 1 493 ? -26.681 -1.212 18.839 1.00 88.38 493 GLN A CA 1
ATOM 3937 C C . GLN A 1 493 ? -27.770 -2.249 18.536 1.00 88.38 493 GLN A C 1
ATOM 3939 O O . GLN A 1 493 ? -28.628 -2.009 17.686 1.00 88.38 493 GLN A O 1
ATOM 3944 N N . LEU A 1 494 ? -27.796 -3.361 19.276 1.00 90.06 494 LEU A N 1
ATOM 3945 C CA . LEU A 1 494 ? -28.808 -4.409 19.126 1.00 90.06 494 LEU A CA 1
ATOM 3946 C C . LEU A 1 494 ? -30.226 -3.875 19.374 1.00 90.06 494 LEU A C 1
ATOM 3948 O O . LEU A 1 494 ? -31.133 -4.129 18.582 1.00 90.06 494 LEU A O 1
ATOM 3952 N N . GLU A 1 495 ? -30.424 -3.064 20.413 1.00 90.50 495 GLU A N 1
ATOM 3953 C CA . GLU A 1 495 ? -31.708 -2.406 20.663 1.00 90.50 495 GLU A CA 1
ATOM 3954 C C . GLU A 1 495 ? -32.141 -1.491 19.514 1.00 90.50 495 GLU A C 1
ATOM 3956 O O . GLU A 1 495 ? -33.334 -1.375 19.220 1.00 90.50 495 GLU A O 1
ATOM 3961 N N . THR A 1 496 ? -31.188 -0.810 18.876 1.00 88.62 496 THR A N 1
ATOM 3962 C CA . THR A 1 496 ? -31.465 0.049 17.722 1.00 88.62 496 THR A CA 1
ATOM 3963 C C . THR A 1 496 ? -31.938 -0.791 16.539 1.00 88.62 496 THR A C 1
ATOM 3965 O O . THR A 1 496 ? -32.989 -0.483 15.975 1.00 88.62 496 THR A O 1
ATOM 3968 N N . VAL A 1 497 ? -31.268 -1.913 16.256 1.00 86.81 497 VAL A N 1
ATOM 3969 C CA . VAL A 1 497 ? -31.673 -2.878 15.218 1.00 86.81 497 VAL A CA 1
ATOM 3970 C C . VAL A 1 497 ? -33.075 -3.436 15.491 1.00 86.81 497 VAL A C 1
ATOM 3972 O O . VAL A 1 497 ? -33.911 -3.482 14.587 1.00 86.81 497 VAL A O 1
ATOM 3975 N N . ILE A 1 498 ? -33.384 -3.799 16.741 1.00 86.56 498 ILE A N 1
ATOM 3976 C CA . ILE A 1 498 ? -34.724 -4.265 17.138 1.00 86.56 498 ILE A CA 1
ATOM 3977 C C . ILE A 1 498 ? -35.772 -3.172 16.869 1.00 86.56 498 ILE A C 1
ATOM 3979 O O . ILE A 1 498 ? -36.813 -3.431 16.256 1.00 86.56 498 ILE A O 1
ATOM 3983 N N . LYS A 1 499 ? -35.494 -1.925 17.275 1.00 87.25 499 LYS A N 1
ATOM 3984 C CA . LYS A 1 499 ? -36.392 -0.774 17.068 1.00 87.25 499 LYS A CA 1
ATOM 3985 C C . LYS A 1 499 ? -36.596 -0.463 15.582 1.00 87.25 499 LYS A C 1
ATOM 3987 O O . LYS A 1 499 ? -37.705 -0.092 15.189 1.00 87.25 499 LYS A O 1
ATOM 3992 N N . GLU A 1 500 ? -35.563 -0.582 14.757 1.00 86.12 500 GLU A N 1
ATOM 3993 C CA . GLU A 1 500 ? -35.633 -0.364 13.309 1.00 86.12 500 GLU A CA 1
ATOM 3994 C C . GLU A 1 500 ? -36.420 -1.466 12.609 1.00 86.12 500 GLU A C 1
ATOM 3996 O O . GLU A 1 500 ? -37.383 -1.160 11.902 1.00 86.12 500 GLU A O 1
ATOM 4001 N N . ARG A 1 501 ? -36.138 -2.734 12.920 1.00 84.38 501 ARG A N 1
ATOM 4002 C CA . ARG A 1 501 ? -36.912 -3.870 12.410 1.00 84.38 501 ARG A CA 1
ATOM 4003 C C . ARG A 1 501 ? -38.392 -3.754 12.776 1.00 84.38 501 ARG A C 1
ATOM 4005 O O . ARG A 1 501 ? -39.263 -3.988 11.938 1.00 84.38 501 ARG A O 1
ATOM 4012 N N . ALA A 1 502 ? -38.703 -3.329 14.000 1.00 85.31 502 ALA A N 1
ATOM 4013 C CA . ALA A 1 502 ? -40.079 -3.087 14.426 1.00 85.31 502 ALA A CA 1
ATOM 4014 C C . ALA A 1 502 ? -40.765 -1.970 13.612 1.00 85.31 502 ALA A C 1
ATOM 4016 O O . ALA A 1 502 ? -41.974 -2.027 13.377 1.00 85.31 502 ALA A O 1
ATOM 4017 N N . LYS A 1 503 ? -40.022 -0.954 13.151 1.00 85.88 503 LYS A N 1
ATOM 4018 C CA . LYS A 1 503 ? -40.543 0.088 12.246 1.00 85.88 503 LYS A CA 1
ATOM 4019 C C . LYS A 1 503 ? -40.721 -0.431 10.820 1.00 85.88 503 LYS A C 1
ATOM 4021 O O . LYS A 1 503 ? -41.724 -0.097 10.194 1.00 85.88 503 LYS A O 1
ATOM 4026 N N . GLU A 1 504 ? -39.795 -1.237 10.311 1.00 84.25 504 GLU A N 1
ATOM 4027 C CA . GLU A 1 504 ? -39.886 -1.843 8.976 1.00 84.25 504 GLU A CA 1
ATOM 4028 C C . GLU A 1 504 ? -41.071 -2.795 8.866 1.00 84.25 504 GLU A C 1
ATOM 4030 O O . GLU A 1 504 ? -41.835 -2.704 7.907 1.00 84.25 504 GLU A O 1
ATOM 4035 N N . ARG A 1 505 ? -41.328 -3.604 9.902 1.00 83.00 505 ARG A N 1
ATOM 4036 C CA . ARG A 1 505 ? -42.515 -4.473 9.978 1.00 83.00 505 ARG A CA 1
ATOM 4037 C C . ARG A 1 505 ? -43.837 -3.713 9.866 1.00 83.00 505 ARG A C 1
ATOM 4039 O O . ARG A 1 505 ? -44.811 -4.248 9.340 1.00 83.00 505 ARG A O 1
ATOM 4046 N N . LYS A 1 506 ? -43.890 -2.444 10.298 1.00 84.94 506 LYS A N 1
ATOM 4047 C CA . LYS A 1 506 ? -45.084 -1.595 10.099 1.00 84.94 506 LYS A CA 1
ATOM 4048 C C . LYS A 1 506 ? -45.340 -1.287 8.622 1.00 84.94 506 LYS A C 1
ATOM 4050 O O . LYS A 1 506 ? -46.485 -1.032 8.261 1.00 84.94 506 LYS A O 1
ATOM 4055 N N . LYS A 1 507 ? -44.297 -1.295 7.788 1.00 83.50 507 LYS A N 1
ATOM 4056 C CA . LYS A 1 507 ? -44.377 -1.091 6.334 1.00 83.50 507 LYS A CA 1
ATOM 4057 C C . LYS A 1 507 ? -44.495 -2.417 5.574 1.00 83.50 507 LYS A C 1
ATOM 4059 O O . LYS A 1 507 ? -45.192 -2.463 4.568 1.00 83.50 507 LYS A O 1
ATOM 4064 N N . GLN A 1 508 ? -43.856 -3.479 6.064 1.00 82.12 508 GLN A N 1
ATOM 4065 C CA . GLN A 1 508 ? -43.762 -4.781 5.405 1.00 82.12 508 GLN A CA 1
ATOM 4066 C C . GLN A 1 508 ? -44.034 -5.903 6.422 1.00 82.12 508 GLN A C 1
ATOM 4068 O O . GLN A 1 508 ? -43.157 -6.305 7.185 1.00 82.12 508 GLN A O 1
ATOM 4073 N N . LYS A 1 509 ? -45.286 -6.377 6.472 1.00 77.56 509 LYS A N 1
ATOM 4074 C CA . LYS A 1 509 ? -45.792 -7.245 7.556 1.00 77.56 509 LYS A CA 1
ATOM 4075 C C . LYS A 1 509 ? -45.174 -8.649 7.600 1.00 77.56 509 LYS A C 1
ATOM 4077 O O . LYS A 1 509 ? -45.234 -9.281 8.651 1.00 77.56 509 LYS A O 1
ATOM 4082 N N . ASP A 1 510 ? -44.561 -9.097 6.507 1.00 78.88 510 ASP A N 1
ATOM 4083 C CA . ASP A 1 510 ? -44.026 -10.458 6.356 1.00 78.88 510 ASP A CA 1
ATOM 4084 C C . ASP A 1 510 ? -42.597 -10.625 6.908 1.00 78.88 510 ASP A C 1
ATOM 4086 O O . ASP A 1 510 ? -42.057 -11.729 6.919 1.00 78.88 510 ASP A O 1
ATOM 4090 N N . LEU A 1 511 ? -41.964 -9.545 7.384 1.00 76.69 511 LEU A N 1
ATOM 4091 C CA . LEU A 1 511 ? -40.629 -9.615 7.980 1.00 76.69 511 LEU A CA 1
ATOM 4092 C C . LEU A 1 511 ? -40.670 -10.309 9.362 1.00 76.69 511 LEU A C 1
ATOM 4094 O O . LEU A 1 511 ? -41.549 -9.992 10.178 1.00 76.69 511 LEU A O 1
ATOM 4098 N N . PRO A 1 512 ? -39.705 -11.202 9.665 1.00 78.00 512 PRO A N 1
ATOM 4099 C CA . PRO A 1 512 ? -39.638 -11.909 10.942 1.00 78.00 512 PRO A CA 1
ATOM 4100 C C . PRO A 1 512 ? -39.391 -10.952 12.118 1.00 78.00 512 PRO A C 1
ATOM 4102 O O . PRO A 1 512 ? -38.732 -9.917 11.980 1.00 78.00 512 PRO A O 1
ATOM 4105 N N . GLU A 1 513 ? -39.944 -11.301 13.281 1.00 78.62 513 GLU A N 1
ATOM 4106 C CA . GLU A 1 513 ? -39.751 -10.570 14.536 1.00 78.62 513 GLU A CA 1
ATOM 4107 C C . GLU A 1 513 ? -38.404 -10.922 15.168 1.00 78.62 513 GLU A C 1
ATOM 4109 O O . GLU A 1 513 ? -38.047 -12.096 15.256 1.00 78.62 513 GLU A O 1
ATOM 4114 N N . LEU A 1 514 ? -37.664 -9.906 15.610 1.00 81.19 514 LEU A N 1
ATOM 4115 C CA . LEU A 1 514 ? -36.451 -10.104 16.398 1.00 81.19 514 LEU A CA 1
ATOM 4116 C C . LEU A 1 514 ? -36.843 -10.199 17.873 1.00 81.19 514 LEU A C 1
ATOM 4118 O O . LEU A 1 514 ? -37.667 -9.415 18.340 1.00 81.19 514 LEU A O 1
ATOM 4122 N N . SER A 1 515 ? -36.270 -11.170 18.584 1.00 80.44 515 SER A N 1
ATOM 4123 C CA . SER A 1 515 ? -36.527 -11.354 20.016 1.00 80.44 515 SER A CA 1
ATOM 4124 C C . SER A 1 515 ? -35.945 -10.198 20.832 1.00 80.44 515 SER A C 1
ATOM 4126 O O . SER A 1 515 ? -35.009 -9.534 20.397 1.00 80.44 515 SER A O 1
ATOM 4128 N N . GLU A 1 516 ? -36.493 -9.954 22.022 1.00 83.75 516 GLU A N 1
ATOM 4129 C CA . GLU A 1 516 ? -35.879 -9.032 22.979 1.00 83.75 516 GLU A CA 1
ATOM 4130 C C . GLU A 1 516 ? -34.619 -9.650 23.601 1.00 83.75 516 GLU A C 1
ATOM 4132 O O . GLU A 1 516 ? -34.499 -10.871 23.756 1.00 83.75 516 GLU A O 1
ATOM 4137 N N . ILE A 1 517 ? -33.671 -8.793 23.985 1.00 86.38 517 ILE A N 1
ATOM 4138 C CA . ILE A 1 517 ? -32.452 -9.213 24.677 1.00 86.38 517 ILE A CA 1
ATOM 4139 C C . ILE A 1 517 ? -32.838 -9.699 26.075 1.00 86.38 517 ILE A C 1
ATOM 4141 O O . ILE A 1 517 ? -33.496 -8.991 26.838 1.00 86.38 517 ILE A O 1
ATOM 4145 N N . LYS A 1 518 ? -32.429 -10.923 26.425 1.00 87.12 518 LYS A N 1
ATOM 4146 C CA . LYS A 1 518 ? -32.752 -11.514 27.729 1.00 87.12 518 LYS A CA 1
ATOM 4147 C C . LYS A 1 518 ? -32.164 -10.659 28.865 1.00 87.12 518 LYS A C 1
ATOM 4149 O O . LYS A 1 518 ? -30.989 -10.303 28.788 1.00 87.12 518 LYS A O 1
ATOM 4154 N N . PRO A 1 519 ? -32.899 -10.412 29.966 1.00 87.00 519 PRO A N 1
ATOM 4155 C CA . PRO A 1 519 ? -32.393 -9.610 31.081 1.00 87.00 519 PRO A CA 1
ATOM 4156 C C . PRO A 1 519 ? -31.076 -10.130 31.671 1.00 87.00 519 PRO A C 1
ATOM 4158 O O . PRO A 1 519 ? -30.224 -9.347 32.072 1.00 87.00 519 PRO A O 1
ATOM 4161 N N . GLU A 1 520 ? -30.878 -11.449 31.689 1.00 86.25 520 GLU A N 1
ATOM 4162 C CA . GLU A 1 520 ? -29.704 -12.108 32.280 1.00 86.25 520 GLU A CA 1
ATOM 4163 C C . GLU A 1 520 ? -28.367 -11.707 31.645 1.00 86.25 520 GLU A C 1
ATOM 4165 O O . GLU A 1 520 ? -27.335 -11.788 32.307 1.00 86.25 520 GLU A O 1
ATOM 4170 N N . VAL A 1 521 ? -28.391 -11.275 30.383 1.00 87.44 521 VAL A N 1
ATOM 4171 C CA . VAL A 1 521 ? -27.202 -10.855 29.629 1.00 87.44 521 VAL A CA 1
ATOM 4172 C C . VAL A 1 521 ? -27.085 -9.335 29.539 1.00 87.44 521 VAL A C 1
ATOM 4174 O O . VAL A 1 521 ? -26.206 -8.846 28.843 1.00 87.44 521 VAL A O 1
ATOM 4177 N N . LEU A 1 522 ? -27.942 -8.560 30.211 1.00 91.44 522 LEU A N 1
ATOM 4178 C CA . LEU A 1 522 ? -27.797 -7.101 30.256 1.00 91.44 522 LEU A CA 1
ATOM 4179 C C . LEU A 1 522 ? -26.578 -6.692 31.100 1.00 91.44 522 LEU A C 1
ATOM 4181 O O . LEU A 1 522 ? -26.234 -7.408 32.047 1.00 91.44 522 LEU A O 1
ATOM 4185 N N . PRO A 1 523 ? -25.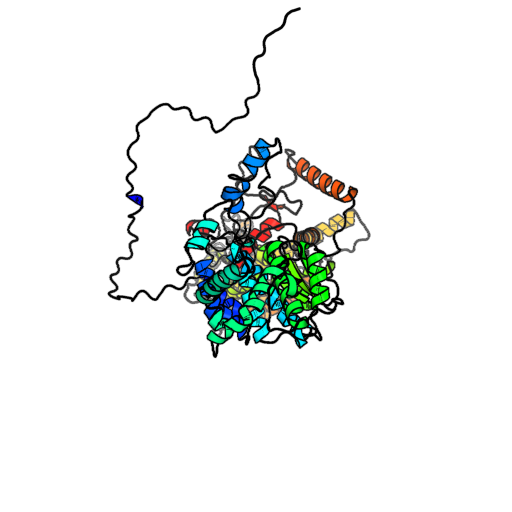942 -5.536 30.821 1.00 89.31 523 PRO A N 1
ATOM 4186 C CA . PRO A 1 523 ? -24.735 -5.112 31.529 1.00 89.31 523 PRO A CA 1
ATOM 4187 C C . PRO A 1 523 ? -24.886 -5.057 33.058 1.00 89.31 523 PRO A C 1
ATOM 4189 O O . PRO A 1 523 ? -23.964 -5.430 33.788 1.00 89.31 523 PRO A O 1
ATOM 4192 N N . GLU A 1 524 ? -26.057 -4.667 33.579 1.00 87.62 524 GLU A N 1
ATOM 4193 C CA . GLU A 1 524 ? -26.317 -4.703 35.026 1.00 87.62 524 GLU A CA 1
ATOM 4194 C C . GLU A 1 524 ? -26.251 -6.112 35.642 1.00 87.62 524 GLU A C 1
ATOM 4196 O O . GLU A 1 524 ? -25.964 -6.241 36.833 1.00 87.62 524 GLU A O 1
ATOM 4201 N N . ASN A 1 525 ? -26.477 -7.163 34.848 1.00 91.88 525 ASN A N 1
ATOM 4202 C CA . ASN A 1 525 ? -26.549 -8.554 35.293 1.00 91.88 525 ASN A CA 1
ATOM 4203 C C . ASN A 1 525 ? -25.271 -9.357 35.007 1.00 91.88 525 ASN A C 1
ATOM 4205 O O . ASN A 1 525 ? -24.988 -10.310 35.735 1.00 91.88 525 ASN A O 1
ATOM 4209 N N . ILE A 1 526 ? -24.447 -8.938 34.040 1.00 93.12 526 ILE A N 1
ATOM 4210 C CA . ILE A 1 526 ? -23.162 -9.590 33.729 1.00 93.12 526 ILE A CA 1
ATOM 4211 C C . ILE A 1 526 ? -22.230 -9.628 34.946 1.00 93.12 526 ILE A C 1
ATOM 4213 O O . ILE A 1 526 ? -21.613 -10.657 35.206 1.00 93.12 526 ILE A O 1
ATOM 4217 N N . ILE A 1 527 ? -22.164 -8.558 35.747 1.00 94.44 527 ILE A N 1
ATOM 4218 C CA . ILE A 1 527 ? -21.324 -8.549 36.958 1.00 94.44 527 ILE A CA 1
ATOM 4219 C C . ILE A 1 527 ? -21.737 -9.636 37.965 1.00 94.44 527 ILE A C 1
ATOM 4221 O O . ILE A 1 527 ? -20.878 -10.251 38.589 1.00 94.44 527 ILE A O 1
ATOM 4225 N N . HIS A 1 528 ? -23.036 -9.934 38.080 1.00 94.69 528 HIS A N 1
ATOM 4226 C CA . HIS A 1 528 ? -23.534 -11.004 38.952 1.00 94.69 528 HIS A CA 1
ATOM 4227 C C . HIS A 1 528 ? -23.155 -12.386 38.412 1.00 94.69 528 HIS A C 1
ATOM 4229 O O . HIS A 1 528 ? -22.824 -13.275 39.190 1.00 94.69 528 HIS A O 1
ATOM 4235 N N . LYS A 1 529 ? -23.128 -12.557 37.084 1.00 94.94 529 LYS A N 1
ATOM 4236 C CA . LYS A 1 529 ? -22.626 -13.780 36.439 1.00 94.94 529 LYS A CA 1
ATOM 4237 C C . LYS A 1 529 ? -21.126 -13.964 36.640 1.00 94.94 529 LYS A C 1
ATOM 4239 O O . LYS A 1 529 ? -20.680 -15.071 36.917 1.00 94.94 529 LYS A O 1
ATOM 4244 N N . VAL A 1 530 ? -20.349 -12.884 36.577 1.00 94.81 530 VAL A N 1
ATOM 4245 C CA . VAL A 1 530 ? -18.914 -12.929 36.897 1.00 94.81 530 VAL A CA 1
ATOM 4246 C C . VAL A 1 530 ? -18.692 -13.244 38.379 1.00 94.81 530 VAL A C 1
ATOM 4248 O O . VAL A 1 530 ? -17.840 -14.067 38.700 1.00 94.81 530 VAL A O 1
ATOM 4251 N N . ALA A 1 531 ? -19.494 -12.677 39.285 1.00 95.06 531 ALA A N 1
ATOM 4252 C CA . ALA A 1 531 ? -19.445 -13.031 40.703 1.00 95.06 531 ALA A CA 1
ATOM 4253 C C . ALA A 1 531 ? -19.775 -14.517 40.938 1.00 95.06 531 ALA A C 1
ATOM 4255 O O . ALA A 1 531 ? -19.095 -15.172 41.722 1.00 95.06 531 ALA A O 1
ATOM 4256 N N . GLU A 1 532 ? -20.768 -15.078 40.242 1.00 95.00 532 GLU A N 1
ATOM 4257 C CA . GLU A 1 532 ? -21.081 -16.515 40.272 1.00 95.00 532 GLU A CA 1
ATOM 4258 C C . GLU A 1 532 ? -19.900 -17.364 39.770 1.00 95.00 532 GLU A C 1
ATOM 4260 O O . GLU A 1 532 ? -19.477 -18.294 40.458 1.00 95.00 532 GLU A O 1
ATOM 4265 N N . PHE A 1 533 ? -19.309 -16.994 38.630 1.00 95.50 533 PHE A N 1
ATOM 4266 C CA . PHE A 1 533 ? -18.134 -17.658 38.055 1.00 95.50 533 PHE A CA 1
ATOM 4267 C C . PHE A 1 533 ? -16.922 -17.644 39.000 1.00 95.50 533 PHE A C 1
ATOM 4269 O O . PHE A 1 533 ? -16.233 -18.651 39.153 1.00 95.50 533 PHE A O 1
ATOM 4276 N N . TRP A 1 534 ? -16.700 -16.533 39.703 1.00 95.69 534 TRP A N 1
ATOM 4277 C CA . TRP A 1 534 ? -15.665 -16.398 40.731 1.00 95.69 534 TRP A CA 1
ATOM 4278 C C . TRP A 1 534 ? -16.029 -17.019 42.089 1.00 95.69 534 TRP A C 1
ATOM 4280 O O . TRP A 1 534 ? -15.246 -16.924 43.036 1.00 95.69 534 TRP A O 1
ATOM 4290 N N . GLN A 1 535 ? -17.183 -17.685 42.207 1.00 95.25 535 GLN A N 1
ATOM 4291 C CA . GLN A 1 535 ? -17.683 -18.271 43.457 1.00 95.25 535 GLN A CA 1
ATOM 4292 C C . GLN A 1 535 ? -17.839 -17.230 44.582 1.00 95.25 535 GLN A C 1
ATOM 4294 O O . GLN A 1 535 ? -17.503 -17.486 45.740 1.00 95.25 535 GLN A O 1
ATOM 4299 N N . LEU A 1 536 ? -18.320 -16.042 44.221 1.00 94.56 536 LEU A N 1
ATOM 4300 C CA . LEU A 1 536 ? -18.580 -14.874 45.070 1.00 94.56 536 LEU A CA 1
ATOM 4301 C C . LEU A 1 536 ? -20.062 -14.463 45.010 1.00 94.56 536 LEU A C 1
ATOM 4303 O O . LEU A 1 536 ? -20.415 -13.318 45.288 1.00 94.56 536 LEU A O 1
ATOM 4307 N N . SER A 1 537 ? -20.955 -15.390 44.651 1.00 92.69 537 SER A N 1
ATOM 4308 C CA . SER A 1 537 ? -22.398 -15.137 44.526 1.00 92.69 537 SER A CA 1
ATOM 4309 C C . SER A 1 537 ? -23.039 -14.635 45.825 1.00 92.69 537 SER A C 1
ATOM 4311 O O . SER A 1 537 ? -24.050 -13.934 45.776 1.00 92.69 537 SER A O 1
ATOM 4313 N N . GLU A 1 538 ? -22.440 -14.942 46.977 1.00 92.44 538 GLU A N 1
ATOM 4314 C CA . GLU A 1 538 ? -22.842 -14.437 48.297 1.00 92.44 538 GLU A CA 1
ATOM 4315 C C . GLU A 1 538 ? -22.782 -12.906 48.415 1.00 92.44 538 GLU A C 1
ATOM 4317 O O . GLU A 1 538 ? -23.538 -12.329 49.192 1.00 92.44 538 GLU A O 1
ATOM 4322 N N . TYR A 1 539 ? -21.962 -12.244 47.590 1.00 93.38 539 TYR A N 1
ATOM 4323 C CA . TYR A 1 539 ? -21.817 -10.788 47.551 1.00 93.38 539 TYR A CA 1
ATOM 4324 C C . TYR A 1 539 ? -22.795 -10.085 46.588 1.00 93.38 539 TYR A C 1
ATOM 4326 O O . TYR A 1 539 ? -22.784 -8.857 46.459 1.00 93.38 539 TYR A O 1
ATOM 4334 N N . SER A 1 540 ? -23.673 -10.837 45.911 1.00 91.44 540 SER A N 1
ATOM 4335 C CA . SER A 1 540 ? -24.677 -10.276 44.990 1.00 91.44 540 SER A CA 1
ATOM 4336 C C . SER A 1 540 ? -25.602 -9.226 45.637 1.00 91.44 540 SER A C 1
ATOM 4338 O O . SER A 1 540 ? -25.901 -8.228 44.972 1.00 91.44 540 SER A O 1
ATOM 4340 N N . PRO A 1 541 ? -26.068 -9.375 46.901 1.00 92.81 541 PRO A N 1
ATOM 4341 C CA . PRO A 1 541 ? -26.869 -8.345 47.572 1.00 92.81 541 PRO A CA 1
ATOM 4342 C C . PRO A 1 541 ? -26.143 -6.997 47.685 1.00 92.81 541 PRO A C 1
ATOM 4344 O O . PRO A 1 541 ? -26.720 -5.961 47.353 1.00 92.81 541 PRO A O 1
ATOM 4347 N N . GLN A 1 542 ? -24.865 -7.015 48.068 1.00 93.44 542 GLN A N 1
ATOM 4348 C CA . GLN A 1 542 ? -24.012 -5.834 48.205 1.00 93.44 542 GLN A CA 1
ATOM 4349 C C . GLN A 1 542 ? -23.801 -5.159 46.847 1.00 93.44 542 GLN A C 1
ATOM 4351 O O . GLN A 1 542 ? -23.954 -3.945 46.727 1.00 93.44 542 GLN A O 1
ATOM 4356 N N . ILE A 1 543 ? -23.538 -5.944 45.796 1.00 92.81 543 ILE A N 1
ATOM 4357 C CA . ILE A 1 543 ? -23.400 -5.432 44.424 1.00 92.81 543 ILE A CA 1
ATOM 4358 C C . ILE A 1 543 ? -24.688 -4.719 43.978 1.00 92.81 543 ILE A C 1
ATOM 4360 O O . ILE A 1 543 ? -24.621 -3.617 43.432 1.00 92.81 543 ILE A O 1
ATOM 4364 N N . ARG A 1 544 ? -25.871 -5.291 44.258 1.00 92.69 544 ARG A N 1
ATOM 4365 C CA . ARG A 1 544 ? -27.162 -4.651 43.934 1.00 92.69 544 ARG A CA 1
ATOM 4366 C C . ARG A 1 544 ? -27.375 -3.346 44.697 1.00 92.69 544 ARG A C 1
ATOM 4368 O O . ARG A 1 544 ? -27.919 -2.401 44.128 1.00 92.69 544 ARG A O 1
ATOM 4375 N N . GLU A 1 545 ? -26.962 -3.273 45.962 1.00 92.44 545 GLU A N 1
ATOM 4376 C CA . GLU A 1 545 ? -27.026 -2.021 46.724 1.00 92.44 545 GLU A CA 1
ATOM 4377 C C . GLU A 1 545 ? -26.150 -0.933 46.099 1.00 92.44 545 GLU A C 1
ATOM 4379 O O . GLU A 1 545 ? -26.604 0.204 45.950 1.00 92.44 545 GLU A O 1
ATOM 4384 N N . ILE A 1 546 ? -24.930 -1.292 45.683 1.00 92.31 546 ILE A N 1
ATOM 4385 C CA . ILE A 1 546 ? -23.991 -0.366 45.042 1.00 92.31 546 ILE A CA 1
ATOM 4386 C C . ILE A 1 546 ? -24.554 0.147 43.708 1.00 92.31 546 ILE A C 1
ATOM 4388 O O . ILE A 1 546 ? -24.554 1.356 43.463 1.00 92.31 546 ILE A O 1
ATOM 4392 N N . GLN A 1 547 ? -25.114 -0.736 42.874 1.00 91.44 547 GLN A N 1
ATOM 4393 C CA . GLN A 1 547 ? -25.738 -0.358 41.597 1.00 91.44 547 GLN A CA 1
ATOM 4394 C C . GLN A 1 547 ? -26.883 0.662 41.778 1.00 91.44 547 GLN A C 1
ATOM 4396 O O . GLN A 1 547 ? -27.080 1.534 40.931 1.00 91.44 547 GLN A O 1
ATOM 4401 N N . ARG A 1 548 ? -27.600 0.612 42.911 1.00 92.00 548 ARG A N 1
ATOM 4402 C CA . ARG A 1 548 ? -28.740 1.492 43.229 1.00 92.00 548 ARG A CA 1
ATOM 4403 C C . ARG A 1 548 ? -28.378 2.765 43.997 1.00 92.00 548 ARG A C 1
ATOM 4405 O O . ARG A 1 548 ? -29.279 3.513 44.374 1.00 92.00 548 ARG A O 1
ATOM 4412 N N . ILE A 1 549 ? -27.092 3.074 44.207 1.00 90.62 549 ILE A N 1
ATOM 4413 C CA . ILE A 1 549 ? -26.667 4.285 44.940 1.00 90.62 549 ILE A CA 1
ATOM 4414 C C . ILE A 1 549 ? -27.313 5.553 44.363 1.00 90.62 549 ILE A C 1
ATOM 4416 O O . ILE A 1 549 ? -27.840 6.371 45.113 1.00 90.62 549 ILE A O 1
ATOM 4420 N N . ASN A 1 550 ? -27.308 5.725 43.037 1.00 88.50 550 ASN A N 1
ATOM 4421 C CA . ASN A 1 550 ? -27.867 6.927 42.406 1.00 88.50 550 ASN A CA 1
ATOM 4422 C C . ASN A 1 550 ? -29.394 7.031 42.572 1.00 88.50 550 ASN A C 1
ATOM 4424 O O . ASN A 1 550 ? -29.917 8.135 42.726 1.00 88.50 550 ASN A O 1
ATOM 4428 N N . GLU A 1 551 ? -30.100 5.899 42.566 1.00 90.00 551 GLU A N 1
ATOM 4429 C CA . GLU A 1 551 ? -31.547 5.836 42.804 1.00 90.00 551 GLU A CA 1
ATOM 4430 C C . GLU A 1 551 ? -31.863 6.195 44.258 1.00 90.00 551 GLU A C 1
ATOM 4432 O O . GLU A 1 551 ? -32.623 7.131 44.505 1.00 90.00 551 GLU A O 1
ATOM 4437 N N . LYS A 1 552 ? -31.182 5.556 45.218 1.00 88.69 552 LYS A N 1
ATOM 4438 C CA . LYS A 1 552 ? -31.342 5.836 46.653 1.00 88.69 552 LYS A CA 1
ATOM 4439 C C . LYS A 1 552 ? -30.979 7.281 47.010 1.00 88.69 552 LYS A C 1
ATOM 4441 O O . LYS A 1 552 ? -31.684 7.918 47.787 1.00 88.69 552 LYS A O 1
ATOM 4446 N N . LEU A 1 553 ? -29.923 7.851 46.420 1.00 88.62 553 LEU A N 1
ATOM 4447 C CA . LEU A 1 553 ? -29.583 9.271 46.603 1.00 88.62 553 LEU A CA 1
ATOM 4448 C C . LEU A 1 553 ? -30.728 10.192 46.159 1.00 88.62 553 LEU A C 1
ATOM 4450 O O . LEU A 1 553 ? -31.030 11.175 46.839 1.00 88.62 553 LEU A O 1
ATOM 4454 N N . LYS A 1 554 ? -31.384 9.861 45.040 1.00 89.12 554 LYS A N 1
ATOM 4455 C CA . LYS A 1 554 ? -32.531 10.610 44.515 1.00 89.12 554 LYS A CA 1
ATOM 4456 C C . LYS A 1 554 ? -33.762 10.461 45.411 1.00 89.12 554 LYS A C 1
ATOM 4458 O O . LYS A 1 554 ? -34.419 11.464 45.687 1.00 89.12 554 LYS A O 1
ATOM 4463 N N . GLU A 1 555 ? -34.050 9.253 45.887 1.00 90.00 555 GLU A N 1
ATOM 4464 C CA . GLU A 1 555 ? -35.148 8.968 46.823 1.00 90.00 555 GLU A CA 1
ATOM 4465 C C . GLU A 1 555 ? -34.978 9.721 48.149 1.00 90.00 555 GLU A C 1
ATOM 4467 O O . GLU A 1 555 ? -35.910 10.370 48.625 1.00 90.00 555 GLU A O 1
ATOM 4472 N N . LEU A 1 556 ? -33.758 9.727 48.691 1.00 87.06 556 LEU A N 1
ATOM 4473 C CA . LEU A 1 556 ? -33.397 10.426 49.926 1.00 87.06 556 LEU A CA 1
ATOM 4474 C C . LEU A 1 556 ? -33.199 11.941 49.737 1.00 87.06 556 LEU A C 1
ATOM 4476 O O . LEU A 1 556 ? -32.911 12.650 50.701 1.00 87.06 556 LEU A O 1
ATOM 4480 N N . LYS A 1 557 ? -33.351 12.460 48.507 1.00 86.44 557 LYS A N 1
ATOM 4481 C CA . LYS A 1 557 ? -33.123 13.871 48.135 1.00 86.44 557 LYS A CA 1
ATOM 4482 C C . LYS A 1 557 ? -31.741 14.397 48.554 1.00 86.44 557 LYS A C 1
ATOM 4484 O O . LYS A 1 557 ? -31.574 15.588 48.830 1.00 86.44 557 LYS A O 1
ATOM 4489 N N . LEU A 1 558 ? -30.740 13.521 48.588 1.00 85.62 558 LEU A N 1
ATOM 4490 C CA . LEU A 1 558 ? -29.363 13.864 48.926 1.00 85.62 558 LEU A CA 1
ATOM 4491 C C . LEU A 1 558 ? -28.621 14.360 47.680 1.00 85.62 558 LEU A C 1
ATOM 4493 O O . LEU A 1 558 ? -28.801 13.850 46.575 1.00 85.62 558 LEU A O 1
ATOM 4497 N N . LYS A 1 559 ? -27.755 15.365 47.847 1.00 81.50 559 LYS A N 1
ATOM 4498 C CA . LYS A 1 559 ? -26.908 15.856 46.751 1.00 81.50 559 LYS A CA 1
ATOM 4499 C C . LYS A 1 559 ? -25.759 14.879 46.489 1.00 81.50 559 LYS A C 1
ATOM 4501 O O . LYS A 1 559 ? -25.002 14.556 47.403 1.00 81.50 559 LYS A O 1
ATOM 4506 N N . GLY A 1 560 ? -25.586 14.482 45.231 1.00 79.38 560 GLY A N 1
ATOM 4507 C CA . GLY A 1 560 ? -24.453 13.678 44.773 1.00 79.38 560 GLY A CA 1
ATOM 4508 C C . GLY A 1 560 ? -24.829 12.694 43.668 1.00 79.38 560 GLY A C 1
ATOM 4509 O O . GLY A 1 560 ? -25.998 12.540 43.329 1.00 79.38 560 GLY A O 1
ATOM 4510 N N . ASN A 1 561 ? -23.819 12.042 43.103 1.00 84.69 561 ASN A N 1
ATOM 4511 C CA . ASN A 1 561 ? -23.945 10.869 42.243 1.00 84.69 561 ASN A CA 1
ATOM 4512 C C . ASN A 1 561 ? -22.637 10.064 42.315 1.00 84.69 561 ASN A C 1
ATOM 4514 O O . ASN A 1 561 ? -21.632 10.546 42.840 1.00 84.69 561 ASN A O 1
ATOM 4518 N N . THR A 1 562 ? -22.628 8.854 41.764 1.00 82.31 562 THR A N 1
ATOM 4519 C CA . THR A 1 562 ? -21.412 8.025 41.679 1.00 82.31 562 THR A CA 1
ATOM 4520 C C . THR A 1 562 ? -20.368 8.574 40.699 1.00 82.31 562 THR A C 1
ATOM 4522 O O . THR A 1 562 ? -19.273 8.028 40.586 1.00 82.31 562 THR A O 1
ATOM 4525 N N . GLY A 1 563 ? -20.679 9.638 39.953 1.00 78.81 563 GLY A N 1
ATOM 4526 C CA . GLY A 1 563 ? -19.789 10.245 38.968 1.00 78.81 563 GLY A CA 1
ATOM 4527 C C . GLY A 1 563 ? -19.510 9.372 37.743 1.00 78.81 563 GLY A C 1
ATOM 4528 O O . GLY A 1 563 ? -18.719 9.785 36.903 1.00 78.81 563 GLY A O 1
ATOM 4529 N N . GLY A 1 564 ? -20.147 8.203 37.619 1.00 82.88 564 GLY A N 1
ATOM 4530 C CA . GLY A 1 564 ? -19.856 7.192 36.594 1.00 82.88 564 GLY A CA 1
ATOM 4531 C C . GLY A 1 564 ? -18.788 6.168 36.997 1.00 82.88 564 GLY A C 1
ATOM 4532 O O . GLY A 1 564 ? -18.499 5.267 36.214 1.00 82.88 564 GLY A O 1
ATOM 4533 N N . VAL A 1 565 ? -18.237 6.277 38.210 1.00 89.25 565 VAL A N 1
ATOM 4534 C CA . VAL A 1 565 ? -17.239 5.340 38.745 1.00 89.25 565 VAL A CA 1
ATOM 4535 C C . VAL A 1 565 ? -17.886 3.960 38.962 1.00 89.25 565 VAL A C 1
ATOM 4537 O O . VAL A 1 565 ? -18.968 3.912 39.554 1.00 89.25 565 VAL A O 1
ATOM 4540 N N . PRO A 1 566 ? -17.260 2.856 38.512 1.00 91.25 566 PRO A N 1
ATOM 4541 C CA . PRO A 1 566 ? -17.799 1.496 38.630 1.00 91.25 566 PRO A CA 1
ATOM 4542 C C . PRO A 1 566 ? -17.548 0.883 40.018 1.00 91.25 566 PRO A C 1
ATOM 4544 O O . PRO A 1 566 ? -16.822 -0.100 40.150 1.00 91.25 566 PRO A O 1
ATOM 4547 N N . TYR A 1 567 ? -18.096 1.472 41.084 1.00 93.31 567 TYR A N 1
ATOM 4548 C CA . TYR A 1 567 ? -17.840 1.015 42.460 1.00 93.31 567 TYR A CA 1
ATOM 4549 C C . TYR A 1 567 ? -18.155 -0.470 42.690 1.00 93.31 567 TYR A C 1
ATOM 4551 O O . TYR A 1 567 ? -17.482 -1.127 43.480 1.00 93.31 567 TYR A O 1
ATOM 4559 N N . GLU A 1 568 ? -19.148 -1.000 41.982 1.00 94.19 568 GLU A N 1
ATOM 4560 C CA . GLU A 1 568 ? -19.547 -2.401 42.023 1.00 94.19 568 GLU A CA 1
ATOM 4561 C C . GLU A 1 568 ? -18.417 -3.345 41.583 1.00 94.19 568 GLU A C 1
ATOM 4563 O O . GLU A 1 568 ? -18.212 -4.394 42.194 1.00 94.19 568 GLU A O 1
ATOM 4568 N N . TRP A 1 569 ? -17.628 -2.935 40.586 1.00 95.12 569 TRP A N 1
ATOM 4569 C CA . TRP A 1 569 ? -16.477 -3.689 40.097 1.00 95.12 569 TRP A CA 1
ATOM 4570 C C . TRP A 1 569 ? -15.282 -3.593 41.040 1.00 95.12 569 TRP A C 1
ATOM 4572 O O . TRP A 1 569 ? -14.603 -4.592 41.248 1.00 95.12 569 TRP A O 1
ATOM 4582 N N . TYR A 1 570 ? -15.058 -2.428 41.659 1.00 95.12 570 TYR A N 1
ATOM 4583 C CA . TYR A 1 570 ? -14.025 -2.262 42.690 1.00 95.12 570 TYR A CA 1
ATOM 4584 C C . TYR A 1 570 ? -14.287 -3.159 43.901 1.00 95.12 570 TYR A C 1
ATOM 4586 O O . TYR A 1 570 ? -13.380 -3.834 44.380 1.00 95.12 570 TYR A O 1
ATOM 4594 N N . PHE A 1 571 ? -15.540 -3.210 44.356 1.00 95.50 571 PHE A N 1
ATOM 4595 C CA . PHE A 1 571 ? -15.940 -4.075 45.459 1.00 95.50 571 PHE A CA 1
ATOM 4596 C C . PHE A 1 571 ? -15.757 -5.562 45.120 1.00 95.50 571 PHE A C 1
ATOM 4598 O O . PHE A 1 571 ? -15.142 -6.297 45.892 1.00 95.50 571 PHE A O 1
ATOM 4605 N N . LEU A 1 572 ? -16.232 -6.007 43.950 1.00 95.69 572 LEU A N 1
ATOM 4606 C CA . LEU A 1 572 ? -16.088 -7.403 43.530 1.00 95.69 572 LEU A CA 1
ATOM 4607 C C . LEU A 1 572 ? -14.612 -7.801 43.340 1.00 95.69 572 LEU A C 1
ATOM 4609 O O . LEU A 1 572 ? -14.213 -8.879 43.777 1.00 95.69 572 LEU A O 1
ATOM 4613 N N . ALA A 1 573 ? -13.798 -6.930 42.736 1.00 95.62 573 ALA A N 1
ATOM 4614 C CA . ALA A 1 573 ? -12.365 -7.155 42.548 1.00 95.62 573 ALA A CA 1
ATOM 4615 C C . ALA A 1 573 ? -11.618 -7.306 43.882 1.00 95.62 573 ALA A C 1
ATOM 4617 O O . ALA A 1 573 ? -10.789 -8.205 44.023 1.00 95.62 573 ALA A O 1
ATOM 4618 N N . ALA A 1 574 ? -11.945 -6.477 44.878 1.00 95.38 574 ALA A N 1
ATOM 4619 C CA . ALA A 1 574 ? -11.371 -6.592 46.214 1.00 95.38 574 ALA A CA 1
ATOM 4620 C C . ALA A 1 574 ? -11.699 -7.942 46.865 1.00 95.38 574 ALA A C 1
ATOM 4622 O O . ALA A 1 574 ? -10.794 -8.646 47.307 1.00 95.38 574 ALA A O 1
ATOM 4623 N N . LYS A 1 575 ? -12.973 -8.361 46.844 1.00 95.19 575 LYS A N 1
ATOM 4624 C CA . LYS A 1 575 ? -13.383 -9.659 47.409 1.00 95.19 575 LYS A CA 1
ATOM 4625 C C . LYS A 1 575 ? -12.776 -10.849 46.669 1.00 95.19 575 LYS A C 1
ATOM 4627 O O . LYS A 1 575 ? -12.436 -11.853 47.293 1.00 95.19 575 LYS A O 1
ATOM 4632 N N . PHE A 1 576 ? -12.565 -10.726 45.360 1.00 95.31 576 PHE A N 1
ATOM 4633 C CA . PHE A 1 576 ? -11.845 -11.734 44.589 1.00 95.31 576 PHE A CA 1
ATOM 4634 C C . PHE A 1 576 ? -10.385 -11.884 45.032 1.00 95.31 576 PHE A C 1
ATOM 4636 O O . PHE A 1 576 ? -9.933 -13.011 45.237 1.00 95.31 576 PHE A O 1
ATOM 4643 N N . LEU A 1 577 ? -9.664 -10.778 45.226 1.00 94.50 577 LEU A N 1
ATOM 4644 C CA . LEU A 1 577 ? -8.259 -10.804 45.646 1.00 94.50 577 LEU A CA 1
ATOM 4645 C C . LEU A 1 577 ? -8.082 -11.191 47.120 1.00 94.50 577 LEU A C 1
ATOM 4647 O O . LEU A 1 577 ? -7.128 -11.892 47.443 1.00 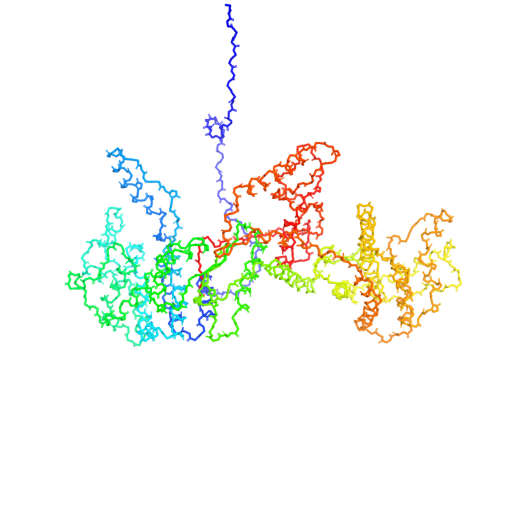94.50 577 LEU A O 1
ATOM 4651 N N . GLU A 1 578 ? -9.022 -10.832 47.999 1.00 92.94 578 GLU A N 1
ATOM 4652 C CA . GLU A 1 578 ? -9.058 -11.316 49.389 1.00 92.94 578 GLU A CA 1
ATOM 4653 C C . GLU A 1 578 ? -9.154 -12.851 49.448 1.00 92.94 578 GLU A C 1
ATOM 4655 O O . GLU A 1 578 ? -8.467 -13.491 50.245 1.00 92.94 578 GLU A O 1
ATOM 4660 N N . LYS A 1 579 ? -9.971 -13.456 48.573 1.00 91.62 579 LYS A N 1
ATOM 4661 C CA . LYS A 1 579 ? -10.125 -14.917 48.473 1.00 91.62 579 LYS A CA 1
ATOM 4662 C C . LYS A 1 579 ? -8.958 -15.593 47.737 1.00 91.62 579 LYS A C 1
ATOM 4664 O O . LYS A 1 579 ? -8.724 -16.782 47.943 1.00 91.62 579 LYS A O 1
ATOM 4669 N N . ASN A 1 580 ? -8.219 -14.850 46.909 1.00 91.19 580 ASN A N 1
ATOM 4670 C CA . ASN A 1 580 ? -7.125 -15.353 46.073 1.00 91.19 580 ASN A CA 1
ATOM 4671 C C . ASN A 1 580 ? -5.849 -14.486 46.200 1.00 91.19 580 ASN A C 1
ATOM 4673 O O . ASN A 1 580 ? -5.410 -13.881 45.218 1.00 91.19 580 ASN A O 1
ATOM 4677 N N . PRO A 1 581 ? -5.204 -14.432 47.382 1.00 86.69 581 PRO A N 1
ATOM 4678 C CA . PRO A 1 581 ? -4.115 -13.484 47.645 1.00 86.69 581 PRO A CA 1
ATOM 4679 C C . PRO A 1 581 ? -2.844 -13.735 46.812 1.00 86.69 581 PRO A C 1
ATOM 4681 O O . PRO A 1 581 ? -2.056 -12.812 46.603 1.00 86.69 581 PRO A O 1
ATOM 4684 N N . GLY A 1 582 ? -2.645 -14.967 46.326 1.00 86.06 582 GLY A N 1
ATOM 4685 C CA . GLY A 1 582 ? -1.444 -15.395 45.597 1.00 86.06 582 GLY A CA 1
ATOM 4686 C C . GLY A 1 582 ? -1.392 -15.028 44.109 1.00 86.06 582 GLY A C 1
ATOM 4687 O O . GLY A 1 582 ? -0.448 -15.426 43.435 1.00 86.06 582 GLY A O 1
ATOM 4688 N N . ILE A 1 583 ? -2.388 -14.318 43.571 1.00 89.25 583 ILE A N 1
ATOM 4689 C CA . ILE A 1 583 ? -2.421 -13.959 42.146 1.00 89.25 583 ILE A CA 1
ATOM 4690 C C . ILE A 1 583 ? -1.600 -12.689 41.910 1.00 89.25 583 ILE A C 1
ATOM 4692 O O . ILE A 1 583 ? -2.053 -11.588 42.215 1.00 89.25 583 ILE A O 1
ATOM 4696 N N . GLU A 1 584 ? -0.397 -12.826 41.357 1.00 85.69 584 GLU A N 1
ATOM 4697 C CA . GLU A 1 584 ? 0.453 -11.681 40.996 1.00 85.69 584 GLU A CA 1
ATOM 4698 C C . GLU A 1 584 ? 0.145 -11.144 39.591 1.00 85.69 584 GLU A C 1
ATOM 4700 O O . GLU A 1 584 ? -0.020 -9.936 39.422 1.00 85.69 584 GLU A O 1
ATOM 4705 N N . ASP A 1 585 ? 0.007 -12.032 38.600 1.00 88.44 585 ASP A N 1
ATOM 4706 C CA . ASP A 1 585 ? -0.389 -11.672 37.235 1.00 88.44 585 ASP A CA 1
ATOM 4707 C C . ASP A 1 585 ? -1.888 -11.913 37.018 1.00 88.44 585 ASP A C 1
ATOM 4709 O O . ASP A 1 585 ? -2.406 -13.023 37.158 1.00 88.44 585 ASP A O 1
ATOM 4713 N N . LEU A 1 586 ? -2.598 -10.851 36.644 1.00 92.19 586 LEU A N 1
ATOM 4714 C CA . LEU A 1 586 ? -4.034 -10.883 36.392 1.00 92.19 586 LEU A CA 1
ATOM 4715 C C . LEU A 1 586 ? -4.398 -11.293 34.965 1.00 92.19 586 LEU A C 1
ATOM 4717 O O . LEU A 1 586 ? -5.582 -11.475 34.686 1.00 92.19 586 LEU A O 1
ATOM 4721 N N . ARG A 1 587 ? -3.430 -11.459 34.056 1.00 93.19 587 ARG A N 1
ATOM 4722 C CA . ARG A 1 587 ? -3.703 -11.754 32.644 1.00 93.19 587 ARG A CA 1
ATOM 4723 C C . ARG A 1 587 ? -4.540 -13.015 32.455 1.00 93.19 587 ARG A C 1
ATOM 4725 O O . ARG A 1 587 ? -5.533 -12.968 31.731 1.00 93.19 587 ARG A O 1
ATOM 4732 N N . GLU A 1 588 ? -4.183 -14.115 33.113 1.00 93.19 588 GLU A N 1
ATOM 4733 C CA . GLU A 1 588 ? -4.934 -15.374 33.021 1.00 93.19 588 GLU A CA 1
ATOM 4734 C C . GLU A 1 588 ? -6.343 -15.223 33.612 1.00 93.19 588 GLU A C 1
ATOM 4736 O O . GLU A 1 588 ? -7.334 -15.571 32.973 1.00 93.19 588 GLU A O 1
ATOM 4741 N N . THR A 1 589 ? -6.446 -14.603 34.791 1.00 93.62 589 THR A N 1
ATOM 4742 C CA . THR A 1 589 ? -7.727 -14.323 35.457 1.00 93.62 589 THR A CA 1
ATOM 4743 C C . THR A 1 589 ? -8.668 -13.512 34.561 1.00 93.62 589 THR A C 1
ATOM 4745 O O . THR A 1 589 ? -9.823 -13.893 34.361 1.00 93.62 589 THR A O 1
ATOM 4748 N N . CYS A 1 590 ? -8.176 -12.414 33.986 1.00 94.31 590 CYS A N 1
ATOM 4749 C CA . CYS A 1 590 ? -8.937 -11.564 33.076 1.00 94.31 590 CYS A CA 1
ATOM 4750 C C . CYS A 1 590 ? -9.310 -12.294 31.781 1.00 94.31 590 CYS A C 1
ATOM 4752 O O . CYS A 1 590 ? -10.429 -12.133 31.297 1.00 94.31 590 CYS A O 1
ATOM 4754 N N . SER A 1 591 ? -8.412 -13.126 31.245 1.00 94.19 591 SER A N 1
ATOM 4755 C CA . SER A 1 591 ? -8.674 -13.922 30.039 1.00 94.19 591 SER A CA 1
ATOM 4756 C C . SER A 1 591 ? -9.785 -14.949 30.274 1.00 94.19 591 SER A C 1
ATOM 4758 O O . SER A 1 591 ? -10.675 -15.100 29.439 1.00 94.19 591 SER A O 1
ATOM 4760 N N . ASN A 1 592 ? -9.802 -15.593 31.444 1.00 95.00 592 ASN A N 1
ATOM 4761 C CA . ASN A 1 592 ? -10.852 -16.539 31.829 1.00 95.00 592 ASN A CA 1
ATOM 4762 C C . ASN A 1 592 ? -12.217 -15.850 31.973 1.00 95.00 592 ASN A C 1
ATOM 4764 O O . ASN A 1 592 ? -13.233 -16.375 31.516 1.00 95.00 592 ASN A O 1
ATOM 4768 N N . VAL A 1 593 ? -12.248 -14.649 32.557 1.00 94.69 593 VAL A N 1
ATOM 4769 C CA . VAL A 1 593 ? -13.476 -13.844 32.667 1.00 94.69 593 VAL A CA 1
ATOM 4770 C C . VAL A 1 593 ? -13.965 -13.398 31.294 1.00 94.69 593 VAL A C 1
ATOM 4772 O O . VAL A 1 593 ? -15.157 -13.499 31.014 1.00 94.69 593 VAL A O 1
ATOM 4775 N N . MET A 1 594 ? -13.060 -12.957 30.421 1.00 94.94 594 MET A N 1
ATOM 4776 C CA . MET A 1 594 ? -13.381 -12.591 29.043 1.00 94.94 594 MET A CA 1
ATOM 4777 C C . MET A 1 594 ? -13.988 -13.774 28.279 1.00 94.94 594 MET A C 1
ATOM 4779 O O . MET A 1 594 ? -15.022 -13.611 27.630 1.00 94.94 594 MET A O 1
ATOM 4783 N N . ALA A 1 595 ? -13.400 -14.969 28.391 1.00 95.31 595 ALA A N 1
ATOM 4784 C CA . ALA A 1 595 ? -13.927 -16.182 27.768 1.00 95.31 595 ALA A CA 1
ATOM 4785 C C . ALA A 1 595 ? -15.329 -16.531 28.294 1.00 95.31 595 ALA A C 1
ATOM 4787 O O . ALA A 1 595 ? -16.232 -16.826 27.509 1.00 95.31 595 ALA A O 1
ATOM 4788 N N . TYR A 1 596 ? -15.537 -16.429 29.610 1.00 95.75 596 TYR A N 1
ATOM 4789 C CA . TYR A 1 596 ? -16.837 -16.668 30.233 1.00 95.75 596 TYR A CA 1
ATOM 4790 C C . TYR A 1 596 ? -17.901 -15.659 29.775 1.00 95.75 596 TYR A C 1
ATOM 4792 O O . TYR A 1 596 ? -18.996 -16.049 29.373 1.00 95.75 596 TYR A O 1
ATOM 4800 N N . VAL A 1 597 ? -17.586 -14.360 29.769 1.00 94.19 597 VAL A N 1
ATOM 4801 C CA . VAL A 1 597 ? -18.517 -13.323 29.292 1.00 94.19 597 VAL A CA 1
ATOM 4802 C C . VAL A 1 597 ? -18.818 -13.504 27.807 1.00 94.19 597 VAL A C 1
ATOM 4804 O O . VAL A 1 597 ? -19.983 -13.447 27.423 1.00 94.19 597 VAL A O 1
ATOM 4807 N N . THR A 1 598 ? -17.814 -13.821 26.990 1.0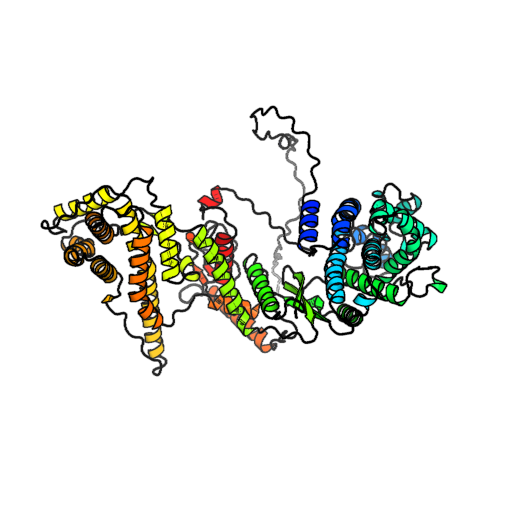0 93.81 598 THR A N 1
ATOM 4808 C CA . THR A 1 598 ? -17.992 -14.123 25.561 1.00 93.81 598 THR A CA 1
ATOM 4809 C C . THR A 1 598 ? -18.953 -15.294 25.345 1.00 93.81 598 THR A C 1
ATOM 4811 O O . THR A 1 598 ? -19.845 -15.213 24.501 1.00 93.81 598 THR A O 1
ATOM 4814 N N . GLN A 1 599 ? -18.847 -16.357 26.149 1.00 94.69 599 GLN A N 1
ATOM 4815 C CA . GLN A 1 599 ? -19.764 -17.499 26.088 1.00 94.69 599 GLN A CA 1
ATOM 4816 C C . GLN A 1 599 ? -21.226 -17.098 26.357 1.00 94.69 599 GLN A C 1
ATOM 4818 O O . GLN A 1 599 ? -22.143 -17.691 25.786 1.00 94.69 599 GLN A O 1
ATOM 4823 N N . LEU A 1 600 ? -21.454 -16.090 27.204 1.00 93.00 600 LEU A N 1
ATOM 4824 C CA . LEU A 1 600 ? -22.790 -15.572 27.507 1.00 93.00 600 LEU A CA 1
ATOM 4825 C C . LEU A 1 600 ? -23.319 -14.634 26.413 1.00 93.00 600 LEU A C 1
ATOM 4827 O O . LEU A 1 600 ? -24.506 -14.680 26.084 1.00 93.00 600 LEU A O 1
ATOM 4831 N N . THR A 1 601 ? -22.463 -13.772 25.861 1.00 91.75 601 THR A N 1
ATOM 4832 C CA . THR A 1 601 ? -22.872 -12.664 24.986 1.00 91.75 601 THR A CA 1
ATOM 4833 C C . THR A 1 601 ? -22.879 -13.029 23.502 1.00 91.75 601 THR A C 1
ATOM 4835 O O . THR A 1 601 ? -23.781 -12.617 22.772 1.00 91.75 601 THR A O 1
ATOM 4838 N N . GLN A 1 602 ? -21.944 -13.854 23.030 1.00 90.25 602 GLN A N 1
ATOM 4839 C CA . GLN A 1 602 ? -21.809 -14.188 21.609 1.00 90.25 602 GLN A CA 1
ATOM 4840 C C . GLN A 1 602 ? -23.043 -14.890 21.006 1.00 90.25 602 GLN A C 1
ATOM 4842 O O . GLN A 1 602 ? -23.452 -14.513 19.902 1.00 90.25 602 GLN A O 1
ATOM 4847 N N . PRO A 1 603 ? -23.726 -15.822 21.709 1.00 91.00 603 PRO A N 1
ATOM 4848 C CA . PRO A 1 603 ? -24.980 -16.399 21.220 1.00 91.00 603 PRO A CA 1
ATOM 4849 C C . PRO A 1 603 ? -26.105 -15.374 21.052 1.00 91.00 603 PRO A C 1
ATOM 4851 O O . PRO A 1 603 ? -27.040 -15.614 20.292 1.00 91.00 603 PRO A O 1
ATOM 4854 N N . VAL A 1 604 ? -26.048 -14.252 21.776 1.00 89.69 604 VAL A N 1
ATOM 4855 C CA . VAL A 1 604 ? -27.012 -13.152 21.657 1.00 89.69 604 VAL A CA 1
ATOM 4856 C C . VAL A 1 604 ? -26.705 -12.359 20.398 1.00 89.69 604 VAL A C 1
ATOM 4858 O O . VAL A 1 604 ? -27.602 -12.163 19.589 1.00 89.69 604 VAL A O 1
ATOM 4861 N N . VAL A 1 605 ? -25.444 -11.971 20.185 1.00 87.38 605 VAL A N 1
ATOM 4862 C CA . VAL A 1 605 ? -25.020 -11.208 18.998 1.00 87.38 605 VAL A CA 1
ATOM 4863 C C . VAL A 1 605 ? -25.354 -11.953 17.704 1.00 87.38 605 VAL A C 1
ATOM 4865 O O . VAL A 1 605 ? -25.901 -11.353 16.785 1.00 87.38 605 VAL A O 1
ATOM 4868 N N . ALA A 1 606 ? -25.122 -13.268 17.659 1.00 87.19 606 ALA A N 1
ATOM 4869 C CA . ALA A 1 606 ? -25.384 -14.101 16.481 1.00 87.19 606 ALA A CA 1
ATOM 4870 C C . ALA A 1 606 ? -26.862 -14.130 16.028 1.00 87.19 606 ALA A C 1
ATOM 4872 O O . ALA A 1 606 ? -27.148 -14.544 14.907 1.00 87.19 606 ALA A O 1
ATOM 4873 N N . GLN A 1 607 ? -27.806 -13.703 16.875 1.00 86.50 607 GLN A N 1
ATOM 4874 C CA . GLN A 1 607 ? -29.236 -13.655 16.541 1.00 86.50 607 GLN A CA 1
ATOM 4875 C C . GLN A 1 607 ? -29.627 -12.417 15.726 1.00 86.50 607 GLN A C 1
ATOM 4877 O O . GLN A 1 607 ? -30.727 -12.383 15.170 1.00 86.50 607 GLN A O 1
ATOM 4882 N N . TYR A 1 608 ? -28.763 -11.401 15.654 1.00 84.56 608 TYR A N 1
ATOM 4883 C CA . TYR A 1 608 ? -29.093 -10.115 15.050 1.00 84.56 608 TYR A CA 1
ATOM 4884 C C . TYR A 1 608 ? -28.156 -9.799 13.878 1.00 84.56 608 TYR A C 1
ATOM 4886 O O . TYR A 1 608 ? -26.937 -9.885 14.022 1.00 84.56 608 TYR A O 1
ATOM 4894 N N . PRO A 1 609 ? -28.695 -9.376 12.721 1.00 78.31 609 PRO A N 1
ATOM 4895 C CA . PRO A 1 609 ? -27.880 -8.873 11.626 1.00 78.31 609 PRO A CA 1
ATOM 4896 C C . PRO A 1 609 ? -27.400 -7.461 11.979 1.00 78.31 609 PRO A C 1
ATOM 4898 O O . PRO A 1 609 ? -28.128 -6.485 11.796 1.00 78.31 609 PRO A O 1
ATOM 4901 N N . VAL A 1 610 ? -26.196 -7.358 12.536 1.00 77.12 610 VAL A N 1
ATOM 4902 C CA . VAL A 1 610 ? -25.549 -6.072 12.817 1.00 77.12 610 VAL A CA 1
ATOM 4903 C C . VAL A 1 610 ? -24.699 -5.690 11.611 1.00 77.12 610 VAL A C 1
ATOM 4905 O O . VAL A 1 610 ? -23.857 -6.476 11.180 1.00 77.12 610 VAL A O 1
ATOM 4908 N N . ALA A 1 611 ? -24.929 -4.496 11.062 1.00 80.94 611 ALA A N 1
ATOM 4909 C CA . ALA A 1 611 ? -24.081 -3.955 10.005 1.00 80.94 611 ALA A CA 1
ATOM 4910 C C . ALA A 1 611 ? -22.652 -3.776 10.532 1.00 80.94 611 ALA A C 1
ATOM 4912 O O . ALA A 1 611 ? -22.452 -3.303 11.651 1.00 80.94 611 ALA A O 1
ATOM 4913 N N . ASP A 1 612 ? -21.656 -4.137 9.727 1.00 84.94 612 ASP A N 1
ATOM 4914 C CA . ASP A 1 612 ? -20.252 -4.064 10.139 1.00 84.94 612 ASP A CA 1
ATOM 4915 C C . ASP A 1 612 ? -19.642 -2.662 9.967 1.00 84.94 612 ASP A C 1
ATOM 4917 O O . ASP A 1 612 ? -18.500 -2.437 10.360 1.00 84.94 612 ASP A O 1
ATOM 4921 N N . GLY A 1 613 ? -20.406 -1.718 9.405 1.00 86.31 613 GLY A N 1
ATOM 4922 C CA . GLY A 1 613 ? -20.023 -0.315 9.248 1.00 86.31 613 GLY A CA 1
ATOM 4923 C C . GLY A 1 613 ? -19.192 -0.007 8.001 1.00 86.31 613 GLY A C 1
ATOM 4924 O O . GLY A 1 613 ? -18.707 1.118 7.878 1.00 86.31 613 GLY A O 1
ATOM 4925 N N . TRP A 1 614 ? -19.033 -0.960 7.073 1.00 91.94 614 TRP A N 1
ATOM 4926 C CA . TRP A 1 614 ? -18.147 -0.819 5.908 1.00 91.94 614 TRP A CA 1
ATOM 4927 C C . TRP A 1 614 ? -18.864 -0.687 4.557 1.00 91.94 614 TRP A C 1
ATOM 4929 O O . TRP A 1 614 ? -18.198 -0.615 3.524 1.00 91.94 614 TRP A O 1
ATOM 4939 N N . ASP A 1 615 ? -20.196 -0.610 4.543 1.00 91.44 615 ASP A N 1
ATOM 4940 C CA . ASP A 1 615 ? -21.002 -0.592 3.311 1.00 91.44 615 ASP A CA 1
ATOM 4941 C C . ASP A 1 615 ? -20.601 0.530 2.343 1.00 91.44 615 ASP A C 1
ATOM 4943 O O . ASP A 1 615 ? -20.400 0.276 1.157 1.00 91.44 615 ASP A O 1
ATOM 4947 N N . ASP A 1 616 ? -20.377 1.747 2.850 1.00 90.81 616 ASP A N 1
ATOM 4948 C CA . ASP A 1 616 ? -19.953 2.880 2.018 1.00 90.81 616 ASP A CA 1
ATOM 4949 C C . ASP A 1 616 ? -18.593 2.625 1.346 1.00 90.81 616 ASP A C 1
ATOM 4951 O O . ASP A 1 616 ? -18.390 3.021 0.200 1.00 90.81 616 ASP A O 1
ATOM 4955 N N . VAL A 1 617 ? -17.654 1.949 2.028 1.00 92.62 617 VAL A N 1
ATOM 4956 C CA . VAL A 1 617 ? -16.367 1.559 1.421 1.00 92.62 617 VAL A CA 1
ATOM 4957 C C . VAL A 1 617 ? -16.590 0.509 0.356 1.00 92.62 617 VAL A C 1
ATOM 4959 O O . VAL A 1 617 ? -15.996 0.616 -0.714 1.00 92.62 617 VAL A O 1
ATOM 4962 N N . ARG A 1 618 ? -17.448 -0.483 0.620 1.00 94.25 618 ARG A N 1
ATOM 4963 C CA . ARG A 1 618 ? -17.745 -1.523 -0.367 1.00 94.25 618 ARG A CA 1
ATOM 4964 C C . ARG A 1 618 ? -18.340 -0.915 -1.638 1.00 94.25 618 ARG A C 1
ATOM 4966 O O . ARG A 1 618 ? -17.891 -1.235 -2.736 1.00 94.25 618 ARG A O 1
ATOM 4973 N N . GLU A 1 619 ? -19.289 0.008 -1.483 1.00 91.00 619 GLU A N 1
ATOM 4974 C CA . GLU A 1 619 ? -19.887 0.751 -2.593 1.00 91.00 619 GLU A CA 1
ATOM 4975 C C . GLU A 1 619 ? -18.852 1.624 -3.316 1.00 91.00 619 GLU A C 1
ATOM 4977 O O . GLU A 1 619 ? -18.795 1.621 -4.546 1.00 91.00 619 GLU A O 1
ATOM 4982 N N . TRP A 1 620 ? -18.017 2.355 -2.572 1.00 91.00 620 TRP A N 1
ATOM 4983 C CA . TRP A 1 620 ? -16.986 3.215 -3.150 1.00 91.00 620 TRP A CA 1
ATOM 4984 C C . TRP A 1 620 ? -15.973 2.410 -3.970 1.00 91.00 620 TRP A C 1
ATOM 4986 O O . TRP A 1 620 ? -15.731 2.759 -5.123 1.00 91.00 620 TRP A O 1
ATOM 4996 N N . VAL A 1 621 ? -15.449 1.301 -3.432 1.00 92.88 621 VAL A N 1
ATOM 4997 C CA . VAL A 1 621 ? -14.523 0.394 -4.137 1.00 92.88 621 VAL A CA 1
ATOM 4998 C C . VAL A 1 621 ? -15.142 -0.108 -5.439 1.00 92.88 621 VAL A C 1
ATOM 5000 O O . VAL A 1 621 ? -14.491 -0.040 -6.479 1.00 92.88 621 VAL A O 1
ATOM 5003 N N . GLY A 1 622 ? -16.410 -0.529 -5.406 1.00 89.44 622 GLY A N 1
ATOM 5004 C CA . GLY A 1 622 ? -17.128 -0.992 -6.596 1.00 89.44 622 GLY A CA 1
ATOM 5005 C C . GLY A 1 622 ? -17.275 0.062 -7.702 1.00 89.44 622 GLY A C 1
ATOM 5006 O O . GLY A 1 622 ? -17.471 -0.304 -8.855 1.00 89.44 622 GLY A O 1
ATOM 5007 N N . LYS A 1 623 ? -17.161 1.357 -7.378 1.00 86.38 623 LYS A N 1
ATOM 5008 C CA . LYS A 1 623 ? -17.239 2.462 -8.351 1.00 86.38 623 LYS A CA 1
ATOM 5009 C C . LYS A 1 623 ? -15.880 2.957 -8.835 1.00 86.38 623 LYS A C 1
ATOM 5011 O O . LYS A 1 623 ? -15.788 3.444 -9.958 1.00 86.38 623 LYS A O 1
ATOM 5016 N N . VAL A 1 624 ? -14.851 2.918 -7.985 1.00 89.25 624 VAL A N 1
ATOM 5017 C CA . VAL A 1 624 ? -13.548 3.521 -8.317 1.00 89.25 624 VAL A CA 1
ATOM 5018 C C . VAL A 1 624 ? -12.564 2.555 -8.954 1.00 89.25 624 VAL A C 1
ATOM 5020 O O . VAL A 1 624 ? -11.651 3.001 -9.647 1.00 89.25 624 VAL A O 1
ATOM 5023 N N . VAL A 1 625 ? -12.720 1.254 -8.710 1.00 92.75 625 VAL A N 1
ATOM 5024 C CA . VAL A 1 625 ? -11.847 0.231 -9.282 1.00 92.75 625 VAL A CA 1
ATOM 5025 C C . VAL A 1 625 ? -12.198 0.008 -10.747 1.00 92.75 625 VAL A C 1
ATOM 5027 O O . VAL A 1 625 ? -13.348 -0.224 -11.103 1.00 92.75 625 VAL A O 1
ATOM 5030 N N . MET A 1 626 ? -11.176 0.043 -11.593 1.00 91.38 626 MET A N 1
ATOM 5031 C CA . MET A 1 626 ? -11.262 -0.188 -13.027 1.00 91.38 626 MET A CA 1
ATOM 5032 C C . MET A 1 626 ? -10.400 -1.396 -13.396 1.00 91.38 626 MET A C 1
ATOM 5034 O O . MET A 1 626 ? -9.191 -1.410 -13.147 1.00 91.38 626 MET A O 1
ATOM 5038 N N . LEU A 1 627 ? -11.030 -2.395 -14.012 1.00 91.38 627 LEU A N 1
ATOM 5039 C CA . LEU A 1 627 ? -10.389 -3.603 -14.532 1.00 91.38 627 LEU A CA 1
ATOM 5040 C C . LEU A 1 627 ? -10.474 -3.635 -16.072 1.00 91.38 627 LEU A C 1
ATOM 5042 O O . LEU A 1 627 ? -11.392 -3.046 -16.651 1.00 91.38 627 LEU A O 1
ATOM 5046 N N . PRO A 1 628 ? -9.541 -4.320 -16.752 1.00 87.88 628 PRO A N 1
ATOM 5047 C CA . PRO A 1 628 ? -9.504 -4.430 -18.209 1.00 87.88 628 PRO A CA 1
ATOM 5048 C C . PRO A 1 628 ? -10.778 -5.082 -18.743 1.00 87.88 628 PRO A C 1
ATOM 5050 O O . PRO A 1 628 ? -11.273 -6.064 -18.186 1.00 87.88 628 PRO A O 1
ATOM 5053 N N . GLY A 1 629 ? -11.321 -4.533 -19.831 1.00 74.88 629 GLY A N 1
ATOM 5054 C CA . GLY A 1 629 ? -12.570 -5.012 -20.436 1.00 74.88 629 GLY A CA 1
ATOM 5055 C C . GLY A 1 629 ? -13.831 -4.814 -19.580 1.00 74.88 629 GLY A C 1
ATOM 5056 O O . GLY A 1 629 ? -14.913 -5.196 -20.018 1.00 74.88 629 GLY A O 1
ATOM 5057 N N . GLN A 1 630 ? -13.713 -4.212 -18.389 1.00 67.31 630 GLN A N 1
ATOM 5058 C CA . GLN A 1 630 ? -14.831 -3.820 -17.524 1.00 67.31 630 GLN A CA 1
ATOM 5059 C C . GLN A 1 630 ? -15.128 -2.322 -17.583 1.00 67.31 630 GLN A C 1
ATOM 5061 O O . GLN A 1 630 ? -15.864 -1.816 -16.736 1.00 67.31 630 GLN A O 1
ATOM 5066 N N . THR A 1 631 ? -14.609 -1.601 -18.581 1.00 53.88 631 THR A N 1
ATOM 5067 C CA . THR A 1 631 ? -15.161 -0.303 -18.970 1.00 53.88 631 THR A CA 1
ATOM 5068 C C . THR A 1 631 ? -16.593 -0.552 -19.435 1.00 53.88 631 THR A C 1
ATOM 5070 O O . THR A 1 631 ? -16.884 -0.686 -20.620 1.00 53.88 631 THR A O 1
ATOM 5073 N N . GLN A 1 632 ? -17.508 -0.682 -18.474 1.00 49.75 632 GLN A N 1
ATOM 5074 C CA . GLN A 1 632 ? -18.905 -0.415 -18.699 1.00 49.75 632 GLN A CA 1
ATOM 5075 C C . GLN A 1 632 ? -18.899 0.998 -19.263 1.00 49.75 632 GLN A C 1
ATOM 5077 O O . GLN A 1 632 ? -18.648 1.966 -18.541 1.00 49.75 632 GLN A O 1
ATOM 5082 N N . GLU A 1 633 ? -19.151 1.124 -20.563 1.00 48.59 633 GLU A N 1
ATOM 5083 C CA . GLU A 1 633 ? -19.902 2.268 -21.046 1.00 48.59 633 GLU A CA 1
ATOM 5084 C C . GLU A 1 633 ? -21.199 2.247 -20.236 1.00 48.59 633 GLU A C 1
ATOM 5086 O O . GLU A 1 633 ? -22.197 1.650 -20.635 1.00 48.59 633 GLU A O 1
ATOM 5091 N N . THR A 1 634 ? -21.148 2.804 -19.021 1.00 53.56 634 THR A N 1
ATOM 5092 C CA . THR A 1 634 ? -22.335 3.119 -18.246 1.00 53.56 634 THR A CA 1
ATOM 5093 C C . THR A 1 634 ? -23.171 3.900 -19.223 1.00 53.56 634 THR A C 1
ATOM 5095 O O . THR A 1 634 ? -22.703 4.896 -19.790 1.00 53.56 634 THR A O 1
ATOM 5098 N N . SER A 1 635 ? -24.359 3.380 -19.514 1.00 59.16 635 SER A N 1
ATOM 5099 C CA . SER A 1 635 ? -25.201 3.993 -20.526 1.00 59.16 635 SER A CA 1
ATOM 5100 C C . SER A 1 635 ? -25.331 5.475 -20.176 1.00 59.16 635 SER A C 1
ATOM 5102 O O . SER A 1 635 ? -25.387 5.835 -18.997 1.00 59.16 635 SER A O 1
ATOM 5104 N N . THR A 1 636 ? -25.364 6.368 -21.165 1.00 65.44 636 THR A N 1
ATOM 5105 C CA . THR A 1 636 ? -25.484 7.814 -20.898 1.00 65.44 636 THR A CA 1
ATOM 5106 C C . THR A 1 636 ? -26.643 8.118 -19.930 1.00 65.44 636 THR A C 1
ATOM 5108 O O . THR A 1 636 ? -26.571 9.060 -19.149 1.00 65.44 636 THR A O 1
ATOM 5111 N N . ALA A 1 637 ? -27.679 7.271 -19.915 1.00 67.56 637 ALA A N 1
ATOM 5112 C CA . ALA A 1 637 ? -28.781 7.308 -18.961 1.00 67.56 637 ALA A CA 1
ATOM 5113 C C . ALA A 1 637 ? -28.366 7.080 -17.490 1.00 67.56 637 ALA A C 1
ATOM 5115 O O . ALA A 1 637 ? -28.838 7.807 -16.620 1.00 67.56 637 ALA A O 1
ATOM 5116 N N . GLU A 1 638 ? -27.482 6.125 -17.195 1.00 66.25 638 GLU A N 1
ATOM 5117 C CA . GLU A 1 638 ? -26.983 5.859 -15.835 1.00 66.25 638 GLU A CA 1
ATOM 5118 C C . GLU A 1 638 ? -26.080 6.985 -15.331 1.00 66.25 638 GLU A C 1
ATOM 5120 O O . GLU A 1 638 ? -26.226 7.425 -14.193 1.00 66.25 638 GLU A O 1
ATOM 5125 N N . GLN A 1 639 ? -25.200 7.516 -16.185 1.00 66.62 639 GLN A N 1
ATOM 5126 C CA . GLN A 1 639 ? -24.353 8.662 -15.826 1.00 66.62 639 GLN A CA 1
ATOM 5127 C C . GLN A 1 639 ? -25.195 9.907 -15.521 1.00 66.62 639 GLN A C 1
ATOM 5129 O O . GLN A 1 639 ? -24.937 10.623 -14.552 1.00 66.62 639 GLN A O 1
ATOM 5134 N N . VAL A 1 640 ? -26.244 10.140 -16.316 1.00 74.81 640 VAL A N 1
ATOM 5135 C CA . VAL A 1 640 ? -27.209 11.218 -16.074 1.00 74.81 640 VAL A CA 1
ATOM 5136 C C . VAL A 1 640 ? -27.973 10.991 -14.769 1.00 74.81 640 VAL A C 1
ATOM 5138 O O . VAL A 1 640 ? -28.141 11.940 -14.008 1.00 74.81 640 VAL A O 1
ATOM 5141 N N . ASP A 1 641 ? -28.406 9.766 -14.464 1.00 74.50 641 ASP A N 1
ATOM 5142 C CA . ASP A 1 641 ? -29.111 9.464 -13.212 1.00 74.50 641 ASP A CA 1
ATOM 5143 C C . ASP A 1 641 ? -28.217 9.665 -11.975 1.00 74.50 641 ASP A C 1
ATOM 5145 O O . ASP A 1 641 ? -28.639 10.293 -11.000 1.00 74.50 641 ASP A O 1
ATOM 5149 N N . VAL A 1 642 ? -26.955 9.221 -12.030 1.00 70.19 642 VAL A N 1
ATOM 5150 C CA . VAL A 1 642 ? -25.957 9.469 -10.974 1.00 70.19 642 VAL A CA 1
ATOM 5151 C C . VAL A 1 642 ? -25.750 10.971 -10.776 1.00 70.19 642 VAL A C 1
ATOM 5153 O O . VAL A 1 642 ? -25.891 11.463 -9.654 1.00 70.19 642 VAL A O 1
ATOM 5156 N N . PHE A 1 643 ? -25.525 11.724 -11.855 1.00 76.44 643 PHE A N 1
ATOM 5157 C CA . PHE A 1 643 ? -25.375 13.178 -11.786 1.00 76.44 643 PHE A CA 1
ATOM 5158 C C . PHE A 1 643 ? -26.618 13.867 -11.202 1.00 76.44 643 PHE A C 1
ATOM 5160 O O . PHE A 1 643 ? -26.509 14.768 -10.368 1.00 76.44 643 PHE A O 1
ATOM 5167 N N . LEU A 1 644 ? -27.822 13.449 -11.604 1.00 79.25 644 LEU A N 1
ATOM 5168 C CA . LEU A 1 644 ? -29.070 14.014 -11.090 1.00 79.25 644 LEU A CA 1
ATOM 5169 C C . LEU A 1 644 ? -29.256 13.722 -9.597 1.00 79.25 644 LEU A C 1
ATOM 5171 O O . LEU A 1 644 ? -29.702 14.612 -8.865 1.00 79.25 644 LEU A O 1
ATOM 5175 N N . LYS A 1 645 ? -28.883 12.526 -9.129 1.00 74.38 645 LYS A N 1
ATOM 5176 C CA . LYS A 1 645 ? -28.877 12.167 -7.703 1.00 74.38 645 LYS A CA 1
ATOM 5177 C C . LYS A 1 645 ? -27.887 13.022 -6.913 1.00 74.38 645 LYS A C 1
ATOM 5179 O O . LYS A 1 645 ? -28.271 13.588 -5.888 1.00 74.38 645 LYS A O 1
ATOM 5184 N N . GLU A 1 646 ? -26.663 13.195 -7.406 1.00 72.38 646 GLU A N 1
ATOM 5185 C CA . GLU A 1 646 ? -25.653 14.059 -6.780 1.00 72.38 646 GLU A CA 1
ATOM 5186 C C . GLU A 1 646 ? -26.103 15.524 -6.729 1.00 72.38 646 GLU A C 1
ATOM 5188 O O . GLU A 1 646 ? -26.030 16.180 -5.685 1.00 72.38 646 GLU A O 1
ATOM 5193 N N . LEU A 1 647 ? -26.659 16.037 -7.830 1.00 79.00 647 LEU A N 1
ATOM 5194 C CA . LEU A 1 647 ? -27.190 17.394 -7.901 1.00 79.00 647 LEU A CA 1
ATOM 5195 C C . LEU A 1 647 ? -28.384 17.588 -6.955 1.00 79.00 647 LEU A C 1
ATOM 5197 O O . LEU A 1 647 ? -28.514 18.646 -6.328 1.00 79.00 647 LEU A O 1
ATOM 5201 N N . ALA A 1 648 ? -29.264 16.592 -6.836 1.00 78.56 648 ALA A N 1
ATOM 5202 C CA . ALA A 1 648 ? -30.386 16.618 -5.902 1.00 78.56 648 ALA A CA 1
ATOM 5203 C C . ALA A 1 648 ? -29.903 16.629 -4.444 1.00 78.56 648 ALA A C 1
ATOM 5205 O O . ALA A 1 648 ? -30.382 17.455 -3.661 1.00 78.56 648 ALA A O 1
ATOM 5206 N N . TYR A 1 649 ? -28.919 15.793 -4.102 1.00 72.44 649 TYR A N 1
ATOM 5207 C CA . TYR A 1 649 ? -28.280 15.760 -2.783 1.00 72.44 649 TYR A CA 1
ATOM 5208 C C . TYR A 1 649 ? -27.647 17.115 -2.439 1.00 72.44 649 TYR A C 1
ATOM 5210 O O . TYR A 1 649 ? -27.912 17.699 -1.383 1.00 72.44 649 TYR A O 1
ATOM 5218 N N . TYR A 1 650 ? -26.891 17.686 -3.381 1.00 72.62 650 TYR A N 1
ATOM 5219 C CA . TYR A 1 650 ? -26.283 19.007 -3.245 1.00 72.62 650 TYR A CA 1
ATOM 5220 C C . TYR A 1 650 ? -27.324 20.109 -3.003 1.00 72.62 650 TYR A C 1
ATOM 5222 O O . TYR A 1 650 ? -27.173 20.944 -2.105 1.00 72.62 650 TYR A O 1
ATOM 5230 N N . LYS A 1 651 ? -28.423 20.103 -3.770 1.00 76.12 651 LYS A N 1
ATOM 5231 C CA . LYS A 1 651 ? -29.541 21.041 -3.583 1.00 76.12 651 LYS A CA 1
ATOM 5232 C C . LYS A 1 651 ? -30.223 20.855 -2.226 1.00 76.12 651 LYS A C 1
ATOM 5234 O O . LYS A 1 651 ? -30.562 21.849 -1.585 1.00 76.12 651 LYS A O 1
ATOM 5239 N N . ALA A 1 652 ? -30.423 19.616 -1.773 1.00 75.62 652 ALA A N 1
ATOM 5240 C CA . ALA A 1 652 ? -31.068 19.317 -0.494 1.00 75.62 652 ALA A CA 1
ATOM 5241 C C . ALA A 1 652 ? -30.243 19.816 0.701 1.00 75.62 652 ALA A C 1
ATOM 5243 O O . ALA A 1 652 ? -30.795 20.365 1.655 1.00 75.62 652 ALA A O 1
ATOM 5244 N N . ALA A 1 653 ? -28.920 19.709 0.626 1.00 68.69 653 ALA A N 1
ATOM 5245 C CA . ALA A 1 653 ? -28.024 20.172 1.678 1.00 68.69 653 ALA A CA 1
ATOM 5246 C C . ALA A 1 653 ? -27.938 21.700 1.820 1.00 68.69 653 ALA A C 1
ATOM 5248 O O . ALA A 1 653 ? -27.651 22.216 2.907 1.00 68.69 653 ALA A O 1
ATOM 5249 N N . LYS A 1 654 ? -28.217 22.433 0.735 1.00 70.38 654 LYS A N 1
ATOM 5250 C CA . LYS A 1 654 ? -28.305 23.900 0.735 1.00 70.38 654 LYS A CA 1
ATOM 5251 C C . LYS A 1 654 ? -29.634 24.443 1.272 1.00 70.38 654 LYS A C 1
ATOM 5253 O O . LYS A 1 654 ? -29.744 25.654 1.454 1.00 70.38 654 LYS A O 1
ATOM 5258 N N . LYS A 1 655 ? -30.640 23.599 1.543 1.00 72.25 655 LYS A N 1
ATOM 5259 C CA . LYS A 1 655 ? -31.918 24.057 2.114 1.00 72.25 655 LYS A CA 1
ATOM 5260 C C . LYS A 1 655 ? -31.741 24.497 3.580 1.00 72.25 655 LYS A C 1
ATOM 5262 O O . LYS A 1 655 ? -31.178 23.739 4.373 1.00 72.25 655 LYS A O 1
ATOM 5267 N N . PRO A 1 656 ? -32.238 25.682 3.981 1.00 63.38 656 PRO A N 1
ATOM 5268 C CA . PRO A 1 656 ? -32.290 26.068 5.389 1.00 63.38 656 PRO A CA 1
ATOM 5269 C C . PRO A 1 656 ? -33.401 25.300 6.133 1.00 63.38 656 PRO A C 1
ATOM 5271 O O . PRO A 1 656 ? -34.473 25.060 5.580 1.00 63.38 656 PRO A O 1
ATOM 5274 N N . GLY A 1 657 ? -33.173 24.949 7.404 1.00 65.12 657 GLY A N 1
ATOM 5275 C CA . GLY A 1 657 ? -34.201 24.388 8.297 1.00 65.12 657 GLY A CA 1
ATOM 5276 C C . GLY A 1 657 ? -34.274 22.852 8.385 1.00 65.12 657 GLY A C 1
ATOM 5277 O O . GLY A 1 657 ? -33.282 22.147 8.205 1.00 65.12 657 GLY A O 1
ATOM 5278 N N . ARG A 1 658 ? -35.454 22.332 8.758 1.00 51.06 658 ARG A N 1
ATOM 5279 C CA . ARG A 1 658 ? -35.718 20.908 9.057 1.00 51.06 658 ARG A CA 1
ATOM 5280 C C . ARG A 1 658 ? -35.787 20.080 7.763 1.00 51.06 658 ARG A C 1
ATOM 5282 O O . ARG A 1 658 ? -36.448 20.490 6.817 1.00 51.06 658 ARG A O 1
ATOM 5289 N N . GLY A 1 659 ? -35.135 18.913 7.737 1.00 60.72 659 GLY A N 1
ATOM 5290 C CA . GLY A 1 659 ? -35.010 18.068 6.532 1.00 60.72 659 GLY A CA 1
ATOM 5291 C C . GLY A 1 659 ? -33.764 18.356 5.682 1.00 60.72 659 GLY A C 1
ATOM 5292 O O . GLY A 1 659 ? -33.682 17.914 4.539 1.00 60.72 659 GLY A O 1
ATOM 5293 N N . ARG A 1 660 ? -32.809 19.114 6.231 1.00 67.94 660 ARG A N 1
ATOM 5294 C CA . ARG A 1 660 ? -31.520 19.418 5.610 1.00 67.94 660 ARG A CA 1
ATOM 5295 C C . ARG A 1 660 ? -30.593 18.207 5.639 1.00 67.94 660 ARG A C 1
ATOM 5297 O O . ARG A 1 660 ? -30.427 17.579 6.682 1.00 67.94 660 ARG A O 1
ATOM 5304 N N . GLN A 1 661 ? -29.964 17.930 4.504 1.00 70.38 661 GLN A N 1
ATOM 5305 C CA . GLN A 1 661 ? -29.013 16.834 4.365 1.00 70.38 661 GLN A CA 1
ATOM 5306 C C . GLN A 1 661 ? -27.593 17.293 4.715 1.00 70.38 661 GLN A C 1
ATOM 5308 O O . GLN A 1 661 ? -27.184 18.404 4.368 1.00 70.38 661 GLN A O 1
ATOM 5313 N N . MET A 1 662 ? -26.855 16.460 5.446 1.00 73.06 662 MET A N 1
ATOM 5314 C CA . MET A 1 662 ? -25.481 16.757 5.848 1.00 73.06 662 MET A CA 1
ATOM 5315 C C . MET A 1 662 ? -24.535 16.484 4.671 1.00 73.06 662 MET A C 1
ATOM 5317 O O . MET A 1 662 ? -24.666 15.475 3.984 1.00 73.06 662 MET A O 1
ATOM 5321 N N . ILE A 1 663 ? -23.581 17.386 4.430 1.00 72.75 663 ILE A N 1
ATOM 5322 C CA . ILE A 1 663 ? -22.542 17.237 3.400 1.00 72.75 663 ILE A CA 1
ATOM 5323 C C . ILE A 1 663 ? -21.176 17.116 4.062 1.00 72.75 663 ILE A C 1
ATOM 5325 O O . ILE A 1 663 ? -20.904 17.799 5.051 1.00 72.75 663 ILE A O 1
ATOM 5329 N N . CYS A 1 664 ? -20.308 16.294 3.471 1.00 76.06 664 CYS A N 1
ATOM 5330 C CA . CYS A 1 664 ? -18.903 16.242 3.843 1.00 76.06 664 CYS A CA 1
ATOM 5331 C C . CYS A 1 664 ? -18.189 17.570 3.546 1.00 76.06 664 CYS A C 1
ATOM 5333 O O . CYS A 1 664 ? -18.106 17.999 2.392 1.00 76.06 664 CYS A O 1
ATOM 5335 N N . SER A 1 665 ? -17.586 18.171 4.572 1.00 73.25 665 SER A N 1
ATOM 5336 C CA . SER A 1 665 ? -16.811 19.412 4.472 1.00 73.25 665 SER A CA 1
ATOM 5337 C C . SER A 1 665 ? -15.572 19.309 3.566 1.00 73.25 665 SER A C 1
ATOM 5339 O O . SER A 1 665 ? -15.086 20.339 3.104 1.00 73.25 665 SER A O 1
ATOM 5341 N N . ILE A 1 666 ? -15.085 18.093 3.282 1.00 72.44 666 ILE A N 1
ATOM 5342 C CA . ILE A 1 666 ? -13.911 17.836 2.434 1.00 72.44 666 ILE A CA 1
ATOM 5343 C C . ILE A 1 666 ? -14.342 17.551 0.989 1.00 72.44 666 ILE A C 1
ATOM 5345 O O . ILE A 1 666 ? -14.058 18.335 0.085 1.00 72.44 666 ILE A O 1
ATOM 5349 N N . SER A 1 667 ? -15.064 16.451 0.767 1.00 72.38 667 SER A N 1
ATOM 5350 C CA . SER A 1 667 ? -15.220 15.849 -0.566 1.00 72.38 667 SER A CA 1
ATOM 5351 C C . SER A 1 667 ? -16.589 16.046 -1.212 1.00 72.38 667 SER A C 1
ATOM 5353 O O . SER A 1 667 ? -16.732 15.759 -2.391 1.00 72.38 667 SER A O 1
ATOM 5355 N N . HIS A 1 668 ? -17.603 16.516 -0.474 1.00 70.50 668 HIS A N 1
ATOM 5356 C CA . HIS A 1 668 ? -18.999 16.565 -0.948 1.00 70.50 668 HIS A CA 1
ATOM 5357 C C . HIS A 1 668 ? -19.566 15.208 -1.404 1.00 70.50 668 HIS A C 1
ATOM 5359 O O . HIS A 1 668 ? -20.596 15.171 -2.070 1.00 70.50 668 HIS A O 1
ATOM 5365 N N . SER A 1 669 ? -18.918 14.102 -1.028 1.00 69.75 669 SER A N 1
ATOM 5366 C CA . SER A 1 669 ? -19.290 12.769 -1.492 1.00 69.75 669 SER A CA 1
ATOM 5367 C C . SER A 1 669 ? -20.703 12.358 -1.045 1.00 69.75 669 SER A C 1
ATOM 5369 O O . SER A 1 669 ? -21.116 12.770 0.043 1.00 69.75 669 SER A O 1
ATOM 5371 N N . PRO A 1 670 ? -21.390 11.486 -1.807 1.00 71.69 670 PRO A N 1
ATOM 5372 C CA . PRO A 1 670 ? -22.755 11.035 -1.512 1.00 71.69 670 PRO A CA 1
ATOM 5373 C C . PRO A 1 670 ? -22.861 10.047 -0.333 1.00 71.69 670 PRO A C 1
ATOM 5375 O O . PRO A 1 670 ? -23.970 9.704 0.064 1.00 71.69 670 PRO A O 1
ATOM 5378 N N . TYR A 1 671 ? -21.731 9.588 0.213 1.00 82.50 671 TYR A N 1
ATOM 5379 C CA . TYR A 1 671 ? -21.667 8.608 1.305 1.00 82.50 671 TYR A CA 1
ATOM 5380 C C . TYR A 1 671 ? -22.136 9.167 2.651 1.00 82.50 671 TYR A C 1
ATOM 5382 O O . TYR A 1 671 ? -22.178 10.386 2.845 1.00 82.50 671 TYR A O 1
ATOM 5390 N N . SER A 1 672 ? -22.428 8.273 3.599 1.00 81.94 672 SER A N 1
ATOM 5391 C CA . SER A 1 672 ? -22.951 8.607 4.926 1.00 81.94 672 SER A CA 1
ATOM 5392 C C . SER A 1 672 ? -22.080 9.648 5.630 1.00 81.94 672 SER A C 1
ATOM 5394 O O . SER A 1 672 ? -20.853 9.550 5.636 1.00 81.94 672 SER A O 1
ATOM 5396 N N . VAL A 1 673 ? -22.709 10.665 6.226 1.00 77.75 673 VAL A N 1
ATOM 5397 C CA . VAL A 1 673 ? -22.017 11.814 6.825 1.00 77.75 673 VAL A CA 1
ATOM 5398 C C . VAL A 1 673 ? -22.309 11.897 8.315 1.00 77.75 673 VAL A C 1
ATOM 5400 O O . VAL A 1 673 ? -23.460 12.085 8.708 1.00 77.75 673 VAL A O 1
ATOM 5403 N N . ASN A 1 674 ? -21.251 11.854 9.124 1.00 74.81 674 ASN A N 1
ATOM 5404 C CA . ASN A 1 674 ? -21.325 11.946 10.579 1.00 74.81 674 ASN A CA 1
ATOM 5405 C C . ASN A 1 674 ? -20.570 13.174 11.101 1.00 74.81 674 ASN A C 1
ATOM 5407 O O . ASN A 1 674 ? -19.694 13.729 10.428 1.00 74.81 674 ASN A O 1
ATOM 5411 N N . GLU A 1 675 ? -20.927 13.614 12.309 1.00 73.50 675 GLU A N 1
ATOM 5412 C CA . GLU A 1 675 ? -20.204 14.680 13.001 1.00 73.50 675 GLU A CA 1
ATOM 5413 C C . GLU A 1 675 ? -18.840 14.160 13.484 1.00 73.50 675 GLU A C 1
ATOM 5415 O O . GLU A 1 675 ? -18.729 13.079 14.059 1.00 73.50 675 GLU A O 1
ATOM 5420 N N . GLN A 1 676 ? -17.784 14.927 13.230 1.00 68.88 676 GLN A N 1
ATOM 5421 C CA . GLN A 1 676 ? -16.408 14.547 13.518 1.00 68.88 676 GLN A CA 1
ATOM 5422 C C . GLN A 1 676 ? -16.129 14.552 15.028 1.00 68.88 676 GLN A C 1
ATOM 5424 O O . GLN A 1 676 ? -16.311 15.567 15.707 1.00 68.88 676 GLN A O 1
ATOM 5429 N N . MET A 1 677 ? -15.626 13.425 15.532 1.00 64.56 677 MET A N 1
ATOM 5430 C CA . MET A 1 677 ? -15.158 13.254 16.910 1.00 64.56 677 MET A CA 1
ATOM 5431 C C . MET A 1 677 ? -13.657 13.547 16.991 1.00 64.56 677 MET A C 1
ATOM 5433 O O . MET A 1 677 ? -12.894 13.077 16.153 1.00 64.56 677 MET A O 1
ATOM 5437 N N . GLU A 1 678 ? -13.215 14.293 18.008 1.00 61.56 678 GLU A N 1
ATOM 5438 C CA . GLU A 1 678 ? -11.797 14.661 18.195 1.00 61.56 678 GLU A CA 1
ATOM 5439 C C . GLU A 1 678 ? -10.887 13.435 18.379 1.00 61.56 678 GLU A C 1
ATOM 5441 O O . GLU A 1 678 ? -9.734 13.448 17.965 1.00 61.56 678 GLU A O 1
ATOM 5446 N N . SER A 1 679 ? -11.413 12.347 18.948 1.00 59.59 679 SER A N 1
ATOM 5447 C CA . SER A 1 679 ? -10.688 11.082 19.105 1.00 59.59 679 SER A CA 1
ATOM 5448 C C . SER A 1 679 ? -10.410 10.363 17.782 1.00 59.59 679 SER A C 1
ATOM 5450 O O . SER A 1 679 ? -9.465 9.578 17.723 1.00 59.59 679 SER A O 1
ATOM 5452 N N . ALA A 1 680 ? -11.209 10.624 16.743 1.00 57.88 680 ALA A N 1
ATOM 5453 C CA . ALA A 1 680 ? -11.160 9.947 15.447 1.00 57.88 680 ALA A CA 1
ATOM 5454 C C . ALA A 1 680 ? -10.289 10.675 14.408 1.00 57.88 680 ALA A C 1
ATOM 5456 O O . ALA A 1 680 ? -10.309 10.316 13.230 1.00 57.88 680 ALA A O 1
ATOM 5457 N N . VAL A 1 681 ? -9.579 11.732 14.820 1.00 62.50 681 VAL A N 1
ATOM 5458 C CA . VAL A 1 681 ? -8.758 12.546 13.927 1.00 62.50 681 VAL A CA 1
ATOM 5459 C C . VAL A 1 681 ? -7.394 12.882 14.514 1.00 62.50 681 VAL A C 1
ATOM 5461 O O . VAL A 1 681 ? -7.232 13.100 15.712 1.00 62.50 681 VAL A O 1
ATOM 5464 N N . LEU A 1 682 ? -6.397 12.952 13.631 1.00 58.91 682 LEU A N 1
ATOM 5465 C CA . LEU A 1 682 ? -5.019 13.268 13.998 1.00 58.91 682 LEU A CA 1
ATOM 5466 C C . LEU A 1 682 ? -4.868 14.722 14.488 1.00 58.91 682 LEU A C 1
ATOM 5468 O O . LEU A 1 682 ? -4.222 14.965 15.504 1.00 58.91 682 LEU A O 1
ATOM 5472 N N . PHE A 1 683 ? -5.499 15.668 13.788 1.00 60.50 683 PHE A N 1
ATOM 5473 C CA . PHE A 1 683 ? -5.520 17.098 14.115 1.00 60.50 683 PHE A CA 1
ATOM 5474 C C . PHE A 1 683 ? -6.853 17.493 14.740 1.00 60.50 683 PHE A C 1
ATOM 5476 O O . PHE A 1 683 ? -7.853 16.797 14.564 1.00 60.50 683 PHE A O 1
ATOM 5483 N N . THR A 1 684 ? -6.901 18.630 15.433 1.00 58.31 684 THR A N 1
ATOM 5484 C CA . THR A 1 684 ? -8.165 19.148 15.951 1.00 58.31 684 THR A CA 1
ATOM 5485 C C . THR A 1 684 ? -9.170 19.342 14.804 1.00 58.31 684 THR A C 1
ATOM 5487 O O . THR A 1 684 ? -8.792 19.747 13.697 1.00 58.31 684 THR A O 1
ATOM 5490 N N . PRO A 1 685 ? -10.476 19.103 15.037 1.00 57.41 685 PRO A N 1
ATOM 5491 C CA . PRO A 1 685 ? -11.519 19.246 14.013 1.00 57.41 685 PRO A CA 1
ATOM 5492 C C . PRO A 1 685 ? -11.547 20.603 13.279 1.00 57.41 685 PRO A C 1
ATOM 5494 O O . PRO A 1 685 ? -12.161 20.737 12.220 1.00 57.41 685 PRO A O 1
ATOM 5497 N N . GLN A 1 686 ? -10.900 21.634 13.835 1.00 52.75 686 GLN A N 1
ATOM 5498 C CA . GLN A 1 686 ? -10.875 22.987 13.286 1.00 52.75 686 GLN A CA 1
ATOM 5499 C C . GLN A 1 686 ? -9.900 23.178 12.116 1.00 52.75 686 GLN A C 1
ATOM 5501 O O . GLN A 1 686 ? -10.111 24.112 11.355 1.00 52.75 686 GLN A O 1
ATOM 5506 N N . VAL A 1 687 ? -8.892 22.322 11.915 1.00 52.69 687 VAL A N 1
ATOM 5507 C CA . VAL A 1 687 ? -7.845 22.556 10.891 1.00 52.69 687 VAL A CA 1
ATOM 5508 C C . VAL A 1 687 ? -8.317 22.230 9.464 1.00 52.69 687 VAL A C 1
ATOM 5510 O O . VAL A 1 687 ? -7.833 22.798 8.490 1.00 52.69 687 VAL A O 1
ATOM 5513 N N . TYR A 1 688 ? -9.331 21.376 9.306 1.00 55.62 688 TYR A N 1
ATOM 5514 C CA . TYR A 1 688 ? -9.869 20.971 7.997 1.00 55.62 688 TYR A CA 1
ATOM 5515 C C . TYR A 1 688 ? -10.934 21.946 7.450 1.00 55.62 688 TYR A C 1
ATOM 5517 O O . TYR A 1 688 ? -11.993 21.541 6.961 1.00 55.62 688 TYR A O 1
ATOM 5525 N N . THR A 1 689 ? -10.699 23.256 7.571 1.00 48.44 689 THR A N 1
ATOM 5526 C CA . THR A 1 689 ? -11.671 24.314 7.248 1.00 48.44 689 THR A CA 1
ATOM 5527 C C . THR A 1 689 ? -11.442 24.939 5.883 1.00 48.44 689 THR A C 1
ATOM 5529 O O . THR A 1 689 ? -10.886 26.024 5.792 1.00 48.44 689 THR A O 1
ATOM 5532 N N . ASN A 1 690 ? -11.977 24.324 4.829 1.00 50.56 690 ASN A N 1
ATOM 5533 C CA . ASN A 1 690 ? -12.152 25.043 3.560 1.00 50.56 690 ASN A CA 1
ATOM 5534 C C . ASN A 1 690 ? -13.616 25.371 3.242 1.00 50.56 690 ASN A C 1
ATOM 5536 O O . ASN A 1 690 ? -13.873 26.171 2.347 1.00 50.56 690 ASN A O 1
ATOM 5540 N N . LYS A 1 691 ? -14.598 24.773 3.936 1.00 54.12 691 LYS A N 1
ATOM 5541 C CA . LYS A 1 691 ? -16.020 24.914 3.573 1.00 54.12 691 LYS A CA 1
ATOM 5542 C C . LYS A 1 691 ? -16.935 24.873 4.801 1.00 54.12 691 LYS A C 1
ATOM 5544 O O . LYS A 1 691 ? -17.540 23.848 5.113 1.00 54.12 691 LYS A O 1
ATOM 5549 N N . GLN A 1 692 ? -17.030 25.995 5.518 1.00 52.47 692 GLN A N 1
ATOM 5550 C CA . GLN A 1 692 ? -18.154 26.229 6.428 1.00 52.47 692 GLN A CA 1
ATOM 5551 C C . GLN A 1 692 ? -19.394 26.640 5.632 1.00 52.47 692 GLN A C 1
ATOM 5553 O O . GLN A 1 692 ? -19.312 27.169 4.525 1.00 52.47 692 GLN A O 1
ATOM 5558 N N . HIS A 1 693 ? -20.566 26.414 6.214 1.00 54.28 693 HIS A N 1
ATOM 5559 C CA . HIS A 1 693 ? -21.781 27.022 5.697 1.00 54.28 693 HIS A CA 1
ATOM 5560 C C . HIS A 1 693 ? -21.728 28.534 5.918 1.00 54.28 693 HIS A C 1
ATOM 5562 O O . HIS A 1 693 ? -21.337 28.977 6.997 1.00 54.28 693 HIS A O 1
ATOM 5568 N N . LEU A 1 694 ? -22.166 29.308 4.922 1.00 47.09 694 LEU A N 1
ATOM 5569 C CA . LEU A 1 694 ? -22.352 30.754 5.052 1.00 47.09 694 LEU A CA 1
ATOM 5570 C C . LEU A 1 694 ? -23.185 31.052 6.316 1.00 47.09 694 LEU A C 1
ATOM 5572 O O . LEU A 1 694 ? -24.344 30.648 6.400 1.00 47.09 694 LEU A O 1
ATOM 5576 N N . GLY A 1 695 ? -22.565 31.701 7.310 1.00 47.22 695 GLY A N 1
ATOM 5577 C CA . GLY A 1 695 ? -23.195 32.112 8.573 1.00 47.22 695 GLY A CA 1
ATOM 5578 C C . GLY A 1 695 ? -23.247 31.072 9.707 1.00 47.22 695 GLY A C 1
ATOM 5579 O O . GLY A 1 695 ? -23.931 31.314 10.699 1.00 47.22 695 GLY A O 1
ATOM 5580 N N . GLY A 1 696 ? -22.577 29.916 9.600 1.00 54.62 696 GLY A N 1
ATOM 5581 C CA . GLY A 1 696 ? -22.566 28.894 10.661 1.00 54.62 696 GLY A CA 1
ATOM 5582 C C . GLY A 1 696 ? -21.432 29.070 11.681 1.00 54.62 696 GLY A C 1
ATOM 5583 O O . GLY A 1 696 ? -20.272 29.069 11.297 1.00 54.62 696 GLY A O 1
ATOM 5584 N N . SER A 1 697 ? -21.750 29.136 12.980 1.00 54.00 697 SER A N 1
ATOM 5585 C CA . SER A 1 697 ? -20.770 29.283 14.079 1.00 54.00 697 SER A CA 1
ATOM 5586 C C . SER A 1 697 ? -20.281 27.963 14.704 1.00 54.00 697 SER A C 1
ATOM 5588 O O . SER A 1 697 ? -19.429 27.981 15.592 1.00 54.00 697 SER A O 1
ATOM 5590 N N . ASN A 1 698 ? -20.795 26.803 14.270 1.00 59.69 698 ASN A N 1
ATOM 5591 C CA . ASN A 1 698 ? -20.421 25.510 14.856 1.00 59.69 698 ASN A CA 1
ATOM 5592 C C . ASN A 1 698 ? -18.990 25.101 14.477 1.00 59.69 698 ASN A C 1
ATOM 5594 O O . ASN A 1 698 ? -18.632 25.060 13.300 1.00 59.69 698 ASN A O 1
ATOM 5598 N N . ALA A 1 699 ? -18.184 24.740 15.479 1.00 54.75 699 ALA A N 1
ATOM 5599 C CA . ALA A 1 699 ? -16.801 24.290 15.301 1.00 54.75 699 ALA A CA 1
ATOM 5600 C C . ALA A 1 699 ? -16.677 22.817 14.867 1.00 54.75 699 ALA A C 1
ATOM 5602 O O . ALA A 1 699 ? -15.681 22.455 14.245 1.00 54.75 699 ALA A O 1
ATOM 5603 N N . LYS A 1 700 ? -17.682 21.981 15.157 1.00 59.72 700 LYS A N 1
ATOM 5604 C CA . LYS A 1 700 ? -17.713 20.568 14.759 1.00 59.72 700 LYS A CA 1
ATOM 5605 C C . LYS A 1 700 ? -18.092 20.413 13.280 1.00 59.72 700 LYS A C 1
ATOM 5607 O O . LYS A 1 700 ? -18.814 21.246 12.724 1.00 59.72 700 LYS A O 1
ATOM 5612 N N . ARG A 1 701 ? -17.523 19.405 12.613 1.00 69.69 701 ARG A N 1
ATOM 5613 C CA . ARG A 1 701 ? -17.549 19.240 11.147 1.00 69.69 701 ARG A CA 1
ATOM 5614 C C . ARG A 1 701 ? -18.307 17.988 10.746 1.00 69.69 701 ARG A C 1
ATOM 5616 O O . ARG A 1 701 ? -18.332 17.021 11.490 1.00 69.69 701 ARG A O 1
ATOM 5623 N N . ASN A 1 702 ? -18.865 18.009 9.545 1.00 77.38 702 ASN A N 1
ATOM 5624 C CA . ASN A 1 702 ? -19.549 16.873 8.947 1.00 77.38 702 ASN A CA 1
ATOM 5625 C C . ASN A 1 702 ? -18.596 16.207 7.962 1.00 77.38 702 ASN A C 1
ATOM 5627 O O . ASN A 1 702 ? -18.169 16.849 7.002 1.00 77.38 702 ASN A O 1
ATOM 5631 N N . ILE A 1 703 ? -18.237 14.950 8.189 1.00 78.44 703 ILE A N 1
ATOM 5632 C CA . ILE A 1 703 ? -17.268 14.223 7.365 1.00 78.44 703 ILE A CA 1
ATOM 5633 C C . 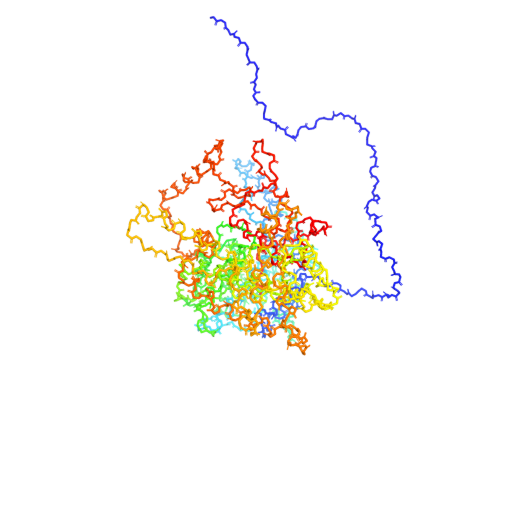ILE A 1 703 ? -17.938 12.956 6.839 1.00 78.44 703 ILE A C 1
ATOM 5635 O O . ILE A 1 703 ? -18.668 12.294 7.575 1.00 78.44 703 ILE A O 1
ATOM 5639 N N . SER A 1 704 ? -17.750 12.654 5.550 1.00 83.81 704 SER A N 1
ATOM 5640 C CA . SER A 1 704 ? -18.255 11.401 4.992 1.00 83.81 704 SER A CA 1
ATOM 5641 C C . SER A 1 704 ? -17.446 10.228 5.512 1.00 83.81 704 SER A C 1
ATOM 5643 O O . SER A 1 704 ? -16.257 10.379 5.779 1.00 83.81 704 SER A O 1
ATOM 5645 N N . SER A 1 705 ? -18.069 9.061 5.596 1.00 85.44 705 SER A N 1
ATOM 5646 C CA . SER A 1 705 ? -17.438 7.789 5.962 1.00 85.44 705 SER A CA 1
ATOM 5647 C C . SER A 1 705 ? -16.107 7.558 5.238 1.00 85.44 705 SER A C 1
ATOM 5649 O O . SER A 1 705 ? -15.103 7.323 5.897 1.00 85.44 705 SER A O 1
ATOM 5651 N N . ILE A 1 706 ? -16.044 7.749 3.915 1.00 88.25 706 ILE A N 1
ATOM 5652 C CA . ILE A 1 706 ? -14.806 7.583 3.129 1.00 88.25 706 ILE A CA 1
ATOM 5653 C C . ILE A 1 706 ? -13.702 8.554 3.564 1.00 88.25 706 ILE A C 1
ATOM 5655 O O . ILE A 1 706 ? -12.554 8.156 3.753 1.00 88.25 706 ILE A O 1
ATOM 5659 N N . ALA A 1 707 ? -14.030 9.838 3.735 1.00 83.69 707 ALA A N 1
ATOM 5660 C CA . ALA A 1 707 ? -13.050 10.819 4.199 1.00 83.69 707 ALA A CA 1
ATOM 5661 C C . ALA A 1 707 ? -12.640 10.553 5.658 1.00 83.69 707 ALA A C 1
ATOM 5663 O O . ALA A 1 707 ? -11.470 10.695 5.997 1.00 83.69 707 ALA A O 1
ATOM 5664 N N . GLY A 1 708 ? -13.581 10.125 6.502 1.00 83.50 708 GLY A N 1
ATOM 5665 C CA . GLY A 1 708 ? -13.327 9.727 7.883 1.00 83.50 708 GLY A CA 1
ATOM 5666 C C . GLY A 1 708 ? -12.384 8.530 7.967 1.00 83.50 708 GLY A C 1
ATOM 5667 O O . GLY A 1 708 ? -11.455 8.552 8.767 1.00 83.50 708 GLY A O 1
ATOM 5668 N N . ILE A 1 709 ? -12.559 7.539 7.092 1.00 87.44 709 ILE A N 1
ATOM 5669 C CA . ILE A 1 709 ? -11.692 6.361 7.000 1.00 87.44 709 ILE A CA 1
ATOM 5670 C C . ILE A 1 709 ? -10.286 6.750 6.566 1.00 87.44 709 ILE A C 1
ATOM 5672 O O . ILE A 1 709 ? -9.338 6.341 7.221 1.00 87.44 709 ILE A O 1
ATOM 5676 N N . GLU A 1 710 ? -10.120 7.599 5.551 1.00 87.25 710 GLU A N 1
ATOM 5677 C CA . GLU A 1 710 ? -8.784 8.075 5.166 1.00 87.25 710 GLU A CA 1
ATOM 5678 C C . GLU A 1 710 ? -8.081 8.833 6.308 1.00 87.25 710 GLU A C 1
ATOM 5680 O O . GLU A 1 710 ? -6.898 8.625 6.583 1.00 87.25 710 GLU A O 1
ATOM 5685 N N . MET A 1 711 ? -8.806 9.693 7.027 1.00 81.81 711 MET A N 1
ATOM 5686 C CA . MET A 1 711 ? -8.253 10.411 8.182 1.00 81.81 711 MET A CA 1
ATOM 5687 C C . MET A 1 711 ? -7.858 9.458 9.316 1.00 81.81 711 MET A C 1
ATOM 5689 O O . MET A 1 711 ? -6.797 9.617 9.923 1.00 81.81 711 MET A O 1
ATOM 5693 N N . MET A 1 712 ? -8.691 8.453 9.571 1.00 84.19 712 MET A N 1
ATOM 5694 C CA . MET A 1 712 ? -8.452 7.414 10.563 1.00 84.19 712 MET A CA 1
ATOM 5695 C C . MET A 1 712 ? -7.263 6.524 10.175 1.00 84.19 712 MET A C 1
ATOM 5697 O O . MET A 1 712 ? -6.412 6.255 11.018 1.00 84.19 712 MET A O 1
ATOM 5701 N N . LEU A 1 713 ? -7.135 6.136 8.903 1.00 87.19 713 LEU A N 1
ATOM 5702 C CA . LEU A 1 713 ? -5.983 5.390 8.389 1.00 87.19 713 LEU A CA 1
ATOM 5703 C C . LEU A 1 713 ? -4.683 6.159 8.624 1.00 87.19 713 LEU A C 1
ATOM 5705 O O . LEU A 1 713 ? -3.714 5.583 9.112 1.00 87.19 713 LEU A O 1
ATOM 5709 N N . ARG A 1 714 ? -4.660 7.474 8.378 1.00 81.94 714 ARG A N 1
ATOM 5710 C CA . ARG A 1 714 ? -3.492 8.312 8.708 1.00 81.94 714 ARG A CA 1
ATOM 5711 C C . ARG A 1 714 ? -3.191 8.308 10.203 1.00 81.94 714 ARG A C 1
ATOM 5713 O O . ARG A 1 714 ? -2.032 8.176 10.591 1.00 81.94 714 ARG A O 1
ATOM 5720 N N . GLN A 1 715 ? -4.216 8.422 11.046 1.00 79.31 715 GLN A N 1
ATOM 5721 C CA . GLN A 1 715 ? -4.041 8.389 12.498 1.00 79.31 715 GLN A CA 1
ATOM 5722 C C . GLN A 1 715 ? -3.483 7.053 12.991 1.00 79.31 715 GLN A C 1
ATOM 5724 O O . GLN A 1 715 ? -2.617 7.052 13.858 1.00 79.31 715 GLN A O 1
ATOM 5729 N N . ILE A 1 716 ? -3.953 5.932 12.453 1.00 83.62 716 ILE A N 1
ATOM 5730 C CA . ILE A 1 716 ? -3.553 4.602 12.919 1.00 83.62 716 ILE A CA 1
ATOM 5731 C C . ILE A 1 716 ? -2.200 4.194 12.324 1.00 83.62 716 ILE A C 1
ATOM 5733 O O . ILE A 1 716 ? -1.325 3.719 13.047 1.00 83.62 716 ILE A O 1
ATOM 5737 N N . LEU A 1 717 ? -2.011 4.392 11.017 1.00 83.31 717 LEU A N 1
ATOM 5738 C CA . LEU A 1 717 ? -0.865 3.858 10.280 1.00 83.31 717 LEU A CA 1
ATOM 5739 C C . LEU A 1 717 ? 0.336 4.812 10.267 1.00 83.31 717 LEU A C 1
ATOM 5741 O O . LEU A 1 717 ? 1.475 4.353 10.311 1.00 83.31 717 LEU A O 1
ATOM 5745 N N . MET A 1 718 ? 0.115 6.131 10.238 1.00 77.19 718 MET A N 1
ATOM 5746 C CA . MET A 1 718 ? 1.208 7.107 10.107 1.00 77.19 718 MET A CA 1
ATOM 5747 C C . MET A 1 718 ? 1.628 7.745 11.435 1.00 77.19 718 MET A C 1
ATOM 5749 O O . MET A 1 718 ? 2.757 8.222 11.546 1.00 77.19 718 MET A O 1
ATOM 5753 N N . ASN A 1 719 ? 0.758 7.785 12.449 1.00 74.00 719 ASN A N 1
ATOM 5754 C CA . ASN A 1 719 ? 1.115 8.387 13.734 1.00 74.00 719 ASN A CA 1
ATOM 5755 C C . ASN A 1 719 ? 1.989 7.442 14.558 1.00 74.00 719 ASN A C 1
ATOM 5757 O O . ASN A 1 719 ? 1.511 6.435 15.078 1.00 74.00 719 ASN A O 1
ATOM 5761 N N . GLN A 1 720 ? 3.260 7.792 14.735 1.00 72.62 720 GLN A N 1
ATOM 5762 C CA . GLN A 1 720 ? 4.183 7.047 15.595 1.00 72.62 720 GLN A CA 1
ATOM 5763 C C . GLN A 1 720 ? 4.028 7.389 17.089 1.00 72.62 720 GLN A C 1
ATOM 5765 O O . GLN A 1 720 ? 4.761 6.861 17.921 1.00 72.62 720 GLN A O 1
ATOM 5770 N N . THR A 1 721 ? 3.079 8.259 17.452 1.00 72.75 721 THR A N 1
ATOM 5771 C CA . THR A 1 721 ? 2.876 8.732 18.827 1.00 72.75 721 THR A CA 1
ATOM 5772 C C . THR A 1 721 ? 1.469 8.443 19.352 1.00 72.75 721 THR A C 1
ATOM 5774 O O . THR A 1 721 ? 0.554 8.100 18.609 1.00 72.75 721 THR A O 1
ATOM 5777 N N . GLN A 1 722 ? 1.289 8.614 20.664 1.00 71.00 722 GLN A N 1
ATOM 5778 C CA . GLN A 1 722 ? -0.018 8.556 21.333 1.00 71.00 722 GLN A CA 1
ATOM 5779 C C . GLN A 1 722 ? -0.753 9.910 21.315 1.00 71.00 722 GLN A C 1
ATOM 5781 O O . GLN A 1 722 ? -1.844 10.035 21.875 1.00 71.00 722 GLN A O 1
ATOM 5786 N N . ALA A 1 723 ? -0.143 10.950 20.737 1.00 71.56 723 ALA A N 1
ATOM 5787 C CA . ALA A 1 723 ? -0.714 12.287 20.701 1.00 71.56 723 ALA A CA 1
ATOM 5788 C C . ALA A 1 723 ? -1.781 12.385 19.601 1.00 71.56 723 ALA A C 1
ATOM 5790 O O . ALA A 1 723 ? -1.585 11.900 18.489 1.00 71.56 723 ALA A O 1
ATOM 5791 N N . VAL A 1 724 ? -2.903 13.031 19.922 1.00 70.75 724 VAL A N 1
ATOM 5792 C CA . VAL A 1 724 ? -4.020 13.321 19.007 1.00 70.75 724 VAL A CA 1
ATOM 5793 C C . VAL A 1 724 ? -4.528 14.740 19.259 1.00 70.75 724 VAL A C 1
ATOM 5795 O O . VAL A 1 724 ? -4.319 15.290 20.350 1.00 70.75 724 VAL A O 1
ATOM 5798 N N . GLY A 1 725 ? -5.191 15.335 18.267 1.00 73.50 725 GLY A N 1
ATOM 5799 C CA . GLY A 1 725 ? -5.776 16.669 18.375 1.00 73.50 725 GLY A CA 1
ATOM 5800 C C . GLY A 1 725 ? -4.727 17.722 18.734 1.00 73.50 725 GLY A C 1
ATOM 5801 O O . GLY A 1 725 ? -3.634 17.748 18.167 1.00 73.50 725 GLY A O 1
ATOM 5802 N N . LYS A 1 726 ? -5.027 18.559 19.733 1.00 73.00 726 LYS A N 1
ATOM 5803 C CA . LYS A 1 726 ? -4.138 19.659 20.138 1.00 73.00 726 LYS A CA 1
ATOM 5804 C C . LYS A 1 726 ? -2.741 19.176 20.546 1.00 73.00 726 LYS A C 1
ATOM 5806 O O . LYS A 1 726 ? -1.748 19.790 20.188 1.00 73.00 726 LYS A O 1
ATOM 5811 N N . ARG A 1 727 ? -2.646 18.041 21.250 1.00 73.56 727 ARG A N 1
ATOM 5812 C CA . ARG A 1 727 ? -1.344 17.493 21.675 1.00 73.56 727 ARG A CA 1
ATOM 5813 C C . ARG A 1 727 ? -0.476 17.079 20.491 1.00 73.56 727 ARG A C 1
ATOM 5815 O O . ARG A 1 727 ? 0.743 17.127 20.593 1.00 73.56 727 ARG A O 1
ATOM 5822 N N . PHE A 1 728 ? -1.103 16.627 19.406 1.00 74.00 728 PHE A N 1
ATOM 5823 C CA . PHE A 1 728 ? -0.395 16.282 18.181 1.00 74.00 728 PHE A CA 1
ATOM 5824 C C . PHE A 1 728 ? 0.063 17.546 17.440 1.00 74.00 728 PHE A C 1
ATOM 5826 O O . PHE A 1 728 ? 1.213 17.626 17.016 1.00 74.00 728 PHE A O 1
ATOM 5833 N N . GLU A 1 729 ? -0.804 18.559 17.349 1.00 73.31 729 GLU A N 1
ATOM 5834 C CA . GLU A 1 729 ? -0.482 19.872 16.768 1.00 73.31 729 GLU A CA 1
ATOM 5835 C C . GLU A 1 729 ? 0.682 20.567 17.482 1.00 73.31 729 GLU A C 1
ATOM 5837 O O . GLU A 1 729 ? 1.602 21.059 16.825 1.00 73.31 729 GLU A O 1
ATOM 5842 N N . ASP A 1 730 ? 0.685 20.544 18.817 1.00 79.56 730 ASP A N 1
ATOM 5843 C CA . ASP A 1 730 ? 1.751 21.115 19.646 1.00 79.56 730 ASP A CA 1
ATOM 5844 C C . ASP A 1 730 ? 3.116 20.448 19.371 1.00 79.56 730 ASP A C 1
ATOM 5846 O O . ASP A 1 730 ? 4.160 21.075 19.555 1.00 79.56 730 ASP A O 1
ATOM 5850 N N . GLY A 1 731 ? 3.120 19.206 18.866 1.00 74.44 731 GLY A N 1
ATOM 5851 C CA . GLY A 1 731 ? 4.323 18.481 18.446 1.00 74.44 731 GLY A CA 1
ATOM 5852 C C . GLY A 1 731 ? 4.956 18.987 17.143 1.00 74.44 731 GLY A C 1
ATOM 5853 O O . GLY A 1 731 ? 6.064 18.572 16.813 1.00 74.44 731 GLY A O 1
ATOM 5854 N N . LYS A 1 732 ? 4.286 19.887 16.402 1.00 77.31 732 LYS A N 1
ATOM 5855 C CA . LYS A 1 732 ? 4.789 20.556 15.181 1.00 77.31 732 LYS A CA 1
ATOM 5856 C C . LYS A 1 732 ? 5.357 19.610 14.106 1.00 77.31 732 LYS A C 1
ATOM 5858 O O . LYS A 1 732 ? 6.272 19.981 13.369 1.00 77.31 732 LYS A O 1
ATOM 5863 N N . TYR A 1 733 ? 4.794 18.409 13.974 1.00 68.94 733 TYR A N 1
ATOM 5864 C CA . TYR A 1 733 ? 5.235 17.418 12.989 1.00 68.94 733 TYR A CA 1
ATOM 5865 C C . TYR A 1 733 ? 5.177 17.955 11.547 1.00 68.94 733 TYR A C 1
ATOM 5867 O O . TYR A 1 733 ? 4.230 18.641 11.150 1.00 68.94 733 TYR A O 1
ATOM 5875 N N . ARG A 1 734 ? 6.192 17.614 10.742 1.00 64.62 734 ARG A N 1
ATOM 5876 C CA . ARG A 1 734 ? 6.260 17.916 9.306 1.00 64.62 734 ARG A CA 1
ATOM 5877 C C . ARG A 1 734 ? 6.146 16.622 8.511 1.00 64.62 734 ARG A C 1
ATOM 5879 O O . ARG A 1 734 ? 6.931 15.703 8.710 1.00 64.62 734 ARG A O 1
ATOM 5886 N N . TYR A 1 735 ? 5.169 16.566 7.611 1.00 61.56 735 TYR A N 1
ATOM 5887 C CA . TYR A 1 735 ? 5.003 15.452 6.686 1.00 61.56 735 TYR A CA 1
ATOM 5888 C C . TYR A 1 735 ? 5.625 15.807 5.338 1.00 61.56 735 TYR A C 1
ATOM 5890 O O . TYR A 1 735 ? 5.203 16.771 4.701 1.00 61.56 735 TYR A O 1
ATOM 5898 N N . LEU A 1 736 ? 6.599 15.012 4.903 1.00 52.91 736 LEU A N 1
ATOM 5899 C CA . LEU A 1 736 ? 7.115 15.031 3.537 1.00 52.91 736 LEU A CA 1
ATOM 5900 C C . LEU A 1 736 ? 6.381 13.946 2.750 1.00 52.91 736 LEU A C 1
ATOM 5902 O O . LEU A 1 736 ? 6.508 12.761 3.054 1.00 52.91 736 LEU A O 1
ATOM 5906 N N . TYR A 1 737 ? 5.577 14.355 1.771 1.00 51.81 737 TYR A N 1
ATOM 5907 C CA . TYR A 1 737 ? 4.920 13.429 0.853 1.00 51.81 737 TYR A CA 1
ATOM 5908 C C . TYR A 1 737 ? 5.748 13.340 -0.422 1.00 51.81 737 TYR A C 1
ATOM 5910 O O . TYR A 1 737 ? 5.789 14.288 -1.203 1.00 51.81 737 TYR A O 1
ATOM 5918 N N . PHE A 1 738 ? 6.383 12.194 -0.641 1.00 49.62 738 PHE A N 1
ATOM 5919 C CA . PHE A 1 738 ? 6.988 11.868 -1.925 1.00 49.62 738 PHE A CA 1
ATOM 5920 C C . PHE A 1 738 ? 5.927 11.169 -2.772 1.00 49.62 738 PHE A C 1
ATOM 5922 O O . PHE A 1 738 ? 5.607 10.007 -2.538 1.00 49.62 738 PHE A O 1
ATOM 5929 N N . TYR A 1 739 ? 5.339 11.893 -3.722 1.00 45.56 739 TYR A N 1
ATOM 5930 C CA . TYR A 1 739 ? 4.562 11.268 -4.787 1.00 45.56 739 TYR A CA 1
ATOM 5931 C C . TYR A 1 739 ? 5.508 11.004 -5.955 1.00 45.56 739 TYR A C 1
ATOM 5933 O O . TYR A 1 739 ? 6.063 11.968 -6.487 1.00 45.56 739 TYR A O 1
ATOM 5941 N N . PRO A 1 740 ? 5.721 9.745 -6.369 1.00 51.41 740 PRO A N 1
ATOM 5942 C CA . PRO A 1 740 ? 6.430 9.494 -7.608 1.00 51.41 740 PRO A CA 1
ATOM 5943 C C . PRO A 1 740 ? 5.554 10.010 -8.753 1.00 51.41 740 PRO A C 1
ATOM 5945 O O . PRO A 1 740 ? 4.514 9.439 -9.069 1.00 51.41 740 PRO A O 1
ATOM 5948 N N . THR A 1 741 ? 5.953 11.129 -9.358 1.00 48.75 741 THR A N 1
ATOM 5949 C CA . THR A 1 741 ? 5.307 11.647 -10.573 1.00 48.75 741 THR A CA 1
ATOM 5950 C C . THR A 1 741 ? 5.599 10.740 -11.775 1.00 48.75 741 THR A C 1
ATOM 5952 O O . THR A 1 741 ? 4.846 10.749 -12.742 1.00 48.75 741 THR A O 1
ATOM 5955 N N . TYR A 1 742 ? 6.672 9.937 -11.701 1.00 55.88 742 TYR A N 1
ATOM 5956 C CA . TYR A 1 742 ? 7.130 9.002 -12.730 1.00 55.88 742 TYR A CA 1
ATOM 5957 C C . TYR A 1 742 ? 7.794 7.769 -12.084 1.00 55.88 742 TYR A C 1
ATOM 5959 O O . TYR A 1 742 ? 8.328 7.869 -10.980 1.00 55.88 742 TYR A O 1
ATOM 5967 N N . TYR A 1 743 ? 7.721 6.622 -12.771 1.00 57.53 743 TYR A N 1
ATOM 5968 C CA . TYR A 1 743 ? 8.132 5.284 -12.307 1.00 57.53 743 TYR A CA 1
ATOM 5969 C C . TYR A 1 743 ? 9.577 5.222 -11.807 1.00 57.53 743 TYR A C 1
ATOM 5971 O O . TYR A 1 743 ? 10.392 6.011 -12.276 1.00 57.53 743 TYR A O 1
ATOM 5979 N N . PHE A 1 744 ? 9.844 4.270 -10.900 1.00 56.12 744 PHE A N 1
ATOM 5980 C CA . PHE A 1 744 ? 11.005 3.365 -10.888 1.00 56.12 744 PHE A CA 1
ATOM 5981 C C . PHE A 1 744 ? 10.601 2.108 -10.095 1.00 56.12 744 PHE A C 1
ATOM 5983 O O . PHE A 1 744 ? 10.287 2.203 -8.909 1.00 56.12 744 PHE A O 1
ATOM 5990 N N . THR A 1 745 ? 10.569 0.942 -10.740 1.00 55.81 745 THR A N 1
ATOM 5991 C CA . THR A 1 745 ? 10.189 -0.354 -10.141 1.00 55.81 745 THR A CA 1
ATOM 5992 C C . THR A 1 745 ? 11.358 -1.336 -10.298 1.00 55.81 745 THR A C 1
ATOM 5994 O O . THR A 1 745 ? 11.303 -2.174 -11.200 1.00 55.81 745 THR A O 1
ATOM 5997 N N . PRO A 1 746 ? 12.457 -1.120 -9.545 1.00 43.25 746 PRO A N 1
ATOM 5998 C CA . PRO A 1 746 ? 13.712 -1.874 -9.666 1.00 43.25 746 PRO A CA 1
ATOM 5999 C C . PRO A 1 746 ? 13.566 -3.366 -9.380 1.00 43.25 746 PRO A C 1
ATOM 6001 O O . PRO A 1 746 ? 12.649 -3.704 -8.599 1.00 43.25 746 PRO A O 1
#